Protein AF-A0AAU9DXP9-F1 (afdb_monomer)

Radius of gyration: 33.06 Å; Cα contacts (8 Å, |Δi|>4): 695; chains: 1; bounding box: 80×64×100 Å

Sequence (606 aa):
MIKIETYIDAKNSYSKFLKESKGFLWFGKKDENLKSFIEVQKENSAYTSVNLGIKDVLIKDIKGSVQKYMDFNKNFVPKNSVIEERWCSIYLAFVNEKPLPPLELYKIKDEYFVYDGNHRVSVAKFLNFVRIEAEVKEFIPSPTTKENAIYNEKFNFEKKTGLNNINFTEMGQYSRLLKEINDYKEYVENFEKKSLDLEKVSKLWYEKIYEPSIKILEENNILSNFKDRTYDDLFIYLLNHKYFTSEKKGRDIGFSYAVINFINMLKLEDSEDSIIKVNEKVEENLEILKETDARKKLDEVIVRKDDILKKETGLNFKHNFLIIFEIDEFMYKNEIEDFQNGVKLWYKDEFMEFFKCFKKKIAFLSNMYLEKFKIITKNRERAYYSLKNYAIKQSNFESELLIANYILERYIPIIDQLKEVELGEDEFIESYFGIESEYNYISKYEDISFKDAKERYFNSINKSYLQSHGWLLLRFKDEERKKDILDYIINKFKEKLLNKNLFDEIVKKYGPIKRYGTVFKLETAMKVYGDSNWLSEKVLKDLEKLSNNNEILTEFKTRITLYKLKEKREMSLIDFYARVLNYGTYLGKDMKYVDIIDLAIEYLNN

Foldseek 3Di:
DVVVVLLVVLLVLVVVLVDVVVDDPDPDDPQAFFDEPVVVCVVLVQPDKDWPFKDWAFLVQAREAHPCRVQATRLLHGDDPDDSVVLSVLLSCVVVVNDDDFFEWEAEPSHIYGHDDSSNSNSCSSVVPRTGMYGYMYGQGDPPDQVSQQVVLLVVLCVQAVDNPAHWPGHPLSVVVLVVLVVQQVLVCVVVVDHDRSNVSSVVCCVQQVVLLLQQCVVLVVCVLPPPGDSNNVVVVLVVQQQVVCLLLLHRPFSLLSSQLVSLLSLLDPDPSNGRDDDPSNLVSSVSRVVVVVSPRDDPPQVVLQVLLCVQQVAHDRPCPVVLVVLVVQCVVVVNDDSSVSSNCCCPVPLVVLLVLLLVLCVVDDVLLNVLSVLLCVNSNLVSVLLVLQVVVVPDDDSSVSSNCCCVPQSVQQSVLCVVPDDDSVRSNQLSSQLSVQCSVCVVPDPDGSNRSSVVSVVADDDDDDDDDDDDPPDDPDPVVVVVVQVVLVVVLLVQAPDNPLVVVCCVVFHHAQDSVLSVLVVLLCVLADHDCCCPPPVVVLLVVQSPDSSSSSLVSSVQVVCCSPPVGGGTSSNLLSQLSSQCCVVRNCSVVDRSNHSSNHVSSD

Organism: NCBI:txid2996794

pLDDT: mean 79.15, std 15.33, range [23.06, 98.38]

Secondary structure (DSSP, 8-state):
-HHHHHHHHHHHHHHHHHHHTT-SS-SS---PBPEEHHHHHHHTT--EEEEEEEEEEEGGGEEEESS-TTTBBTTS-B-SS--HHHHHHHHHHHHTT---PPEEEEEETTEEEEEE-HHHHHHHHHTT-SEEEEEEEEEEPPTTSHHHHHHHHHHHHHHHH---S---SSTTHHHHHHHHHHHHHHHHHHHHTS---HHHHHHHHIIIIIHHHHHHHHHTTGGGGSTT--HHHHHHHHHHHHHHHHHHHTS---HHHHHHHHHHHH--SSSTTSS----HHHHHHHHHHHHHHHHHS--HHHHHHHHHHHHHH----SSTHHHHHHHHHHHHHTT---HHHHHHHHIIIIIIHHHHHHHHHHTTS-HHHHHHHHHHTTSHHHHHHHHHHHHTT-TT--HHHHHHHHIIIIIHHHHHHHTTS---HHHHHHHHHHHHHHHHHHTTTS---HHHHHHHHTT-----------------S-HHHHHHHHHHHHHHHHTT-S-HHHHHHHHHHH-----HHHHHHHHHHHHHH-SSSHIIIIIHHHHHHHHT-HHHHHHHHHHHHHHHHHHS----HHHHHHHHHHHGGGGGGGGGGS-HHHHHHHHHH-

Mean predicted aligned error: 16.22 Å

Nearest PDB structures (foldseek):
  6ky4-assembly1_A  TM=8.377E-01  e=1.245E-02  Arabidopsis thaliana
  7bnk-assembly1_B  TM=3.585E-01  e=2.661E-02  Myxococcus xanthus DK 1622
  4b2f-assembly1_A  TM=1.724E-01  e=1.770E+00  Borreliella burgdorferi B31
  7ot9-assembly1_A  TM=2.036E-01  e=3.163E+00  Escherichia coli K-12
  6poo-assembly1_A  TM=1.870E-01  e=7.388E+00  Streptococcus agalactiae

InterPro domains:
  IPR025111 Domain of unknown function DUF4032 [PF13224] (161-264)
  IPR036086 ParB/Sulfiredoxin superfamily [SSF110849] (97-138)

Structure (mmCIF, N/CA/C/O backbone):
data_AF-A0AAU9DXP9-F1
#
_entry.id   AF-A0AAU9DXP9-F1
#
loop_
_atom_site.group_PDB
_atom_site.id
_atom_site.type_symbol
_atom_site.label_atom_id
_atom_site.label_alt_id
_atom_site.label_comp_id
_atom_site.label_asym_id
_atom_site.label_entity_id
_atom_site.label_seq_id
_atom_site.pdbx_PDB_ins_code
_atom_site.Cartn_x
_atom_site.Cartn_y
_atom_site.Cartn_z
_atom_site.occupancy
_atom_site.B_iso_or_equiv
_atom_site.auth_seq_id
_atom_site.auth_comp_id
_atom_site.auth_asym_id
_atom_site.auth_atom_id
_atom_site.pdbx_PDB_model_num
ATOM 1 N N . MET A 1 1 ? 29.613 7.124 -62.336 1.00 47.94 1 MET A N 1
ATOM 2 C CA . MET A 1 1 ? 29.682 8.370 -61.543 1.00 47.94 1 MET A CA 1
ATOM 3 C C . MET A 1 1 ? 28.948 8.237 -60.213 1.00 47.94 1 MET A C 1
ATOM 5 O O . MET A 1 1 ? 29.637 8.281 -59.209 1.00 47.94 1 MET A O 1
ATOM 9 N N . ILE A 1 2 ? 27.646 7.909 -60.181 1.00 51.44 2 ILE A N 1
ATOM 10 C CA . ILE A 1 2 ? 26.830 7.827 -58.941 1.00 51.44 2 ILE A CA 1
ATOM 11 C C . ILE A 1 2 ? 27.453 6.961 -57.818 1.00 51.44 2 ILE A C 1
ATOM 13 O O . ILE A 1 2 ? 27.512 7.394 -56.677 1.00 51.44 2 ILE A O 1
ATOM 17 N N . LYS A 1 3 ? 28.002 5.770 -58.123 1.00 55.41 3 LYS A N 1
ATOM 18 C CA . LYS A 1 3 ? 28.660 4.908 -57.110 1.00 55.41 3 LYS A CA 1
ATOM 19 C C . LYS A 1 3 ? 29.952 5.497 -56.511 1.00 55.41 3 LYS A C 1
ATOM 21 O O . LYS A 1 3 ? 30.328 5.114 -55.406 1.00 55.41 3 LYS A O 1
ATOM 26 N N . ILE A 1 4 ? 30.646 6.375 -57.242 1.00 59.47 4 ILE A N 1
ATOM 27 C CA . ILE A 1 4 ? 31.925 6.966 -56.815 1.00 59.47 4 ILE A CA 1
ATOM 28 C C . ILE A 1 4 ? 31.661 8.149 -55.878 1.00 59.47 4 ILE A C 1
ATOM 30 O O . ILE A 1 4 ? 32.278 8.215 -54.819 1.00 59.47 4 ILE A O 1
ATOM 34 N N . GLU A 1 5 ? 30.694 9.012 -56.208 1.00 61.31 5 GLU A N 1
ATOM 35 C CA . GLU A 1 5 ? 30.267 10.130 -55.347 1.00 61.31 5 GLU A CA 1
ATOM 36 C C . GLU A 1 5 ? 29.761 9.632 -53.988 1.00 61.31 5 GLU A C 1
ATOM 38 O O . GLU A 1 5 ? 30.260 10.069 -52.954 1.00 61.31 5 GLU A O 1
ATOM 43 N N . THR A 1 6 ? 28.908 8.600 -53.970 1.00 71.75 6 THR A N 1
ATOM 44 C CA . THR A 1 6 ? 28.408 8.022 -52.710 1.00 71.75 6 THR A CA 1
ATOM 45 C C . THR A 1 6 ? 29.520 7.487 -51.804 1.00 71.75 6 THR A C 1
ATOM 47 O O . THR A 1 6 ? 29.447 7.594 -50.584 1.00 71.75 6 THR A O 1
ATOM 50 N N . TYR A 1 7 ? 30.581 6.908 -52.371 1.00 76.69 7 TYR A N 1
ATOM 51 C CA . TYR A 1 7 ? 31.683 6.381 -51.565 1.00 76.69 7 TYR A CA 1
ATOM 52 C C . TYR A 1 7 ? 32.581 7.498 -51.009 1.00 76.69 7 TYR A C 1
ATOM 54 O O . TYR A 1 7 ? 33.066 7.395 -49.882 1.00 76.69 7 TYR A O 1
ATOM 62 N N . ILE A 1 8 ? 32.759 8.586 -51.765 1.00 81.19 8 ILE A N 1
ATOM 63 C CA . ILE A 1 8 ? 33.469 9.788 -51.307 1.00 81.19 8 ILE A CA 1
ATOM 64 C C . ILE A 1 8 ? 32.723 10.429 -50.126 1.00 81.19 8 ILE A C 1
ATOM 66 O O . ILE A 1 8 ? 33.347 10.747 -49.113 1.00 81.19 8 ILE A O 1
ATOM 70 N N . ASP A 1 9 ? 31.394 10.525 -50.194 1.00 84.06 9 ASP A N 1
ATOM 71 C CA . ASP A 1 9 ? 30.566 11.056 -49.102 1.00 84.06 9 ASP A CA 1
ATOM 72 C C . ASP A 1 9 ? 30.665 10.219 -47.820 1.00 84.06 9 ASP A C 1
ATOM 74 O O . ASP A 1 9 ? 30.757 10.759 -46.710 1.00 84.06 9 ASP A O 1
ATOM 78 N N . ALA A 1 10 ? 30.720 8.892 -47.956 1.00 85.50 10 ALA A N 1
ATOM 79 C CA . ALA A 1 10 ? 30.908 7.989 -46.825 1.00 85.50 10 ALA A CA 1
ATOM 80 C C . ALA A 1 10 ? 32.278 8.186 -46.150 1.00 85.50 10 ALA A C 1
ATOM 82 O O . ALA A 1 10 ? 32.355 8.254 -44.921 1.00 85.50 10 ALA A O 1
ATOM 83 N N . LYS A 1 11 ? 33.351 8.364 -46.937 1.00 85.88 11 LYS A N 1
ATOM 84 C CA . LYS A 1 11 ? 34.698 8.663 -46.418 1.00 85.88 11 LYS A CA 1
ATOM 85 C C . LYS A 1 11 ? 34.793 10.029 -45.746 1.00 85.88 11 LYS A C 1
ATOM 87 O O . LYS A 1 11 ? 35.433 10.162 -44.699 1.00 85.88 11 LYS A O 1
ATOM 92 N N . ASN A 1 12 ? 34.134 11.040 -46.310 1.00 87.69 12 ASN A N 1
ATOM 93 C CA . ASN A 1 12 ? 34.046 12.368 -45.703 1.00 87.69 12 ASN A CA 1
ATOM 94 C C . ASN A 1 12 ? 33.317 12.301 -44.354 1.00 87.69 12 ASN A C 1
ATOM 96 O O . ASN A 1 12 ? 33.776 12.881 -43.367 1.00 87.69 12 ASN A O 1
ATOM 100 N N . SER A 1 13 ? 32.234 11.526 -44.283 1.00 87.88 13 SER A N 1
ATOM 101 C CA . SER A 1 13 ? 31.482 11.287 -43.047 1.00 87.88 13 SER A CA 1
ATOM 102 C C . SER A 1 13 ? 32.304 10.529 -42.006 1.00 87.88 13 SER A C 1
ATOM 104 O O . SER A 1 13 ? 32.329 10.930 -40.846 1.00 87.88 13 SER A O 1
ATOM 106 N N . TYR A 1 14 ? 33.053 9.501 -42.413 1.00 86.12 14 TYR A N 1
ATOM 107 C CA . TYR A 1 14 ? 33.986 8.796 -41.531 1.00 86.12 14 TYR A CA 1
ATOM 108 C C . TYR A 1 14 ? 35.083 9.724 -40.982 1.00 86.12 14 TYR A C 1
ATOM 110 O O . TYR A 1 14 ? 35.382 9.720 -39.787 1.00 86.12 14 TYR A O 1
ATOM 118 N N . SER A 1 15 ? 35.640 10.587 -41.834 1.00 84.25 15 SER A N 1
ATOM 119 C CA . SER A 1 15 ? 36.633 11.589 -41.429 1.00 84.25 15 SER A CA 1
ATOM 120 C C . SER A 1 15 ? 36.050 12.596 -40.430 1.00 84.25 15 SER A C 1
ATOM 122 O O . SER A 1 15 ? 36.692 12.925 -39.429 1.00 84.25 15 SER A O 1
ATOM 124 N N . LYS A 1 16 ? 34.810 13.053 -40.663 1.00 85.94 16 LYS A N 1
ATOM 125 C CA . LYS A 1 16 ? 34.065 13.926 -39.745 1.00 85.94 16 LYS A CA 1
ATOM 126 C C . LYS A 1 16 ? 33.822 13.240 -38.401 1.00 85.94 16 LYS A C 1
ATOM 128 O O . LYS A 1 16 ? 34.151 13.823 -37.374 1.00 85.94 16 LYS A O 1
ATOM 133 N N . PHE A 1 17 ? 33.353 11.996 -38.414 1.00 84.94 17 PHE A N 1
ATOM 134 C CA . PHE A 1 17 ? 33.168 11.159 -37.229 1.00 84.94 17 PHE A CA 1
ATOM 135 C C . PHE A 1 17 ? 34.452 11.054 -36.390 1.00 84.94 17 PHE A C 1
ATOM 137 O O . PHE A 1 17 ? 34.430 11.311 -35.186 1.00 84.94 17 PHE A O 1
ATOM 144 N N . LEU A 1 18 ? 35.597 10.760 -37.019 1.00 79.88 18 LEU A N 1
ATOM 145 C CA . LEU A 1 18 ? 36.883 10.706 -36.320 1.00 79.88 18 LEU A CA 1
ATOM 146 C C . LEU A 1 18 ? 37.293 12.068 -35.746 1.00 79.88 18 LEU A C 1
ATOM 148 O O . LEU A 1 18 ? 37.821 12.126 -34.637 1.00 79.88 18 LEU A O 1
ATOM 152 N N . LYS A 1 19 ? 37.042 13.168 -36.461 1.00 78.50 19 LYS A N 1
ATOM 153 C CA . LYS A 1 19 ? 37.338 14.523 -35.978 1.00 78.50 19 LYS A CA 1
ATOM 154 C C . LYS A 1 19 ? 36.451 14.919 -34.793 1.00 78.50 19 LYS A C 1
ATOM 156 O O . LYS A 1 19 ? 36.972 15.422 -33.801 1.00 78.50 19 LYS A O 1
ATOM 161 N N . GLU A 1 20 ? 35.149 14.657 -34.863 1.00 73.69 20 GLU A N 1
ATOM 162 C CA . GLU A 1 20 ? 34.185 14.910 -33.780 1.00 73.69 20 GLU A CA 1
ATOM 163 C C . GLU A 1 20 ? 34.492 14.058 -32.549 1.00 73.69 20 GLU A C 1
ATOM 165 O O . GLU A 1 20 ? 34.450 14.553 -31.426 1.00 73.69 20 GLU A O 1
ATOM 170 N N . SER A 1 21 ? 34.931 12.813 -32.754 1.00 68.31 21 SER A N 1
ATOM 171 C CA . SER A 1 21 ? 35.385 11.945 -31.665 1.00 68.31 21 SER A CA 1
ATOM 172 C C . SER A 1 21 ? 36.670 12.421 -30.967 1.00 68.31 21 SER A C 1
ATOM 174 O O . SER A 1 21 ? 36.962 11.959 -29.865 1.00 68.31 21 SER A O 1
ATOM 176 N N . LYS A 1 22 ? 37.430 13.343 -31.586 1.00 64.94 22 LYS A N 1
ATOM 177 C CA . LYS A 1 22 ? 38.731 13.864 -31.120 1.00 64.94 22 LYS A CA 1
ATOM 178 C C . LYS A 1 22 ? 38.708 15.363 -30.726 1.00 64.94 22 LYS A C 1
ATOM 180 O O . LYS A 1 22 ? 39.742 15.890 -30.326 1.00 64.94 22 LYS A O 1
ATOM 185 N N . GLY A 1 23 ? 37.582 16.080 -30.858 1.00 53.03 23 GLY A N 1
ATOM 186 C CA . GLY A 1 23 ? 37.529 17.556 -30.896 1.00 53.03 23 GLY A CA 1
ATOM 187 C C . GLY A 1 23 ? 37.251 18.327 -29.583 1.00 53.03 23 GLY A C 1
ATOM 188 O O . GLY A 1 23 ? 36.146 18.308 -29.054 1.00 53.03 23 GLY A O 1
ATOM 189 N N . PHE A 1 24 ? 38.264 19.090 -29.147 1.00 42.91 24 PHE A N 1
ATOM 190 C CA . PHE A 1 24 ? 38.333 20.404 -28.451 1.00 42.91 24 PHE A CA 1
ATOM 191 C C . PHE A 1 24 ? 37.570 20.746 -27.144 1.00 42.91 24 PHE A C 1
ATOM 193 O O . PHE A 1 24 ? 37.972 21.699 -26.483 1.00 42.91 24 PHE A O 1
ATOM 200 N N . LEU A 1 25 ? 36.563 19.994 -26.687 1.00 41.78 25 LEU A N 1
ATOM 201 C CA . LEU A 1 25 ? 35.909 20.224 -25.371 1.00 41.78 25 LEU A CA 1
ATOM 202 C C . LEU A 1 25 ? 36.276 19.174 -24.305 1.00 41.78 25 LEU A C 1
ATOM 204 O O . LEU A 1 25 ? 35.664 19.107 -23.241 1.00 41.78 25 LEU A O 1
ATOM 208 N N . TRP A 1 26 ? 37.280 18.341 -24.581 1.00 46.75 26 TRP A N 1
ATOM 209 C CA . TRP A 1 26 ? 37.529 17.102 -23.842 1.00 46.75 26 TRP A CA 1
ATOM 210 C C . TRP A 1 26 ? 38.893 17.068 -23.135 1.00 46.75 26 TRP A C 1
ATOM 212 O O . TRP A 1 26 ? 39.577 16.050 -23.118 1.00 46.75 26 TRP A O 1
ATOM 222 N N . PHE A 1 27 ? 39.309 18.179 -22.523 1.00 36.00 27 PHE A N 1
ATOM 223 C CA . PHE A 1 27 ? 40.419 18.150 -21.567 1.00 36.00 27 PHE A CA 1
ATOM 224 C C . PHE A 1 27 ? 39.926 17.537 -20.244 1.00 36.00 27 PHE A C 1
ATOM 226 O O . PHE A 1 27 ? 39.197 18.178 -19.493 1.00 36.00 27 PHE A O 1
ATOM 233 N N . GLY A 1 28 ? 40.308 16.283 -19.968 1.00 42.12 28 GLY A N 1
ATOM 234 C CA . GLY A 1 28 ? 40.330 15.741 -18.599 1.00 42.12 28 GLY A CA 1
ATOM 235 C C . GLY A 1 28 ? 39.571 14.441 -18.299 1.00 42.12 28 GLY A C 1
ATOM 236 O O . GLY A 1 28 ? 39.666 13.965 -17.171 1.00 42.12 28 GLY A O 1
ATOM 237 N N . LYS A 1 29 ? 38.851 13.811 -19.239 1.00 46.84 29 LYS A N 1
ATOM 238 C CA . LYS A 1 29 ? 38.239 12.486 -18.988 1.00 46.84 29 LYS A CA 1
ATOM 239 C C . LYS A 1 29 ? 39.058 11.384 -19.657 1.00 46.84 29 LYS A C 1
ATOM 241 O O . LYS A 1 29 ? 39.257 11.424 -20.866 1.00 46.84 29 LYS A O 1
ATOM 246 N N . LYS A 1 30 ? 39.520 10.413 -18.858 1.00 48.19 30 LYS A N 1
ATOM 247 C CA . LYS A 1 30 ? 40.176 9.178 -19.321 1.00 48.19 30 LYS A CA 1
ATOM 248 C C . LYS A 1 30 ? 39.380 8.554 -20.474 1.00 48.19 30 LYS A C 1
ATOM 250 O O . LYS A 1 30 ? 38.148 8.556 -20.454 1.00 48.19 30 LYS A O 1
ATOM 255 N N . ASP A 1 31 ? 40.103 8.011 -21.449 1.00 59.53 31 ASP A N 1
ATOM 256 C CA . ASP A 1 31 ? 39.570 7.280 -22.600 1.00 59.53 31 ASP A CA 1
ATOM 257 C C . ASP A 1 31 ? 38.977 5.932 -22.147 1.00 59.53 31 ASP A C 1
ATOM 259 O O . ASP A 1 31 ? 39.577 4.867 -22.286 1.00 59.53 31 ASP A O 1
ATOM 263 N N . GLU A 1 32 ? 37.820 6.000 -21.490 1.00 76.00 32 GLU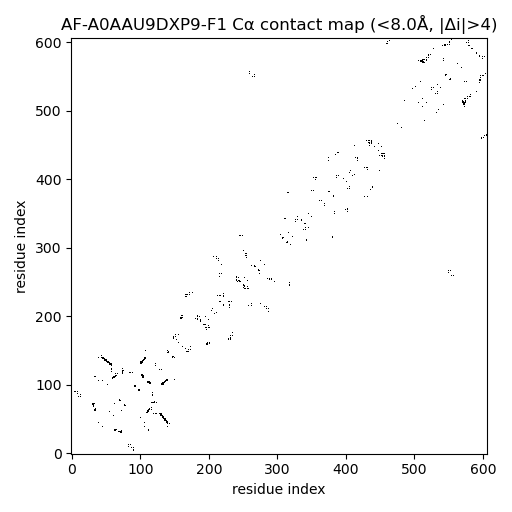 A N 1
ATOM 264 C CA . GLU A 1 32 ? 37.101 4.850 -20.947 1.00 76.00 32 GLU A CA 1
ATOM 265 C C . GLU A 1 32 ? 36.631 3.926 -22.078 1.00 76.00 32 GLU A C 1
ATOM 267 O O . GLU A 1 32 ? 36.029 4.361 -23.068 1.00 76.00 32 GLU A O 1
ATOM 272 N N . ASN A 1 33 ? 36.915 2.636 -21.911 1.00 83.81 33 ASN A N 1
ATOM 273 C CA . ASN A 1 33 ? 36.429 1.565 -22.774 1.00 83.81 33 ASN A CA 1
ATOM 274 C C . ASN A 1 33 ? 34.908 1.390 -22.633 1.00 83.81 33 ASN A C 1
ATOM 276 O O . ASN A 1 33 ? 34.278 1.932 -21.721 1.00 83.81 33 ASN A O 1
ATOM 280 N N . LEU A 1 34 ? 34.316 0.613 -23.539 1.00 90.38 34 LEU A N 1
ATOM 281 C CA . LEU A 1 34 ? 32.959 0.107 -23.336 1.00 90.38 34 LEU A CA 1
ATOM 282 C C . LEU A 1 34 ? 32.893 -0.761 -22.072 1.00 90.38 34 LEU A C 1
ATOM 284 O O . LEU A 1 34 ? 33.878 -1.400 -21.697 1.00 90.38 34 LEU A O 1
ATOM 288 N N . LYS A 1 35 ? 31.711 -0.841 -21.450 1.00 93.25 35 LYS A N 1
ATOM 289 C CA . LYS A 1 35 ? 31.487 -1.805 -20.367 1.00 93.25 35 LYS A CA 1
ATOM 290 C C . LYS A 1 35 ? 31.625 -3.240 -20.888 1.00 93.25 35 LYS A C 1
ATOM 292 O O . LYS A 1 35 ? 31.104 -3.565 -21.961 1.00 93.25 35 LYS A O 1
ATOM 297 N N . SER A 1 36 ? 32.290 -4.092 -20.111 1.00 95.12 36 SER A N 1
ATOM 298 C CA . SER A 1 36 ? 32.389 -5.528 -20.373 1.00 95.12 36 SER A CA 1
ATOM 299 C C . SER A 1 36 ? 31.133 -6.238 -19.875 1.00 95.12 36 SER A C 1
ATOM 301 O O . SER A 1 36 ? 30.817 -6.194 -18.687 1.00 95.12 36 SER A O 1
ATOM 303 N N . PHE A 1 37 ? 30.427 -6.933 -20.771 1.00 96.12 37 PHE A N 1
ATOM 304 C CA . PHE A 1 37 ? 29.301 -7.787 -20.373 1.00 96.12 37 PHE A CA 1
ATOM 305 C C . PHE A 1 37 ? 29.730 -8.864 -19.371 1.00 96.12 37 PHE A C 1
ATOM 307 O O . PHE A 1 37 ? 29.003 -9.143 -18.429 1.00 96.12 37 PHE A O 1
ATOM 314 N N . ILE A 1 38 ? 30.909 -9.468 -19.565 1.00 94.44 38 ILE A N 1
ATOM 315 C CA . ILE A 1 38 ? 31.381 -10.600 -18.752 1.00 94.44 38 ILE A CA 1
ATOM 316 C C . ILE A 1 38 ? 31.609 -10.170 -17.298 1.00 94.44 38 ILE A C 1
ATOM 318 O O . ILE A 1 38 ? 31.331 -10.936 -16.378 1.00 94.44 38 ILE A O 1
ATOM 322 N N . GLU A 1 39 ? 32.108 -8.952 -17.085 1.00 94.19 39 GLU A N 1
ATOM 323 C CA . GLU A 1 39 ? 32.300 -8.388 -15.745 1.00 94.19 39 GLU A CA 1
ATOM 324 C C . GLU A 1 39 ? 30.945 -8.164 -15.064 1.00 94.19 39 GLU A C 1
ATOM 326 O O . GLU A 1 39 ? 30.693 -8.737 -14.005 1.00 94.19 39 GLU A O 1
ATOM 331 N N . VAL A 1 40 ? 30.021 -7.470 -15.739 1.00 93.88 40 VAL A N 1
ATOM 332 C CA . VAL A 1 40 ? 28.665 -7.195 -15.226 1.00 93.88 40 VAL A CA 1
ATOM 333 C C . VAL A 1 40 ? 27.885 -8.493 -14.971 1.00 93.88 40 VAL A C 1
ATOM 335 O O . VAL A 1 40 ? 27.167 -8.613 -13.976 1.00 93.88 40 VAL A O 1
ATOM 338 N N . GLN A 1 41 ? 28.041 -9.493 -15.842 1.00 94.75 41 GLN A N 1
ATOM 339 C CA . GLN A 1 41 ? 27.426 -10.809 -15.696 1.00 94.75 41 GLN A CA 1
ATOM 340 C C . GLN A 1 41 ? 27.890 -11.508 -14.418 1.00 94.75 41 GLN A C 1
ATOM 342 O O . GLN A 1 41 ? 27.058 -12.043 -13.683 1.00 94.75 41 GLN A O 1
ATOM 347 N N . LYS A 1 42 ? 29.201 -11.498 -14.143 1.00 92.94 42 LYS A N 1
ATOM 348 C CA . LYS A 1 42 ? 29.776 -12.096 -12.932 1.00 92.94 42 LYS A CA 1
ATOM 349 C C . LYS A 1 42 ? 29.323 -11.358 -11.678 1.00 92.94 42 LYS A C 1
ATOM 351 O O . LYS A 1 42 ? 28.872 -12.007 -10.739 1.00 92.94 42 LYS A O 1
ATOM 356 N N . GLU A 1 43 ? 29.376 -10.027 -11.690 1.00 91.75 43 GLU A N 1
ATOM 357 C CA . GLU A 1 43 ? 28.927 -9.174 -10.579 1.00 91.75 43 GLU A CA 1
ATOM 358 C C . GLU A 1 43 ? 27.469 -9.453 -10.188 1.00 91.75 43 GLU A C 1
ATOM 360 O O . GLU A 1 43 ? 27.139 -9.533 -9.008 1.00 91.75 43 GLU A O 1
ATOM 365 N N . ASN A 1 44 ? 26.596 -9.666 -11.176 1.00 89.56 44 ASN A N 1
ATOM 366 C CA . ASN A 1 44 ? 25.174 -9.932 -10.952 1.00 89.56 44 ASN A CA 1
ATOM 367 C C . ASN A 1 44 ? 24.835 -11.431 -10.857 1.00 89.56 44 ASN A C 1
ATOM 369 O O . ASN A 1 44 ? 23.671 -11.782 -10.659 1.00 89.56 44 ASN A O 1
ATOM 373 N N . SER A 1 45 ? 25.820 -12.323 -11.021 1.00 91.56 45 SER A N 1
ATOM 374 C CA . SER A 1 45 ? 25.610 -13.773 -11.143 1.00 91.56 45 SER A CA 1
ATOM 375 C C . SER A 1 45 ? 24.496 -14.127 -12.147 1.00 91.56 45 SER A C 1
ATOM 377 O O . SER A 1 45 ? 23.635 -14.965 -11.882 1.00 91.56 45 SER A O 1
ATOM 379 N N . ALA A 1 46 ? 24.472 -13.436 -13.291 1.00 92.75 46 ALA A N 1
ATOM 380 C CA . ALA A 1 46 ? 23.385 -13.483 -14.269 1.00 92.75 46 ALA A CA 1
ATOM 381 C C . ALA A 1 46 ? 23.627 -14.557 -15.348 1.00 92.75 46 ALA A C 1
ATOM 383 O O . ALA A 1 46 ? 24.020 -14.257 -16.477 1.00 92.75 46 ALA A O 1
ATOM 384 N N . TYR A 1 47 ? 23.448 -15.832 -14.998 1.00 91.00 47 TYR A N 1
ATOM 385 C CA . TYR A 1 47 ? 23.756 -16.959 -15.895 1.00 91.00 47 TYR A CA 1
ATOM 386 C C . TYR A 1 47 ? 22.529 -17.545 -16.604 1.00 91.00 47 TYR A C 1
ATOM 388 O O . TYR A 1 47 ? 22.659 -18.147 -17.670 1.00 91.00 47 TYR A O 1
ATOM 396 N N . THR A 1 48 ? 21.335 -17.328 -16.052 1.00 91.44 48 THR A N 1
ATOM 397 C CA . THR A 1 48 ? 20.066 -17.708 -16.682 1.00 91.44 48 THR A CA 1
ATOM 398 C C . THR A 1 48 ? 19.658 -16.638 -17.683 1.00 91.44 48 THR A C 1
ATOM 400 O O . THR A 1 48 ? 19.801 -15.450 -17.407 1.00 91.44 48 THR A O 1
ATOM 403 N N . SER A 1 49 ? 19.138 -17.039 -18.844 1.00 92.25 49 SER A N 1
ATOM 404 C CA . SER A 1 49 ? 18.724 -16.090 -19.879 1.00 92.25 49 SER A CA 1
ATOM 405 C C . SER A 1 49 ? 17.384 -16.440 -20.509 1.00 92.25 49 SER A C 1
ATOM 407 O O . SER A 1 49 ? 16.997 -17.606 -20.567 1.00 92.25 49 SER A O 1
ATOM 409 N N . VAL A 1 50 ? 16.703 -15.414 -21.006 1.00 93.25 50 VAL A N 1
ATOM 410 C CA . VAL A 1 50 ? 15.420 -15.479 -21.710 1.00 93.25 50 VAL A CA 1
ATOM 411 C C . VAL A 1 50 ? 15.517 -14.680 -23.009 1.00 93.25 50 VAL A C 1
ATOM 413 O O . VAL A 1 50 ? 16.139 -13.619 -23.052 1.00 93.25 50 VAL A O 1
ATOM 416 N N . ASN A 1 51 ? 14.930 -15.192 -24.092 1.00 94.62 51 ASN A N 1
ATOM 417 C CA . ASN A 1 51 ? 14.847 -14.450 -25.350 1.00 94.62 51 ASN A CA 1
ATOM 418 C C . ASN A 1 51 ? 13.619 -13.526 -25.300 1.00 94.62 51 ASN A C 1
ATOM 420 O O . ASN A 1 51 ? 12.506 -13.999 -25.071 1.00 94.62 51 ASN A O 1
ATOM 424 N N . LEU A 1 52 ? 13.827 -12.223 -25.487 1.00 91.62 52 LEU A N 1
ATOM 425 C CA . LEU A 1 52 ? 12.760 -11.220 -25.545 1.00 91.62 52 LEU A CA 1
ATOM 426 C C . LEU A 1 52 ? 12.262 -10.967 -26.978 1.00 91.62 52 LEU A C 1
ATOM 428 O O . LEU A 1 52 ? 11.292 -10.226 -27.156 1.00 91.62 52 LEU A O 1
ATOM 432 N N . GLY A 1 53 ? 12.913 -11.554 -27.984 1.00 94.12 53 GLY A N 1
ATOM 433 C CA . GLY A 1 53 ? 12.647 -11.341 -29.402 1.00 94.12 53 GLY A CA 1
ATOM 434 C C . GLY A 1 53 ? 13.157 -9.992 -29.908 1.00 94.12 53 GLY A C 1
ATOM 435 O O . GLY A 1 53 ? 14.045 -9.374 -29.314 1.00 94.12 53 GLY A O 1
ATOM 436 N N . ILE A 1 54 ? 12.581 -9.535 -31.021 1.00 96.00 54 ILE A N 1
ATOM 437 C CA . ILE A 1 54 ? 12.920 -8.254 -31.649 1.00 96.00 54 ILE A CA 1
ATOM 438 C C . ILE A 1 54 ? 12.329 -7.097 -30.829 1.00 96.00 54 ILE A C 1
ATOM 440 O O . ILE A 1 54 ? 11.142 -7.095 -30.492 1.00 96.00 54 ILE A O 1
ATOM 444 N N . LYS A 1 55 ? 13.163 -6.107 -30.499 1.00 96.06 55 LYS A N 1
ATOM 445 C CA . LYS A 1 55 ? 12.815 -4.900 -29.742 1.00 96.06 55 LYS A CA 1
ATOM 446 C C . LYS A 1 55 ? 13.446 -3.662 -30.376 1.00 96.06 55 LYS A C 1
ATOM 448 O O . LYS A 1 55 ? 14.598 -3.692 -30.800 1.00 96.06 55 LYS A O 1
ATOM 453 N N . ASP A 1 56 ? 12.731 -2.542 -30.315 1.00 96.06 56 ASP A N 1
ATOM 454 C CA . ASP A 1 56 ? 13.304 -1.220 -30.571 1.00 96.06 56 ASP A CA 1
ATOM 455 C C . ASP A 1 56 ? 14.034 -0.712 -29.326 1.00 96.06 56 ASP A C 1
ATOM 457 O O . ASP A 1 56 ? 13.405 -0.272 -28.357 1.00 96.06 56 ASP A O 1
ATOM 461 N N . VAL A 1 57 ? 15.364 -0.732 -29.348 1.00 97.06 57 VAL A N 1
ATOM 462 C CA . VAL A 1 57 ? 16.207 -0.384 -28.197 1.00 97.06 57 VAL A CA 1
ATOM 463 C C . VAL A 1 57 ? 16.707 1.050 -28.310 1.00 97.06 57 VAL A C 1
ATOM 465 O O . VAL A 1 57 ? 17.167 1.484 -29.364 1.00 97.06 57 VAL A O 1
ATOM 468 N N . LEU A 1 58 ? 16.636 1.803 -27.211 1.00 96.75 58 LEU A N 1
ATOM 469 C CA . LEU A 1 58 ? 17.203 3.148 -27.137 1.00 96.75 58 LEU A CA 1
ATOM 470 C C . LEU A 1 58 ? 18.732 3.070 -27.209 1.00 96.75 58 LEU A C 1
ATOM 472 O O . LEU A 1 58 ? 19.374 2.410 -26.393 1.00 96.75 58 LEU A O 1
ATOM 476 N N . ILE A 1 59 ? 19.340 3.809 -28.139 1.00 95.31 59 ILE A N 1
ATOM 477 C CA . ILE A 1 59 ? 20.798 3.764 -28.349 1.00 95.31 59 ILE A CA 1
ATOM 478 C C . ILE A 1 59 ? 21.573 4.193 -27.096 1.00 95.31 59 ILE A C 1
ATOM 480 O O . ILE A 1 59 ? 22.674 3.701 -26.838 1.00 95.31 59 ILE A O 1
ATOM 484 N N . LYS A 1 60 ? 20.994 5.087 -26.286 1.00 94.12 60 LYS A N 1
ATOM 485 C CA . LYS A 1 60 ? 21.588 5.531 -25.018 1.00 94.12 60 LYS A CA 1
ATOM 486 C C . LYS A 1 60 ? 21.717 4.406 -23.982 1.00 94.12 60 LYS A C 1
ATOM 488 O O . LYS A 1 60 ? 22.579 4.524 -23.112 1.00 94.12 60 LYS A O 1
ATOM 493 N N . ASP A 1 61 ? 20.913 3.346 -24.076 1.00 95.94 61 ASP A N 1
ATOM 494 C CA . ASP A 1 61 ? 20.893 2.228 -23.122 1.00 95.94 61 ASP A CA 1
ATOM 495 C C . ASP A 1 61 ? 21.864 1.106 -23.536 1.00 95.94 61 ASP A C 1
ATOM 497 O O . ASP A 1 61 ? 22.171 0.215 -22.748 1.00 95.94 61 ASP A O 1
ATOM 501 N N . ILE A 1 62 ? 22.447 1.200 -24.738 1.00 96.94 62 ILE A N 1
ATOM 502 C CA . ILE A 1 62 ? 23.555 0.352 -25.186 1.00 96.94 62 ILE A CA 1
ATOM 503 C C . ILE A 1 62 ? 24.859 0.875 -24.567 1.00 96.94 62 ILE A C 1
ATOM 505 O O . ILE A 1 62 ? 25.448 1.859 -25.031 1.00 96.94 62 ILE A O 1
ATOM 509 N N . LYS A 1 63 ? 25.294 0.228 -23.480 1.00 95.19 63 LYS A N 1
ATOM 510 C CA . LYS A 1 63 ? 26.422 0.661 -22.634 1.00 95.19 63 LYS A CA 1
ATOM 511 C C . LYS A 1 63 ? 27.729 -0.069 -22.919 1.00 95.19 63 LYS A C 1
ATOM 513 O O . LYS A 1 63 ? 28.796 0.438 -22.569 1.00 95.19 63 LYS A O 1
ATOM 518 N N . GLY A 1 64 ? 27.658 -1.257 -23.512 1.00 95.19 64 GLY A N 1
ATOM 519 C CA . GLY A 1 64 ? 28.807 -2.150 -23.561 1.00 95.19 64 GLY A CA 1
ATOM 520 C C . GLY A 1 64 ? 28.835 -3.110 -24.738 1.00 95.19 64 GLY A C 1
ATOM 521 O O . GLY A 1 64 ? 28.018 -3.040 -25.657 1.00 95.19 64 GLY A O 1
ATOM 522 N N . SER A 1 65 ? 29.797 -4.025 -24.694 1.00 95.56 65 SER A N 1
ATOM 523 C CA . SER A 1 65 ? 29.979 -5.082 -25.689 1.00 95.56 65 SER A CA 1
ATOM 524 C C . SER A 1 65 ? 30.292 -6.401 -24.996 1.00 95.56 65 SER A C 1
ATOM 526 O O . SER A 1 65 ? 30.899 -6.419 -23.923 1.00 95.56 65 SER A O 1
ATOM 528 N N . VAL A 1 66 ? 29.894 -7.511 -25.616 1.00 94.56 66 VAL A N 1
ATOM 529 C CA . VAL A 1 66 ? 30.192 -8.852 -25.100 1.00 94.56 66 VAL A CA 1
ATOM 530 C C . VAL A 1 66 ? 31.638 -9.247 -25.381 1.00 94.56 66 VAL A C 1
ATOM 532 O O . VAL A 1 66 ? 32.293 -9.838 -24.530 1.00 94.56 66 VAL A O 1
ATOM 535 N N . GLN A 1 67 ? 32.148 -8.892 -26.562 1.00 88.00 67 GLN A N 1
ATOM 536 C CA . GLN A 1 67 ? 33.485 -9.294 -27.015 1.00 88.00 67 GLN A CA 1
ATOM 537 C C . GLN A 1 67 ? 34.392 -8.095 -27.305 1.00 88.00 67 GLN A C 1
ATOM 539 O O . GLN A 1 67 ? 35.561 -8.099 -26.939 1.00 88.00 67 GLN A O 1
ATOM 544 N N . LYS A 1 68 ? 33.861 -7.042 -27.936 1.00 85.25 68 LYS A N 1
ATOM 545 C CA . LYS A 1 68 ? 34.658 -5.944 -28.510 1.00 85.25 68 LYS A CA 1
ATOM 546 C C . LYS A 1 68 ? 34.781 -4.739 -27.583 1.00 85.25 68 LYS A C 1
ATOM 548 O O . LYS A 1 68 ? 34.910 -3.608 -28.042 1.00 85.25 68 LYS A O 1
ATOM 553 N N . TYR A 1 69 ? 34.704 -4.947 -26.272 1.00 83.62 69 TYR A N 1
ATOM 554 C CA . TYR A 1 69 ? 34.646 -3.838 -25.317 1.00 83.62 69 TYR A CA 1
ATOM 555 C C . TYR A 1 69 ? 35.966 -3.045 -25.234 1.00 83.62 69 TYR A C 1
ATOM 557 O O . TYR A 1 69 ? 35.944 -1.861 -24.906 1.00 83.62 69 TYR A O 1
ATOM 565 N N . MET A 1 70 ? 37.093 -3.666 -25.603 1.00 85.25 70 MET A N 1
ATOM 566 C CA . MET A 1 70 ? 38.414 -3.026 -25.713 1.00 85.25 70 MET A CA 1
ATOM 567 C C . MET A 1 70 ? 38.664 -2.356 -27.075 1.00 85.25 70 MET A C 1
ATOM 569 O O . MET A 1 70 ? 39.500 -1.460 -27.168 1.00 85.25 70 MET A O 1
ATOM 573 N N . ASP A 1 71 ? 37.943 -2.761 -28.127 1.00 84.81 71 ASP A N 1
ATOM 574 C CA . ASP A 1 71 ? 38.166 -2.278 -29.500 1.00 84.81 71 ASP A CA 1
ATOM 575 C C . ASP A 1 71 ? 37.547 -0.897 -29.748 1.00 84.81 71 ASP A C 1
ATOM 577 O O . ASP A 1 71 ? 37.848 -0.245 -30.751 1.00 84.81 71 ASP A O 1
ATOM 581 N N . PHE A 1 72 ? 36.664 -0.454 -28.852 1.00 85.69 72 PHE A N 1
ATOM 582 C CA . PHE A 1 72 ? 35.926 0.795 -28.952 1.00 85.69 72 PHE A CA 1
ATOM 583 C C . PHE A 1 72 ? 36.033 1.595 -27.650 1.00 85.69 72 PHE A C 1
ATOM 585 O O . PHE A 1 72 ? 36.116 1.034 -26.557 1.00 85.69 72 PHE A O 1
ATOM 592 N N . ASN A 1 73 ? 35.981 2.923 -27.743 1.00 85.00 73 ASN A N 1
ATOM 593 C CA . ASN A 1 73 ? 35.733 3.755 -26.564 1.00 85.00 73 ASN A CA 1
ATOM 594 C C . ASN A 1 73 ? 34.245 3.721 -26.160 1.00 85.00 73 ASN A C 1
ATOM 596 O O . ASN A 1 73 ? 33.397 3.206 -26.894 1.00 85.00 73 ASN A O 1
ATOM 600 N N . LYS A 1 74 ? 33.898 4.331 -25.020 1.00 84.19 74 LYS A N 1
ATOM 601 C CA . LYS A 1 74 ? 32.519 4.381 -24.494 1.00 84.19 74 LYS A CA 1
ATOM 602 C C . LYS A 1 74 ? 31.447 4.925 -25.454 1.00 84.19 74 LYS A C 1
ATOM 604 O O . LYS A 1 74 ? 30.257 4.668 -25.276 1.00 84.19 74 LYS A O 1
ATOM 609 N N . ASN A 1 75 ? 31.852 5.665 -26.485 1.00 83.75 75 ASN A N 1
ATOM 610 C CA . ASN A 1 75 ? 30.962 6.212 -27.508 1.00 83.75 75 ASN A CA 1
ATOM 611 C C . ASN A 1 75 ? 30.858 5.315 -28.752 1.00 83.75 75 ASN A C 1
ATOM 613 O O . ASN A 1 75 ? 30.301 5.745 -29.756 1.00 83.75 75 ASN A O 1
ATOM 617 N N . PHE A 1 76 ? 31.341 4.069 -28.687 1.00 87.94 76 PHE A N 1
ATOM 618 C CA . PHE A 1 76 ? 31.439 3.157 -29.829 1.00 87.94 76 PHE A CA 1
ATOM 619 C C . PHE A 1 76 ? 32.313 3.727 -30.959 1.00 87.94 76 PHE A C 1
ATOM 621 O O . PHE A 1 76 ? 32.040 3.502 -32.139 1.00 87.94 76 PHE A O 1
ATOM 628 N N . VAL A 1 77 ? 33.397 4.436 -30.620 1.00 85.06 77 VAL A N 1
ATOM 629 C CA . VAL A 1 77 ? 34.420 4.854 -31.595 1.00 85.06 77 VAL A CA 1
ATOM 630 C C . VAL A 1 77 ? 35.547 3.819 -31.641 1.00 85.06 77 VAL A C 1
ATOM 632 O O . VAL A 1 77 ? 36.142 3.570 -30.592 1.00 85.06 77 VAL A O 1
ATOM 635 N N . PRO A 1 78 ? 35.843 3.204 -32.806 1.00 80.62 78 PRO A N 1
ATOM 636 C CA . PRO A 1 78 ? 36.919 2.218 -32.938 1.00 80.62 78 PRO A CA 1
ATOM 637 C C . PRO A 1 78 ? 38.298 2.789 -32.574 1.00 80.62 78 PRO A C 1
ATOM 639 O O . PRO A 1 78 ? 38.624 3.905 -32.978 1.00 80.62 78 PRO A O 1
ATOM 642 N N . LYS A 1 79 ? 39.122 2.009 -31.863 1.00 75.75 79 LYS A N 1
ATOM 643 C CA . LYS A 1 79 ? 40.472 2.403 -31.415 1.00 75.75 79 LYS A CA 1
ATOM 644 C C . LYS A 1 79 ? 41.598 2.034 -32.392 1.00 75.75 79 LYS A C 1
ATOM 646 O O . LYS A 1 79 ? 42.593 2.749 -32.457 1.00 75.75 79 LYS A O 1
ATOM 651 N N . ASN A 1 80 ? 41.440 0.962 -33.170 1.00 68.06 80 ASN A N 1
ATOM 652 C CA . ASN A 1 80 ? 42.467 0.462 -34.095 1.00 68.06 80 ASN A CA 1
ATOM 653 C C . ASN A 1 80 ? 42.223 0.904 -35.549 1.00 68.06 80 ASN A C 1
ATOM 655 O O . ASN A 1 80 ? 41.084 1.118 -35.974 1.00 68.06 80 ASN A O 1
ATOM 659 N N . SER A 1 81 ? 43.303 1.010 -36.334 1.00 56.44 81 SER A N 1
ATOM 660 C CA . SER A 1 81 ? 43.262 1.387 -37.750 1.00 56.44 81 SER A CA 1
ATOM 661 C C . SER A 1 81 ? 42.804 0.214 -38.622 1.00 56.44 81 SER A C 1
ATOM 663 O O . SER A 1 81 ? 43.624 -0.541 -39.138 1.00 56.44 81 SER A O 1
ATOM 665 N N . VAL A 1 82 ? 41.479 0.067 -38.716 1.00 53.53 82 VAL A N 1
ATOM 666 C CA . VAL A 1 82 ? 40.637 -0.246 -39.895 1.00 53.53 82 VAL A CA 1
ATOM 667 C C . VAL A 1 82 ? 39.372 -0.954 -39.395 1.00 53.53 82 VAL A C 1
ATOM 669 O O . VAL A 1 82 ? 39.456 -2.045 -38.848 1.00 53.53 82 VAL A O 1
ATOM 672 N N . ILE A 1 83 ? 38.200 -0.334 -39.611 1.00 64.75 83 ILE A N 1
ATOM 673 C CA . ILE A 1 83 ? 37.259 -0.788 -40.653 1.00 64.75 83 ILE A CA 1
ATOM 674 C C . ILE A 1 83 ? 36.545 0.426 -41.284 1.00 64.75 83 ILE A C 1
ATOM 676 O O . ILE A 1 83 ? 35.320 0.504 -41.273 1.00 64.75 83 ILE A O 1
ATOM 680 N N . GLU A 1 84 ? 37.307 1.397 -41.811 1.00 73.06 84 GLU A N 1
ATOM 681 C CA . GLU A 1 84 ? 36.757 2.530 -42.589 1.00 73.06 84 GLU A CA 1
ATOM 682 C C . GLU A 1 84 ? 35.802 2.019 -43.672 1.00 73.06 84 GLU A C 1
ATOM 684 O O . GLU A 1 84 ? 34.678 2.495 -43.775 1.00 73.06 84 GLU A O 1
ATOM 689 N N . GLU A 1 85 ? 36.192 0.973 -44.404 1.00 78.44 85 GLU A N 1
ATOM 690 C CA . GLU A 1 85 ? 35.374 0.383 -45.467 1.00 78.44 85 GLU A CA 1
ATOM 691 C C . GLU A 1 85 ? 34.040 -0.189 -44.963 1.00 78.44 85 GLU A C 1
ATOM 693 O O . GLU A 1 85 ? 32.996 0.074 -45.556 1.00 78.44 85 GLU A O 1
ATOM 698 N N . ARG A 1 86 ? 34.029 -0.924 -43.843 1.00 83.06 86 ARG A N 1
ATOM 699 C CA . ARG A 1 86 ? 32.790 -1.484 -43.264 1.00 83.06 86 ARG A CA 1
ATOM 700 C C . ARG A 1 86 ? 31.948 -0.409 -42.599 1.00 83.06 86 ARG A C 1
ATOM 702 O O . ARG A 1 86 ? 30.729 -0.474 -42.703 1.00 83.06 86 ARG A O 1
ATOM 709 N N . TRP A 1 87 ? 32.567 0.568 -41.938 1.00 87.69 87 TRP A N 1
ATOM 710 C CA . TRP A 1 87 ? 31.853 1.715 -41.379 1.00 87.69 87 TRP A CA 1
ATOM 711 C C . TRP A 1 87 ? 31.175 2.502 -42.504 1.00 87.69 87 TRP A C 1
ATOM 713 O O . TRP A 1 87 ? 29.971 2.723 -42.439 1.00 87.69 87 TRP A O 1
ATOM 723 N N . CYS A 1 88 ? 31.902 2.806 -43.585 1.00 87.50 88 CYS A N 1
ATOM 724 C CA . CYS A 1 88 ? 31.366 3.451 -44.785 1.00 87.50 88 CYS A CA 1
ATOM 725 C C . CYS A 1 88 ? 30.263 2.611 -45.438 1.00 87.50 88 CYS A C 1
ATOM 727 O O . CYS A 1 88 ? 29.231 3.151 -45.821 1.00 87.50 88 CYS A O 1
ATOM 729 N N . SER A 1 89 ? 30.434 1.289 -45.530 1.00 88.81 89 SER A N 1
ATOM 730 C CA . SER A 1 89 ? 29.410 0.391 -46.075 1.00 88.81 89 SER A CA 1
ATOM 731 C C . SER A 1 89 ? 28.129 0.387 -45.236 1.00 88.81 89 SER A C 1
ATOM 733 O O . SER A 1 89 ? 27.040 0.352 -45.803 1.00 88.81 89 SER A O 1
ATOM 735 N N . ILE A 1 90 ? 28.239 0.410 -43.905 1.00 91.81 90 ILE A N 1
ATOM 736 C CA . ILE A 1 90 ? 27.087 0.463 -42.994 1.00 91.81 90 ILE A CA 1
ATOM 737 C C . ILE A 1 90 ? 26.428 1.845 -43.043 1.00 91.81 90 ILE A C 1
ATOM 739 O O . ILE A 1 90 ? 25.207 1.931 -43.113 1.00 91.81 90 ILE A O 1
ATOM 743 N N . TYR A 1 91 ? 27.223 2.917 -43.063 1.00 92.56 91 TYR A N 1
ATOM 744 C CA . TYR A 1 91 ? 26.744 4.286 -43.254 1.00 92.56 91 TYR A CA 1
ATOM 745 C C . TYR A 1 91 ? 25.938 4.417 -44.543 1.00 92.56 91 TYR A C 1
ATOM 747 O O . TYR A 1 91 ? 24.802 4.879 -44.515 1.00 92.56 91 TYR A O 1
ATOM 755 N N . LEU A 1 92 ? 26.474 3.917 -45.658 1.00 92.25 92 LEU A N 1
ATOM 756 C CA . LEU A 1 92 ? 25.761 3.899 -46.929 1.00 92.25 92 LEU A CA 1
ATOM 757 C C . LEU A 1 92 ? 24.503 3.040 -46.888 1.00 92.25 92 LEU A C 1
ATOM 759 O O . LEU A 1 92 ? 23.532 3.386 -47.552 1.00 92.25 92 LEU A O 1
ATOM 763 N N . ALA A 1 93 ? 24.498 1.933 -46.149 1.00 92.62 93 ALA A N 1
ATOM 764 C CA . ALA A 1 93 ? 23.288 1.141 -45.987 1.00 92.62 93 ALA A CA 1
ATOM 765 C C . ALA A 1 93 ? 22.199 1.930 -45.243 1.00 92.62 93 ALA A C 1
ATOM 767 O O . ALA A 1 93 ? 21.083 1.988 -45.743 1.00 92.62 93 ALA A O 1
ATOM 768 N N . PHE A 1 94 ? 22.528 2.610 -44.138 1.00 92.56 94 PHE A N 1
ATOM 769 C CA . PHE A 1 94 ? 21.567 3.450 -43.412 1.00 92.56 94 PHE A CA 1
ATOM 770 C C . PHE A 1 94 ? 21.067 4.642 -44.237 1.00 92.56 94 PHE A C 1
ATOM 772 O O . PHE A 1 94 ? 19.864 4.857 -44.310 1.00 92.56 94 PHE A O 1
ATOM 779 N N . VAL A 1 95 ? 21.965 5.396 -44.883 1.00 91.75 95 VAL A N 1
ATOM 780 C CA . VAL A 1 95 ? 21.598 6.592 -45.670 1.00 91.75 95 VAL A CA 1
ATOM 781 C C . VAL A 1 95 ? 20.755 6.243 -46.898 1.00 91.75 95 VAL A C 1
ATOM 783 O O . VAL A 1 95 ? 19.908 7.031 -47.297 1.00 91.75 95 VAL A O 1
ATOM 786 N N . ASN A 1 96 ? 20.967 5.065 -47.490 1.00 91.12 96 ASN A N 1
ATOM 787 C CA . ASN A 1 96 ? 20.187 4.594 -48.638 1.00 91.12 96 ASN A CA 1
ATOM 788 C C . ASN A 1 96 ? 19.025 3.667 -48.241 1.00 91.12 96 ASN A C 1
ATOM 790 O O . ASN A 1 96 ? 18.538 2.936 -49.102 1.00 91.12 96 ASN A O 1
ATOM 794 N N . GLU A 1 97 ? 18.647 3.627 -46.957 1.00 89.19 97 GLU A N 1
ATOM 795 C CA . GLU A 1 97 ? 17.537 2.812 -46.431 1.00 89.19 97 GLU A CA 1
ATOM 796 C C . GLU A 1 97 ? 17.608 1.327 -46.835 1.00 89.19 97 GLU A C 1
ATOM 798 O O . GLU A 1 97 ? 16.602 0.640 -47.015 1.00 89.19 97 GLU A O 1
ATOM 803 N N . LYS A 1 98 ? 18.825 0.796 -46.994 1.00 91.69 98 LYS A N 1
ATOM 804 C CA . LYS A 1 98 ? 19.018 -0.624 -47.283 1.00 91.69 98 LYS A CA 1
ATOM 805 C C . LYS A 1 98 ? 18.805 -1.430 -46.005 1.00 91.69 98 LYS A C 1
ATOM 807 O O . LYS A 1 98 ? 19.386 -1.077 -44.976 1.00 91.69 98 LYS A O 1
ATOM 812 N N . PRO A 1 99 ? 18.061 -2.547 -46.070 1.00 87.75 99 PRO A N 1
ATOM 813 C CA . PRO A 1 99 ? 17.836 -3.379 -44.902 1.00 87.75 99 PRO A CA 1
ATOM 814 C C . PRO A 1 99 ? 19.170 -3.927 -44.391 1.00 87.75 99 PRO A C 1
ATOM 816 O O . PRO A 1 99 ? 19.967 -4.497 -45.141 1.00 87.75 99 PRO A O 1
ATOM 819 N N . LEU A 1 100 ? 19.404 -3.740 -43.098 1.00 91.19 100 LEU A N 1
ATOM 820 C CA . LEU A 1 100 ? 20.477 -4.379 -42.352 1.00 91.19 100 LEU A CA 1
ATOM 821 C C . LEU A 1 100 ? 19.841 -5.383 -41.388 1.00 91.19 100 LEU A C 1
ATOM 823 O O . LEU A 1 100 ? 18.753 -5.110 -40.886 1.00 91.19 100 LEU A O 1
ATOM 827 N N . PRO A 1 101 ? 20.505 -6.510 -41.083 1.00 93.00 101 PRO A N 1
ATOM 828 C CA . PRO A 1 101 ? 20.035 -7.385 -40.017 1.00 93.00 101 PRO A CA 1
ATOM 829 C C . PRO A 1 101 ? 19.934 -6.610 -38.690 1.00 93.00 101 PRO A C 1
ATOM 831 O O . PRO A 1 101 ? 20.762 -5.702 -38.484 1.00 93.00 101 PRO A O 1
ATOM 834 N N . PRO A 1 102 ? 18.997 -6.975 -37.796 1.00 94.88 102 PRO A N 1
ATOM 835 C CA . PRO A 1 102 ? 18.908 -6.383 -36.466 1.00 94.88 102 PRO A CA 1
ATOM 836 C C . PRO A 1 102 ? 20.220 -6.571 -35.693 1.00 94.88 102 PRO A C 1
ATOM 838 O O . PRO A 1 102 ? 21.066 -7.404 -36.037 1.00 94.88 102 PRO A O 1
ATOM 841 N N . LEU A 1 103 ? 20.430 -5.756 -34.659 1.00 97.31 103 LEU A N 1
ATOM 842 C CA . LEU A 1 103 ? 21.516 -6.018 -33.712 1.00 97.31 103 LEU A CA 1
ATOM 843 C C . LEU A 1 103 ? 21.220 -7.288 -32.913 1.00 97.31 103 LEU A C 1
ATOM 845 O O . LEU A 1 103 ? 20.062 -7.595 -32.663 1.00 97.31 103 LEU A O 1
ATOM 849 N N . GLU A 1 104 ? 22.259 -7.953 -32.418 1.00 98.00 104 GLU A N 1
ATOM 850 C CA . GLU A 1 104 ? 22.099 -8.953 -31.360 1.00 98.00 104 GLU A CA 1
ATOM 851 C C . GLU A 1 104 ? 22.592 -8.333 -30.055 1.00 98.00 104 GLU A C 1
ATOM 853 O O . GLU A 1 104 ? 23.771 -7.971 -29.931 1.00 98.00 104 GLU A O 1
ATOM 858 N N . LEU A 1 105 ? 21.687 -8.160 -29.091 1.00 98.38 105 LEU A N 1
ATOM 859 C CA . LEU A 1 105 ? 21.981 -7.513 -27.816 1.00 98.38 105 LEU A CA 1
ATOM 860 C C . LEU A 1 105 ? 21.749 -8.465 -26.649 1.00 98.38 105 LEU A C 1
ATOM 862 O O . LEU A 1 105 ? 20.720 -9.130 -26.548 1.00 98.38 105 LEU A O 1
ATOM 866 N N . TYR A 1 106 ? 22.694 -8.467 -25.717 1.00 98.19 106 TYR A N 1
ATOM 867 C CA . TYR A 1 106 ? 22.504 -9.043 -24.395 1.00 98.19 106 TYR A CA 1
ATOM 868 C C . TYR A 1 106 ? 22.060 -7.947 -23.433 1.00 98.19 106 TYR A C 1
ATOM 870 O O . TYR A 1 106 ? 22.583 -6.837 -23.483 1.00 98.19 106 TYR A O 1
ATOM 878 N N . LYS A 1 107 ? 21.103 -8.245 -22.559 1.00 97.19 107 LYS A N 1
ATOM 879 C CA . LYS A 1 107 ? 20.566 -7.298 -21.573 1.00 97.19 107 LYS A CA 1
ATOM 880 C C . LYS A 1 107 ? 20.792 -7.832 -20.162 1.00 97.19 107 LYS A C 1
ATOM 882 O O . LYS A 1 107 ? 20.552 -9.010 -19.929 1.00 97.19 107 LYS A O 1
ATOM 887 N N . ILE A 1 108 ? 21.243 -6.992 -19.235 1.00 95.44 108 ILE A N 1
ATOM 888 C CA . ILE A 1 108 ? 21.215 -7.267 -17.789 1.00 95.44 108 ILE A CA 1
ATOM 889 C C . ILE A 1 108 ? 20.631 -6.025 -17.127 1.00 95.44 108 ILE A C 1
ATOM 891 O O . ILE A 1 108 ? 21.204 -4.942 -17.262 1.00 95.44 108 ILE A O 1
ATOM 895 N N . LYS A 1 109 ? 19.512 -6.174 -16.407 1.00 91.19 109 LYS A N 1
ATOM 896 C CA . LYS A 1 109 ? 18.763 -5.035 -15.852 1.00 91.19 109 LYS A CA 1
ATOM 897 C C . LYS A 1 109 ? 18.481 -4.003 -16.953 1.00 91.19 109 LYS A C 1
ATOM 899 O O . LYS A 1 109 ? 17.988 -4.376 -18.008 1.00 91.19 109 LYS A O 1
ATOM 904 N N . ASP A 1 110 ? 18.827 -2.737 -16.760 1.00 91.12 110 ASP A N 1
ATOM 905 C CA . ASP A 1 110 ? 18.552 -1.668 -17.728 1.00 91.12 110 ASP A CA 1
ATOM 906 C C . ASP A 1 110 ? 19.680 -1.449 -18.754 1.00 91.12 110 ASP A C 1
ATOM 908 O O . ASP A 1 110 ? 19.625 -0.513 -19.554 1.00 91.12 110 ASP A O 1
ATOM 912 N N . GLU A 1 111 ? 20.722 -2.288 -18.750 1.00 95.44 111 GLU A N 1
ATOM 913 C CA . GLU A 1 111 ? 21.895 -2.119 -19.611 1.00 95.44 111 GLU A CA 1
ATOM 914 C C . GLU A 1 111 ? 21.933 -3.135 -20.754 1.00 95.44 111 GLU A C 1
ATOM 916 O O . GLU A 1 111 ? 21.774 -4.341 -20.550 1.00 95.44 111 GLU A O 1
ATOM 921 N N . TYR A 1 112 ? 22.214 -2.638 -21.963 1.00 97.88 112 TYR A N 1
ATOM 922 C CA . TYR A 1 112 ? 22.378 -3.452 -23.164 1.00 97.88 112 TYR A CA 1
ATOM 923 C C . TYR A 1 112 ? 23.846 -3.532 -23.591 1.00 97.88 112 TYR A C 1
ATOM 925 O O . TYR A 1 112 ? 24.599 -2.550 -23.564 1.00 97.88 112 TYR A O 1
ATOM 933 N N . PHE A 1 113 ? 24.230 -4.715 -24.054 1.00 98.00 113 PHE A N 1
ATOM 934 C CA . PHE A 1 113 ? 25.577 -5.077 -24.455 1.00 98.00 113 PHE A CA 1
ATOM 935 C C . PHE A 1 113 ? 25.539 -5.684 -25.847 1.00 98.00 113 PHE A C 1
ATOM 937 O O . PHE A 1 113 ? 24.799 -6.628 -26.111 1.00 98.00 113 PHE A O 1
ATOM 944 N N . VAL A 1 114 ? 26.351 -5.148 -26.748 1.00 97.62 114 VAL A N 1
ATOM 945 C CA . VAL A 1 114 ? 26.371 -5.610 -28.133 1.00 97.62 114 VAL A CA 1
ATOM 946 C C . VAL A 1 114 ? 27.066 -6.964 -28.228 1.00 97.62 114 VAL A C 1
ATOM 948 O O . VAL A 1 114 ? 28.274 -7.054 -27.992 1.00 97.62 114 VAL A O 1
ATOM 951 N N . TYR A 1 115 ? 26.315 -7.998 -28.601 1.00 97.06 115 TYR A N 1
ATOM 952 C CA . TYR A 1 115 ? 26.872 -9.283 -29.011 1.00 97.06 115 TYR A CA 1
ATOM 953 C C . TYR A 1 115 ? 27.312 -9.206 -30.480 1.00 97.06 115 TYR A C 1
ATOM 955 O O . TYR A 1 115 ? 28.498 -9.378 -30.766 1.00 97.06 115 TYR A O 1
ATOM 963 N N . ASP A 1 116 ? 26.412 -8.775 -31.376 1.00 94.69 116 ASP A N 1
ATOM 964 C CA . ASP A 1 116 ? 26.722 -8.464 -32.777 1.00 94.69 116 ASP A CA 1
ATOM 965 C C . ASP A 1 116 ? 26.218 -7.075 -33.214 1.00 94.69 116 ASP A C 1
ATOM 967 O O . ASP A 1 116 ? 25.155 -6.598 -32.821 1.00 94.69 116 ASP A O 1
ATOM 971 N N . GLY A 1 117 ? 26.993 -6.411 -34.082 1.00 93.62 117 GLY A N 1
ATOM 972 C CA . GLY A 1 117 ? 26.625 -5.115 -34.663 1.00 93.62 117 GLY A CA 1
ATOM 973 C C . GLY A 1 117 ? 27.278 -3.873 -34.047 1.00 93.62 117 GLY A C 1
ATOM 974 O O . GLY A 1 117 ? 26.761 -2.774 -34.223 1.00 93.62 117 GLY A O 1
ATOM 975 N N . ASN A 1 118 ? 28.444 -3.990 -33.400 1.00 92.44 118 ASN A N 1
ATOM 976 C CA . ASN A 1 118 ? 29.151 -2.848 -32.781 1.00 92.44 118 ASN A CA 1
ATOM 977 C C . ASN A 1 118 ? 29.371 -1.663 -33.754 1.00 92.44 118 ASN A C 1
ATOM 979 O O . ASN A 1 118 ? 29.199 -0.503 -33.385 1.00 92.44 118 ASN A O 1
ATOM 983 N N . HIS A 1 119 ? 29.677 -1.937 -35.029 1.00 90.00 119 HIS A N 1
ATOM 984 C CA . HIS A 1 119 ? 29.813 -0.889 -36.052 1.00 90.00 119 HIS A CA 1
ATOM 985 C C . HIS A 1 119 ? 28.475 -0.259 -36.460 1.00 90.00 119 HIS A C 1
ATOM 987 O O . HIS A 1 119 ? 28.447 0.927 -36.770 1.00 90.00 119 HIS A O 1
ATOM 993 N N . ARG A 1 120 ? 27.366 -1.012 -36.428 1.00 93.81 120 ARG A N 1
ATOM 994 C CA . ARG A 1 120 ? 26.023 -0.454 -36.657 1.00 93.81 120 ARG A CA 1
ATOM 995 C C . ARG A 1 120 ? 25.656 0.520 -35.541 1.00 93.81 120 ARG A C 1
ATOM 997 O O . ARG A 1 120 ? 25.210 1.615 -35.848 1.00 93.81 120 ARG A O 1
ATOM 1004 N N . VAL A 1 121 ? 25.952 0.186 -34.282 1.00 94.50 121 VAL A N 1
ATOM 1005 C CA . VAL A 1 121 ? 25.780 1.112 -33.145 1.00 94.50 121 VAL A CA 1
ATOM 1006 C C . VAL A 1 121 ? 26.645 2.364 -33.306 1.00 94.50 121 VAL A C 1
ATOM 1008 O O . VAL A 1 121 ? 26.159 3.470 -33.093 1.00 94.50 121 VAL A O 1
ATOM 1011 N N . SER A 1 122 ? 27.904 2.207 -33.727 1.00 91.75 122 SER A N 1
ATOM 1012 C CA . SER A 1 122 ? 28.818 3.327 -34.001 1.00 91.75 122 SER A CA 1
ATOM 1013 C C . SER A 1 122 ? 28.249 4.309 -35.034 1.00 91.75 122 SER A C 1
ATOM 1015 O O . SER A 1 122 ? 28.157 5.509 -34.776 1.00 91.75 122 SER A O 1
ATOM 1017 N N . VAL A 1 123 ? 27.810 3.795 -36.188 1.00 92.69 123 VAL A N 1
ATOM 1018 C CA . VAL A 1 123 ? 27.220 4.606 -37.261 1.00 92.69 123 VAL A CA 1
ATOM 1019 C C . VAL A 1 123 ? 25.886 5.218 -36.827 1.00 92.69 123 VAL A C 1
ATOM 1021 O O . VAL A 1 123 ? 25.656 6.398 -37.065 1.00 92.69 123 VAL A O 1
ATOM 1024 N N . ALA A 1 124 ? 25.028 4.455 -36.148 1.00 94.00 124 ALA A N 1
ATOM 1025 C CA . ALA A 1 124 ? 23.737 4.942 -35.669 1.00 94.00 124 ALA A CA 1
ATOM 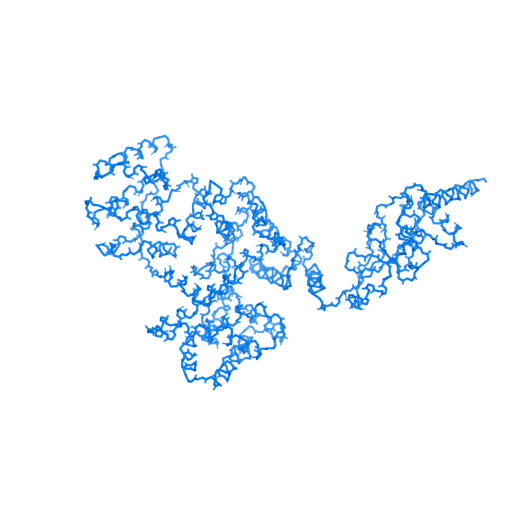1026 C C . ALA A 1 124 ? 23.891 6.071 -34.632 1.00 94.00 124 ALA A C 1
ATOM 1028 O O . ALA A 1 124 ? 23.145 7.047 -34.679 1.00 94.00 124 ALA A O 1
ATOM 1029 N N . LYS A 1 125 ? 24.905 6.001 -33.751 1.00 91.31 125 LYS A N 1
ATOM 1030 C CA . LYS A 1 125 ? 25.273 7.108 -32.850 1.00 91.31 125 LYS A CA 1
ATOM 1031 C C . LYS A 1 125 ? 25.720 8.347 -33.623 1.00 91.31 125 LYS A C 1
ATOM 1033 O O . LYS A 1 125 ? 25.262 9.438 -33.309 1.00 91.31 125 LYS A O 1
ATOM 1038 N N . PHE A 1 126 ? 26.570 8.189 -34.640 1.00 90.38 126 PHE A N 1
ATOM 1039 C CA . PHE A 1 126 ? 26.997 9.303 -35.496 1.00 90.38 126 PHE A CA 1
ATOM 1040 C C . PHE A 1 126 ? 25.822 9.954 -36.246 1.00 90.38 126 PHE A C 1
ATOM 1042 O O . PHE A 1 126 ? 25.757 11.174 -36.364 1.00 90.38 126 PHE A O 1
ATOM 1049 N N . LEU A 1 127 ? 24.863 9.145 -36.703 1.00 92.31 127 LEU A N 1
ATOM 1050 C CA . LEU A 1 127 ? 23.626 9.602 -37.343 1.00 92.31 127 LEU A CA 1
ATOM 1051 C C . LEU A 1 127 ? 22.562 10.106 -36.348 1.00 92.31 127 LEU A C 1
ATOM 1053 O O . LEU A 1 127 ? 21.472 10.476 -36.774 1.00 92.31 127 LEU A O 1
ATOM 1057 N N . ASN A 1 128 ? 22.856 10.142 -35.043 1.00 92.06 128 ASN A N 1
ATOM 1058 C CA . ASN A 1 128 ? 21.941 10.567 -33.978 1.00 92.06 128 ASN A CA 1
ATOM 1059 C C . ASN A 1 128 ? 20.607 9.802 -33.940 1.00 92.06 128 ASN A C 1
ATOM 1061 O O . ASN A 1 128 ? 19.560 10.366 -33.621 1.00 92.06 128 ASN A O 1
ATOM 1065 N N . PHE A 1 129 ? 20.631 8.504 -34.243 1.00 94.06 129 PHE A N 1
ATOM 1066 C CA . PHE A 1 129 ? 19.450 7.660 -34.088 1.00 94.06 129 PHE A CA 1
ATOM 1067 C C . PHE A 1 129 ? 19.031 7.607 -32.612 1.00 94.06 129 PHE A C 1
ATOM 1069 O O . PHE A 1 129 ? 19.859 7.480 -31.707 1.00 94.06 129 PHE A O 1
ATOM 1076 N N . VAL A 1 130 ? 17.724 7.677 -32.359 1.00 96.06 130 VAL A N 1
ATOM 1077 C CA . VAL A 1 130 ? 17.173 7.552 -30.999 1.00 96.06 130 VAL A CA 1
ATOM 1078 C C . VAL A 1 130 ? 17.042 6.078 -30.611 1.00 96.06 130 VAL A C 1
ATOM 1080 O O . VAL A 1 130 ? 17.381 5.693 -29.488 1.00 96.06 130 VAL A O 1
ATOM 1083 N N . ARG A 1 131 ? 16.571 5.249 -31.550 1.00 96.75 131 ARG A N 1
ATOM 1084 C CA . ARG A 1 131 ? 16.316 3.816 -31.371 1.00 96.75 131 ARG A CA 1
ATOM 1085 C C . ARG A 1 131 ? 16.917 3.006 -32.513 1.00 96.75 131 ARG A C 1
ATOM 1087 O O . ARG A 1 131 ? 17.167 3.546 -33.589 1.00 96.75 131 ARG A O 1
ATOM 1094 N N . ILE A 1 132 ? 17.141 1.724 -32.264 1.00 95.69 132 ILE A N 1
ATOM 1095 C CA . ILE A 1 132 ? 17.591 0.757 -33.262 1.00 95.69 132 ILE A CA 1
ATOM 1096 C C . ILE A 1 132 ? 16.977 -0.613 -32.970 1.00 95.69 132 ILE A C 1
ATOM 1098 O O . ILE A 1 132 ? 16.845 -0.999 -31.807 1.00 95.69 132 ILE A O 1
ATOM 1102 N N . GLU A 1 133 ? 16.606 -1.332 -34.024 1.00 96.38 133 GLU A N 1
ATOM 1103 C CA . GLU A 1 133 ? 16.044 -2.676 -33.924 1.00 96.38 133 GLU A CA 1
ATOM 1104 C C . GLU A 1 133 ? 17.119 -3.691 -33.498 1.00 96.38 133 GLU A C 1
ATOM 1106 O O . GLU A 1 133 ? 18.246 -3.701 -34.015 1.00 96.38 133 GLU A O 1
ATOM 1111 N N . ALA A 1 134 ? 16.773 -4.550 -32.541 1.00 97.69 134 ALA A N 1
ATOM 1112 C CA . ALA A 1 134 ? 17.653 -5.583 -32.018 1.00 97.69 134 ALA A CA 1
ATOM 1113 C C . ALA A 1 134 ? 16.884 -6.841 -31.606 1.00 97.69 134 ALA A C 1
ATOM 1115 O O . ALA A 1 134 ? 15.832 -6.738 -30.981 1.00 97.69 134 ALA A O 1
ATOM 1116 N N . GLU A 1 135 ? 17.446 -8.021 -31.857 1.00 98.00 135 GLU A N 1
ATOM 1117 C CA . GLU A 1 135 ? 17.081 -9.238 -31.134 1.00 98.00 135 GLU A CA 1
ATOM 1118 C C . GLU A 1 135 ? 17.746 -9.212 -29.751 1.00 98.00 135 GLU A C 1
ATOM 1120 O O . GLU A 1 135 ? 18.966 -9.056 -29.631 1.00 98.00 135 GLU A O 1
ATOM 1125 N N . VAL A 1 136 ? 16.937 -9.316 -28.691 1.00 97.88 136 VAL A N 1
ATOM 1126 C CA . VAL A 1 136 ? 17.397 -9.125 -27.310 1.00 97.88 136 VAL A CA 1
ATOM 1127 C C . VAL A 1 136 ? 17.320 -10.420 -26.512 1.00 97.88 136 VAL A C 1
ATOM 1129 O O . VAL A 1 136 ? 16.251 -11.002 -26.333 1.00 97.88 136 VAL A O 1
ATOM 1132 N N . LYS A 1 137 ? 18.453 -10.809 -25.925 1.00 97.50 137 LYS A N 1
ATOM 1133 C CA . LYS A 1 137 ? 18.554 -11.889 -24.940 1.00 97.50 137 LYS A CA 1
ATOM 1134 C C . LYS A 1 137 ? 18.857 -11.313 -23.559 1.00 97.50 137 LYS A C 1
ATOM 1136 O O . LYS A 1 137 ? 19.941 -10.783 -23.324 1.00 97.50 137 LYS A O 1
ATOM 1141 N N . GLU A 1 138 ? 17.906 -11.402 -22.638 1.00 96.00 138 GLU A N 1
ATOM 1142 C CA . GLU A 1 138 ? 18.055 -10.869 -21.283 1.00 96.00 138 GLU A CA 1
ATOM 1143 C C . GLU A 1 138 ? 18.603 -11.937 -20.337 1.00 96.00 138 GLU A C 1
ATOM 1145 O O . GLU A 1 138 ? 18.082 -13.048 -20.268 1.00 96.00 138 GLU A O 1
ATOM 1150 N N . PHE A 1 139 ? 19.679 -11.603 -19.635 1.00 95.44 139 PHE A N 1
ATOM 1151 C CA . PHE A 1 139 ? 20.312 -12.411 -18.606 1.00 95.44 139 PHE A CA 1
ATOM 1152 C C . PHE A 1 139 ? 19.829 -11.925 -17.242 1.00 95.44 139 PHE A C 1
ATOM 1154 O O . PHE A 1 139 ? 20.028 -10.768 -16.867 1.00 95.44 139 PHE A O 1
ATOM 1161 N N . ILE A 1 140 ? 19.187 -12.824 -16.506 1.00 92.75 140 ILE A N 1
ATOM 1162 C CA . ILE A 1 140 ? 18.513 -12.517 -15.250 1.00 92.75 140 ILE A CA 1
ATOM 1163 C C . ILE A 1 140 ? 19.524 -12.645 -14.100 1.00 92.75 140 ILE A C 1
ATOM 1165 O O . ILE A 1 140 ? 20.103 -13.724 -13.938 1.00 92.75 140 ILE A O 1
ATOM 1169 N N . PRO A 1 141 ? 19.768 -11.577 -13.311 1.00 91.50 141 PRO A N 1
ATOM 1170 C CA . PRO A 1 141 ? 20.614 -11.625 -12.118 1.00 91.50 141 PRO A CA 1
ATOM 1171 C C . PRO A 1 141 ? 20.185 -12.726 -11.150 1.00 91.50 141 PRO A C 1
ATOM 1173 O O . PRO A 1 141 ? 18.994 -12.959 -10.990 1.00 91.50 141 PRO A O 1
ATOM 1176 N N . SER A 1 142 ? 21.114 -13.362 -10.440 1.00 87.75 142 SER A N 1
ATOM 1177 C CA . SER A 1 142 ? 20.721 -14.247 -9.331 1.00 87.75 142 SER A CA 1
ATOM 1178 C C . SER A 1 142 ? 20.304 -13.410 -8.112 1.00 87.75 142 SER A C 1
ATOM 1180 O O . SER A 1 142 ? 20.924 -12.368 -7.871 1.00 87.75 142 SER A O 1
ATOM 1182 N N . PRO A 1 143 ? 19.310 -13.838 -7.308 1.00 85.00 143 PRO A N 1
ATOM 1183 C CA . PRO A 1 143 ? 18.790 -13.087 -6.158 1.00 85.00 143 PRO A CA 1
ATOM 1184 C C . PRO A 1 143 ? 19.732 -13.141 -4.935 1.00 85.00 143 PRO A C 1
ATOM 1186 O O . PRO A 1 143 ? 19.327 -13.477 -3.829 1.00 85.00 143 PRO A O 1
ATOM 1189 N N . THR A 1 144 ? 21.017 -12.840 -5.132 1.00 84.38 144 THR A N 1
ATOM 1190 C CA . THR A 1 144 ? 22.060 -12.842 -4.090 1.00 84.38 144 THR A CA 1
ATOM 1191 C C . THR A 1 144 ? 22.169 -11.511 -3.346 1.00 84.38 144 THR A C 1
ATOM 1193 O O . THR A 1 144 ? 22.736 -11.453 -2.259 1.00 84.38 144 THR A O 1
ATOM 1196 N N . THR A 1 145 ? 21.624 -10.437 -3.919 1.00 83.31 145 THR A N 1
ATOM 1197 C CA . THR A 1 145 ? 21.524 -9.109 -3.304 1.00 83.31 145 THR A CA 1
ATOM 1198 C C . THR A 1 145 ? 20.065 -8.669 -3.263 1.00 83.31 145 THR A C 1
ATOM 1200 O O . THR A 1 145 ? 19.255 -9.124 -4.075 1.00 83.31 145 THR A O 1
ATOM 1203 N N . LYS A 1 146 ? 19.729 -7.740 -2.357 1.00 82.06 146 LYS A N 1
ATOM 1204 C CA . LYS A 1 146 ? 18.377 -7.165 -2.252 1.00 82.06 146 LYS A CA 1
ATOM 1205 C C . LYS A 1 146 ? 17.881 -6.624 -3.598 1.00 82.06 146 LYS A C 1
ATOM 1207 O O . LYS A 1 146 ? 16.769 -6.919 -4.017 1.00 82.06 146 LYS A O 1
ATOM 1212 N N . GLU A 1 147 ? 18.718 -5.859 -4.290 1.00 85.44 147 GLU A N 1
ATOM 1213 C CA . GLU A 1 147 ? 18.393 -5.256 -5.588 1.00 85.44 147 GLU A CA 1
ATOM 1214 C C . GLU A 1 147 ? 18.126 -6.314 -6.664 1.00 85.44 147 GLU A C 1
ATOM 1216 O O . GLU A 1 147 ? 17.174 -6.191 -7.434 1.00 85.44 147 GLU A O 1
ATOM 1221 N N . ASN A 1 148 ? 18.934 -7.379 -6.704 1.00 87.75 148 ASN A N 1
ATOM 1222 C CA . ASN A 1 148 ? 18.727 -8.467 -7.654 1.00 87.75 148 ASN A CA 1
ATOM 1223 C C . ASN A 1 148 ? 17.460 -9.260 -7.332 1.00 87.75 148 ASN A C 1
ATOM 1225 O O . ASN A 1 148 ? 16.747 -9.648 -8.255 1.00 87.75 148 ASN A O 1
ATOM 1229 N N . ALA A 1 149 ? 17.161 -9.490 -6.053 1.00 84.75 149 ALA A N 1
ATOM 1230 C CA . ALA A 1 149 ? 15.933 -10.157 -5.635 1.00 84.75 149 ALA A CA 1
ATOM 1231 C C . ALA A 1 149 ? 14.689 -9.354 -6.051 1.00 84.75 149 ALA A C 1
ATOM 1233 O O . ALA A 1 149 ? 13.818 -9.905 -6.720 1.00 84.75 149 ALA A O 1
ATOM 1234 N N . ILE A 1 150 ? 14.662 -8.042 -5.784 1.00 85.56 150 ILE A N 1
ATOM 1235 C CA . ILE A 1 150 ? 13.573 -7.145 -6.217 1.00 85.56 150 ILE A CA 1
ATOM 1236 C C . ILE A 1 150 ? 13.416 -7.171 -7.740 1.00 85.56 150 ILE A C 1
ATOM 1238 O O . ILE A 1 150 ? 12.301 -7.263 -8.247 1.00 85.56 150 ILE A O 1
ATOM 1242 N N . TYR A 1 151 ? 14.523 -7.126 -8.485 1.00 90.38 151 TYR A N 1
ATOM 1243 C CA . TYR A 1 151 ? 14.479 -7.194 -9.944 1.00 90.38 151 TYR A CA 1
ATOM 1244 C C . TYR A 1 151 ? 13.895 -8.524 -10.452 1.00 90.38 151 TYR A C 1
ATOM 1246 O O . TYR A 1 151 ? 13.082 -8.522 -11.373 1.00 90.38 151 TYR A O 1
ATOM 1254 N N . ASN A 1 152 ? 14.264 -9.658 -9.845 1.00 89.38 152 ASN A N 1
ATOM 1255 C CA . ASN A 1 152 ? 13.707 -10.969 -10.202 1.00 89.38 152 ASN A CA 1
ATOM 1256 C C . ASN A 1 152 ? 12.207 -11.048 -9.925 1.00 89.38 152 ASN A C 1
ATOM 1258 O O . ASN A 1 152 ? 11.445 -11.557 -10.748 1.00 89.38 152 ASN A O 1
ATOM 1262 N N . GLU A 1 153 ? 11.786 -10.560 -8.761 1.00 89.19 153 GLU A N 1
ATOM 1263 C CA . GLU A 1 153 ? 10.377 -10.485 -8.397 1.00 89.19 153 GLU A CA 1
ATOM 1264 C C . GLU A 1 153 ? 9.592 -9.632 -9.396 1.00 89.19 153 GLU A C 1
ATOM 1266 O O . GLU A 1 153 ? 8.579 -10.095 -9.922 1.00 89.19 153 GLU A O 1
ATOM 1271 N N . LYS A 1 154 ? 10.107 -8.438 -9.723 1.00 93.00 154 LYS A N 1
ATOM 1272 C CA . LYS A 1 154 ? 9.531 -7.541 -10.728 1.00 93.00 154 LYS A CA 1
ATOM 1273 C C . LYS A 1 154 ? 9.401 -8.232 -12.081 1.00 93.00 154 LYS A C 1
ATOM 1275 O O . LYS A 1 154 ? 8.310 -8.278 -12.634 1.00 93.00 154 LYS A O 1
ATOM 1280 N N . PHE A 1 155 ? 10.487 -8.818 -12.585 1.00 90.31 155 PHE A N 1
ATOM 1281 C CA . PHE A 1 155 ? 10.507 -9.501 -13.878 1.00 90.31 155 PHE A CA 1
ATOM 1282 C C . PHE A 1 155 ? 9.439 -10.604 -13.959 1.00 90.31 155 PHE A C 1
ATOM 1284 O O . PHE A 1 155 ? 8.692 -10.704 -14.935 1.00 90.31 155 PHE A O 1
ATOM 1291 N N . ASN A 1 156 ? 9.330 -11.428 -12.914 1.00 90.38 156 ASN A N 1
ATOM 1292 C CA . ASN A 1 156 ? 8.332 -12.494 -12.859 1.00 90.38 156 ASN A CA 1
ATOM 1293 C C . ASN A 1 156 ? 6.903 -11.955 -12.751 1.00 90.38 156 ASN A C 1
ATOM 1295 O O . ASN A 1 156 ? 5.988 -12.538 -13.334 1.00 90.38 156 ASN A O 1
ATOM 1299 N N . PHE A 1 157 ? 6.707 -10.867 -12.010 1.00 94.50 157 PHE A N 1
ATOM 1300 C CA . PHE A 1 157 ? 5.423 -10.192 -11.896 1.00 94.50 157 PHE A CA 1
ATOM 1301 C C . PHE A 1 157 ? 4.976 -9.616 -13.240 1.00 94.50 157 PHE A C 1
ATOM 1303 O O . PHE A 1 157 ? 3.905 -9.983 -13.712 1.00 94.50 157 PHE A O 1
ATOM 1310 N N . GLU A 1 158 ? 5.817 -8.814 -13.895 1.00 94.19 158 GLU A N 1
ATOM 1311 C CA . GLU A 1 158 ? 5.548 -8.212 -15.208 1.00 94.19 158 GLU A CA 1
ATOM 1312 C C . GLU A 1 158 ? 5.207 -9.277 -16.251 1.00 94.19 158 GLU A C 1
ATOM 1314 O O . GLU A 1 158 ? 4.230 -9.150 -16.986 1.00 94.19 158 GLU A O 1
ATOM 1319 N N . LYS A 1 159 ? 5.954 -10.386 -16.264 1.00 89.88 159 LYS A N 1
ATOM 1320 C CA . LYS A 1 159 ? 5.691 -11.509 -17.170 1.00 89.88 159 LYS A CA 1
ATOM 1321 C C . LYS A 1 159 ? 4.319 -12.159 -16.943 1.00 89.88 159 LYS A C 1
ATOM 1323 O O . LYS A 1 159 ? 3.733 -12.660 -17.898 1.00 89.88 159 LYS A O 1
ATOM 1328 N N . LYS A 1 160 ? 3.834 -12.215 -15.699 1.00 91.88 160 LYS A N 1
ATOM 1329 C CA . LYS A 1 160 ? 2.547 -12.841 -15.346 1.00 91.88 160 LYS A CA 1
ATOM 1330 C C . LYS A 1 160 ? 1.357 -11.899 -15.525 1.00 91.88 160 LYS A C 1
ATOM 1332 O O . LYS A 1 160 ? 0.270 -12.365 -15.849 1.00 91.88 160 LYS A O 1
ATOM 1337 N N . THR A 1 161 ? 1.543 -10.610 -15.252 1.00 94.81 161 THR A N 1
ATOM 1338 C CA . THR A 1 161 ? 0.447 -9.636 -15.130 1.00 94.81 161 THR A CA 1
ATOM 1339 C C . THR A 1 161 ? 0.390 -8.632 -16.276 1.00 94.81 161 THR A C 1
ATOM 1341 O O . THR A 1 161 ? -0.641 -7.992 -16.460 1.00 94.81 161 THR A O 1
ATOM 1344 N N . GLY A 1 162 ? 1.486 -8.450 -17.018 1.00 94.19 162 GLY A N 1
ATOM 1345 C CA . GLY A 1 162 ? 1.639 -7.392 -18.021 1.00 94.19 162 GLY A CA 1
ATOM 1346 C C . GLY A 1 162 ? 1.773 -5.976 -17.438 1.00 94.19 162 GLY A C 1
ATOM 1347 O O . GLY A 1 162 ? 1.816 -5.004 -18.194 1.00 94.19 162 GLY A O 1
ATOM 1348 N N . LEU A 1 163 ? 1.821 -5.823 -16.107 1.00 95.38 163 LEU A N 1
ATOM 1349 C CA . LEU A 1 163 ? 1.879 -4.524 -15.431 1.00 95.38 163 LEU A CA 1
ATOM 1350 C C . LEU A 1 163 ? 3.330 -4.070 -15.214 1.00 95.38 163 LEU A C 1
ATOM 1352 O O . LEU A 1 163 ? 3.983 -4.525 -14.281 1.00 95.38 163 LEU A O 1
ATOM 1356 N N . ASN A 1 164 ? 3.800 -3.112 -16.022 1.00 91.69 164 ASN A N 1
ATOM 1357 C CA . ASN A 1 164 ? 5.220 -2.709 -16.061 1.00 91.69 164 ASN A CA 1
ATOM 1358 C C . ASN A 1 164 ? 5.551 -1.391 -15.322 1.00 91.69 164 ASN A C 1
ATOM 1360 O O . ASN A 1 164 ? 6.704 -0.967 -15.264 1.00 91.69 164 ASN A O 1
ATOM 1364 N N . ASN A 1 165 ? 4.540 -0.707 -14.777 1.00 90.19 165 ASN A N 1
ATOM 1365 C CA . ASN A 1 165 ? 4.671 0.644 -14.207 1.00 90.19 165 ASN A CA 1
ATOM 1366 C C . ASN A 1 165 ? 4.602 0.655 -12.671 1.00 90.19 165 ASN A C 1
ATOM 1368 O O . ASN A 1 165 ? 4.131 1.627 -12.090 1.00 90.19 165 ASN A O 1
ATOM 1372 N N . ILE A 1 166 ? 5.028 -0.433 -12.028 1.00 95.00 166 ILE A N 1
ATOM 1373 C CA . ILE A 1 166 ? 5.027 -0.592 -10.568 1.00 95.00 166 ILE A CA 1
ATOM 1374 C C . ILE A 1 166 ? 6.455 -0.903 -10.123 1.00 95.00 166 ILE A C 1
ATOM 1376 O O . ILE A 1 166 ? 7.107 -1.773 -10.702 1.00 95.00 166 ILE A O 1
ATOM 1380 N N . ASN A 1 167 ? 6.953 -0.166 -9.131 1.00 93.38 167 ASN A N 1
ATOM 1381 C CA . ASN A 1 167 ? 8.333 -0.189 -8.666 1.00 93.38 167 ASN A CA 1
ATOM 1382 C C . ASN A 1 167 ? 8.411 -0.175 -7.135 1.00 93.38 167 ASN A C 1
ATOM 1384 O O . ASN A 1 167 ? 8.353 0.875 -6.505 1.00 93.38 167 ASN A O 1
ATOM 1388 N N . PHE A 1 168 ? 8.640 -1.342 -6.536 1.00 87.31 168 PHE A N 1
ATOM 1389 C CA . PHE A 1 168 ? 8.879 -1.451 -5.095 1.00 87.31 168 PHE A CA 1
ATOM 1390 C C . PHE A 1 168 ? 10.350 -1.270 -4.711 1.00 87.31 168 PHE A C 1
ATOM 1392 O O . PHE A 1 168 ? 11.259 -1.646 -5.455 1.00 87.31 168 PHE A O 1
ATOM 1399 N N . THR A 1 169 ? 10.579 -0.750 -3.503 1.00 81.62 169 THR A N 1
ATOM 1400 C CA . THR A 1 169 ? 11.920 -0.578 -2.905 1.00 81.62 169 THR A CA 1
ATOM 1401 C C . THR A 1 169 ? 12.292 -1.699 -1.922 1.00 81.62 169 THR A C 1
ATOM 1403 O O . THR A 1 169 ? 13.419 -1.764 -1.405 1.00 81.62 169 THR A O 1
ATOM 1406 N N . GLU A 1 170 ? 11.358 -2.615 -1.667 1.00 79.31 170 GLU A N 1
ATOM 1407 C CA . GLU A 1 170 ? 11.481 -3.739 -0.740 1.00 79.31 170 GLU A CA 1
ATOM 1408 C C . GLU A 1 170 ? 11.196 -5.078 -1.433 1.00 79.31 170 GLU A C 1
ATOM 1410 O O . GLU A 1 170 ? 10.429 -5.155 -2.391 1.00 79.31 170 GLU A O 1
ATOM 1415 N N . MET A 1 171 ? 11.832 -6.141 -0.934 1.00 77.06 171 MET A N 1
ATOM 1416 C CA . MET A 1 171 ? 11.596 -7.515 -1.396 1.00 77.06 171 MET A CA 1
ATOM 1417 C C . MET A 1 171 ? 10.234 -8.024 -0.908 1.00 77.06 171 MET A C 1
ATOM 1419 O O . MET A 1 171 ? 9.719 -7.564 0.111 1.00 77.06 171 MET A O 1
ATOM 1423 N N . GLY A 1 172 ? 9.668 -8.997 -1.612 1.00 75.56 172 GLY A N 1
ATOM 1424 C CA . GLY A 1 172 ? 8.400 -9.658 -1.308 1.00 75.56 172 GLY A CA 1
ATOM 1425 C C . GLY A 1 172 ? 7.151 -8.900 -1.766 1.00 75.56 172 GLY A C 1
ATOM 1426 O O . GLY A 1 172 ? 6.060 -9.476 -1.782 1.00 75.56 172 GLY A O 1
ATOM 1427 N N . GLN A 1 173 ? 7.276 -7.631 -2.166 1.00 81.44 173 GLN A N 1
ATOM 1428 C CA . GLN A 1 173 ? 6.115 -6.778 -2.435 1.00 81.44 173 GLN A CA 1
ATOM 1429 C C . GLN A 1 173 ? 5.402 -7.124 -3.746 1.00 81.44 173 GLN A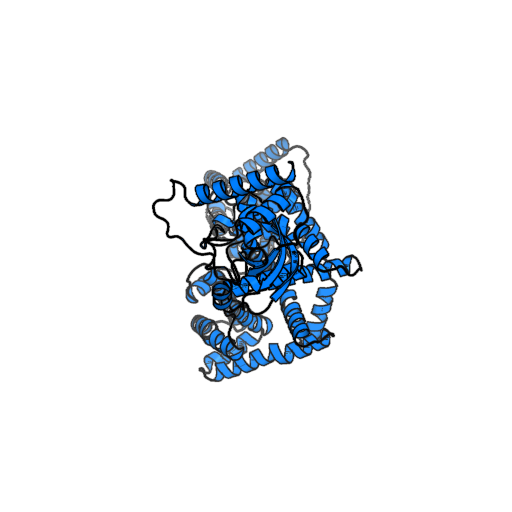 C 1
ATOM 1431 O O . GLN A 1 173 ? 4.174 -7.070 -3.802 1.00 81.44 173 GLN A O 1
ATOM 1436 N N . TYR A 1 174 ? 6.122 -7.575 -4.778 1.00 86.81 174 TYR A N 1
ATOM 1437 C CA . TYR A 1 174 ? 5.477 -8.030 -6.016 1.00 86.81 174 TYR A CA 1
ATOM 1438 C C . TYR A 1 174 ? 4.695 -9.327 -5.820 1.00 86.81 174 TYR A C 1
ATOM 1440 O O . TYR A 1 174 ? 3.610 -9.475 -6.378 1.00 86.81 174 TYR A O 1
ATOM 1448 N N . SER A 1 175 ? 5.208 -10.254 -5.007 1.00 78.50 175 SER A N 1
ATOM 1449 C CA . SER A 1 175 ? 4.491 -11.486 -4.653 1.00 78.50 175 SER A CA 1
ATOM 1450 C C . SER A 1 175 ? 3.192 -11.165 -3.919 1.00 78.50 175 SER A C 1
ATOM 1452 O O . SER A 1 175 ? 2.138 -11.714 -4.235 1.00 78.50 175 SER A O 1
ATOM 1454 N N . ARG A 1 176 ? 3.248 -10.203 -2.993 1.00 77.31 176 ARG A N 1
ATOM 1455 C CA . ARG A 1 176 ? 2.067 -9.688 -2.304 1.00 77.31 176 ARG A CA 1
ATOM 1456 C C . ARG A 1 176 ? 1.072 -9.029 -3.262 1.00 77.31 176 ARG A C 1
ATOM 1458 O O . ARG A 1 176 ? -0.127 -9.244 -3.130 1.00 77.31 176 ARG A O 1
ATOM 1465 N N . LEU A 1 177 ? 1.547 -8.245 -4.225 1.00 86.75 177 LEU A N 1
ATOM 1466 C CA . LEU A 1 177 ? 0.673 -7.609 -5.207 1.00 86.75 177 LEU A CA 1
ATOM 1467 C C . LEU A 1 177 ? 0.001 -8.631 -6.132 1.00 86.75 177 LEU A C 1
ATOM 1469 O O . LEU A 1 177 ? -1.184 -8.517 -6.433 1.00 86.75 177 LEU A O 1
ATOM 1473 N N . LEU A 1 178 ? 0.755 -9.651 -6.552 1.00 85.56 178 LEU A N 1
ATOM 1474 C CA . LEU A 1 178 ? 0.250 -10.746 -7.372 1.00 85.56 178 LEU A CA 1
ATOM 1475 C C . LEU A 1 178 ? -0.871 -11.508 -6.662 1.00 85.56 178 LEU A C 1
ATOM 1477 O O . LEU A 1 178 ? -1.870 -11.843 -7.293 1.00 85.56 178 LEU A O 1
ATOM 1481 N N . LYS A 1 179 ? -0.728 -11.741 -5.354 1.00 74.31 179 LYS A N 1
ATOM 1482 C CA . LYS A 1 179 ? -1.804 -12.290 -4.526 1.00 74.31 179 LYS A CA 1
ATOM 1483 C C . LYS A 1 179 ? -3.051 -11.413 -4.605 1.00 74.31 179 LYS A C 1
ATOM 1485 O O . LYS A 1 179 ? -4.120 -11.923 -4.907 1.00 74.31 179 LYS A O 1
ATOM 1490 N N . GLU A 1 180 ? -2.915 -10.110 -4.388 1.00 81.62 180 GLU A N 1
ATOM 1491 C CA . GLU A 1 180 ? -4.069 -9.205 -4.369 1.00 81.62 180 GLU A CA 1
ATOM 1492 C C . GLU A 1 180 ? -4.820 -9.169 -5.710 1.00 81.62 180 GLU A C 1
ATOM 1494 O O . GLU A 1 180 ? -6.047 -9.043 -5.749 1.00 81.62 180 GLU A O 1
ATOM 1499 N N . ILE A 1 181 ? -4.086 -9.331 -6.814 1.00 88.06 181 ILE A N 1
ATOM 1500 C CA . ILE A 1 181 ? -4.643 -9.492 -8.160 1.00 88.06 181 ILE A CA 1
ATOM 1501 C C . ILE A 1 181 ? -5.346 -10.847 -8.318 1.00 88.06 181 ILE A C 1
ATOM 1503 O O . ILE A 1 181 ? -6.418 -10.898 -8.916 1.00 88.06 181 ILE A O 1
ATOM 1507 N N . ASN A 1 182 ? -4.782 -11.936 -7.791 1.00 83.19 182 ASN A N 1
ATOM 1508 C CA . ASN A 1 182 ? -5.412 -13.259 -7.834 1.00 83.19 182 ASN A CA 1
ATOM 1509 C C . ASN A 1 182 ? -6.698 -13.312 -6.997 1.00 83.19 182 ASN A C 1
ATOM 1511 O O . ASN A 1 182 ? -7.708 -13.815 -7.482 1.00 83.19 182 ASN A O 1
ATOM 1515 N N . ASP A 1 183 ? -6.707 -12.716 -5.804 1.00 77.81 183 ASP A N 1
ATOM 1516 C CA . ASP A 1 183 ? -7.914 -12.593 -4.978 1.00 77.81 183 ASP A CA 1
ATOM 1517 C C . ASP A 1 183 ? -8.994 -11.785 -5.729 1.00 77.81 183 ASP A C 1
ATOM 1519 O O . ASP A 1 183 ? -10.185 -12.099 -5.700 1.00 77.81 183 ASP A O 1
ATOM 1523 N N . TYR A 1 184 ? -8.587 -10.740 -6.461 1.00 82.94 184 TYR A N 1
ATOM 1524 C CA . TYR A 1 184 ? -9.494 -9.989 -7.329 1.00 82.94 184 TYR A CA 1
ATOM 1525 C C . TYR A 1 184 ? -9.966 -10.798 -8.546 1.00 82.94 184 TYR A C 1
ATOM 1527 O O . TYR A 1 184 ? -11.120 -10.666 -8.949 1.00 82.94 184 TYR A O 1
ATOM 1535 N N . LYS A 1 185 ? -9.115 -11.657 -9.114 1.00 84.06 185 LYS A N 1
ATOM 1536 C CA . LYS A 1 185 ? -9.484 -12.581 -10.189 1.00 84.06 185 LYS A CA 1
ATOM 1537 C C . LYS A 1 185 ? -10.557 -13.558 -9.749 1.00 84.06 185 LYS A C 1
ATOM 1539 O O . LYS A 1 185 ? -11.576 -13.638 -10.426 1.00 84.06 185 LYS A O 1
ATOM 1544 N N . GLU A 1 186 ? -10.357 -14.240 -8.625 1.00 79.25 186 GLU A N 1
ATOM 1545 C CA . GLU A 1 186 ? -11.340 -15.183 -8.083 1.00 79.25 186 GLU A CA 1
ATOM 1546 C C . GLU A 1 186 ? -12.694 -14.486 -7.894 1.00 79.25 186 GLU A C 1
ATOM 1548 O O . GLU A 1 186 ? -13.731 -14.979 -8.339 1.00 79.25 186 GLU A O 1
ATOM 1553 N N . TYR A 1 187 ? -12.678 -13.272 -7.340 1.00 75.00 187 TYR A N 1
ATOM 1554 C CA . TYR A 1 187 ? -13.864 -12.433 -7.214 1.00 75.00 187 TYR A CA 1
ATOM 1555 C C . TYR A 1 187 ? -14.558 -12.146 -8.566 1.00 75.00 187 TYR A C 1
ATOM 1557 O O . TYR A 1 187 ? -15.766 -12.363 -8.703 1.00 75.00 187 TYR A O 1
ATOM 1565 N N . VAL A 1 188 ? -13.817 -11.677 -9.579 1.00 77.62 188 VAL A N 1
ATOM 1566 C CA . VAL A 1 188 ? -14.388 -11.342 -10.897 1.00 77.62 188 VAL A CA 1
ATOM 1567 C C . VAL A 1 188 ? -14.926 -12.587 -11.602 1.00 77.62 188 VAL A C 1
ATOM 1569 O O . VAL A 1 188 ? -16.030 -12.546 -12.140 1.00 77.62 188 VAL A O 1
ATOM 1572 N N . GLU A 1 189 ? -14.195 -13.701 -11.583 1.00 80.69 189 GLU A N 1
ATOM 1573 C CA . GLU A 1 189 ? -14.615 -14.946 -12.238 1.00 80.69 189 GLU A CA 1
ATOM 1574 C C . GLU A 1 189 ? -15.893 -15.519 -11.606 1.00 80.69 189 GLU A C 1
ATOM 1576 O O . GLU A 1 189 ? -16.782 -15.982 -12.329 1.00 80.69 189 GLU A O 1
ATOM 1581 N N . ASN A 1 190 ? -16.035 -15.420 -10.279 1.00 73.56 190 ASN A N 1
ATOM 1582 C CA . ASN A 1 190 ? -17.253 -15.812 -9.565 1.00 73.56 190 ASN A CA 1
ATOM 1583 C C . ASN A 1 190 ? -18.459 -14.948 -9.958 1.00 73.56 190 ASN A C 1
ATOM 1585 O O . ASN A 1 190 ? -19.567 -15.464 -10.129 1.00 73.56 190 ASN A O 1
ATOM 1589 N N . PHE A 1 191 ? -18.251 -13.642 -10.137 1.00 68.19 191 PHE A N 1
ATOM 1590 C CA . PHE A 1 191 ? -19.313 -12.718 -10.528 1.00 68.19 191 PHE A CA 1
ATOM 1591 C C . PHE A 1 191 ? -19.703 -12.859 -12.010 1.00 68.19 191 PHE A C 1
ATOM 1593 O O . PHE A 1 191 ? -20.888 -12.896 -12.344 1.00 68.19 191 PHE A O 1
ATOM 1600 N N . GLU A 1 192 ? -18.722 -12.968 -12.909 1.00 69.50 192 GLU A N 1
ATOM 1601 C CA . GLU A 1 192 ? -18.941 -13.038 -14.360 1.00 69.50 192 GLU A CA 1
ATOM 1602 C C . GLU A 1 192 ? -19.248 -14.456 -14.873 1.00 69.50 192 GLU A C 1
ATOM 1604 O O . GLU A 1 192 ? -19.637 -14.619 -16.032 1.00 69.50 192 GLU A O 1
ATOM 1609 N N . LYS A 1 193 ? -19.100 -15.490 -14.028 1.00 69.75 193 LYS A N 1
ATOM 1610 C CA . LYS A 1 193 ? -19.241 -16.919 -14.379 1.00 69.75 193 LYS A CA 1
ATOM 1611 C C . LYS A 1 193 ? -18.404 -17.323 -15.595 1.00 69.75 193 LYS A C 1
ATOM 1613 O O . LYS A 1 193 ? -18.804 -18.173 -16.396 1.00 69.75 193 LYS A O 1
ATOM 1618 N N . LYS A 1 194 ? -17.241 -16.696 -15.755 1.00 73.31 194 LYS A N 1
ATOM 1619 C CA . LYS A 1 194 ? -16.335 -16.918 -16.877 1.00 73.31 194 LYS A CA 1
ATOM 1620 C C . LYS A 1 194 ? -14.904 -16.803 -16.392 1.00 73.31 194 LYS A C 1
ATOM 1622 O O . LYS A 1 194 ? -14.581 -15.865 -15.675 1.00 73.31 194 LYS A O 1
ATOM 1627 N N . SER A 1 195 ? -14.053 -17.729 -16.831 1.00 77.44 195 SER A N 1
ATOM 1628 C CA . SER A 1 195 ? -12.628 -17.614 -16.549 1.00 77.44 195 SER A CA 1
ATOM 1629 C C . SER A 1 195 ? -11.999 -16.505 -17.390 1.00 77.44 195 SER A C 1
ATOM 1631 O O . SER A 1 195 ? -12.223 -16.418 -18.606 1.00 77.44 195 SER A O 1
ATOM 1633 N N . LEU A 1 196 ? -11.225 -15.652 -16.730 1.00 79.00 196 LEU A N 1
ATOM 1634 C CA . LEU A 1 196 ? -10.478 -14.564 -17.337 1.00 79.00 196 LEU A CA 1
ATOM 1635 C C . LEU A 1 196 ? -8.979 -14.828 -17.211 1.00 79.00 196 LEU A C 1
ATOM 1637 O O . LEU A 1 196 ? -8.473 -15.345 -16.216 1.00 79.00 196 LEU A O 1
ATOM 1641 N N . ASP A 1 197 ? -8.248 -14.438 -18.247 1.00 88.94 197 ASP A N 1
ATOM 1642 C CA . ASP A 1 197 ? -6.792 -14.486 -18.227 1.00 88.94 197 ASP A CA 1
ATOM 1643 C C . ASP A 1 197 ? -6.219 -13.500 -17.188 1.00 88.94 197 ASP A C 1
ATOM 1645 O O . ASP A 1 197 ? -6.774 -12.416 -16.977 1.00 88.94 197 ASP A O 1
ATOM 1649 N N . LEU A 1 198 ? -5.113 -13.881 -16.540 1.00 90.44 198 LEU A N 1
ATOM 1650 C CA . LEU A 1 198 ? -4.509 -13.115 -15.447 1.00 90.44 198 LEU A CA 1
ATOM 1651 C C . LEU A 1 198 ? -4.074 -11.721 -15.903 1.00 90.44 198 LEU A C 1
ATOM 1653 O O . LEU A 1 198 ? -4.287 -10.763 -15.166 1.00 90.44 198 LEU A O 1
ATOM 1657 N N . GLU A 1 199 ? -3.535 -11.577 -17.115 1.00 93.06 199 GLU A N 1
ATOM 1658 C CA . GLU A 1 199 ? -3.126 -10.278 -17.668 1.00 93.06 199 GLU A CA 1
ATOM 1659 C C . GLU A 1 199 ? -4.320 -9.309 -17.772 1.00 93.06 199 GLU A C 1
ATOM 1661 O O . GLU A 1 199 ? -4.253 -8.154 -17.344 1.00 93.06 199 GLU A O 1
ATOM 1666 N N . LYS A 1 200 ? -5.474 -9.796 -18.250 1.00 91.25 200 LYS A N 1
ATOM 1667 C CA . LYS A 1 200 ? -6.701 -8.986 -18.365 1.00 91.25 200 LYS A CA 1
ATOM 1668 C C . LYS A 1 200 ? -7.226 -8.549 -17.005 1.00 91.25 200 LYS A C 1
ATOM 1670 O O . LYS A 1 200 ? -7.599 -7.389 -16.835 1.00 91.25 200 LYS A O 1
ATOM 1675 N N . VAL A 1 201 ? -7.254 -9.469 -16.042 1.00 90.50 201 VAL A N 1
ATOM 1676 C CA . VAL A 1 201 ? -7.694 -9.146 -14.682 1.00 90.50 201 VAL A CA 1
ATOM 1677 C C . VAL A 1 201 ? -6.719 -8.200 -13.991 1.00 90.50 201 VAL A C 1
ATOM 1679 O O . VAL A 1 201 ? -7.163 -7.266 -13.332 1.00 90.50 201 VAL A O 1
ATOM 1682 N N . SER A 1 202 ? -5.412 -8.385 -14.180 1.00 94.75 202 SER A N 1
ATOM 1683 C CA . SER A 1 202 ? -4.382 -7.487 -13.650 1.00 94.75 202 SER A CA 1
ATOM 1684 C C . SER A 1 202 ? -4.610 -6.055 -14.120 1.00 94.75 202 SER A C 1
ATOM 1686 O O . SER A 1 202 ? -4.579 -5.130 -13.312 1.00 94.75 202 SER A O 1
ATOM 1688 N N . LYS A 1 203 ? -4.920 -5.866 -15.409 1.00 94.44 203 LYS A N 1
ATOM 1689 C CA . LYS A 1 203 ? -5.260 -4.551 -15.960 1.00 94.44 203 LYS A CA 1
ATOM 1690 C C . LYS A 1 203 ? -6.529 -3.966 -15.333 1.00 94.44 203 LYS A C 1
ATOM 1692 O O . LYS A 1 203 ? -6.529 -2.804 -14.940 1.00 94.44 203 LYS A O 1
ATOM 1697 N N . LEU A 1 204 ? -7.587 -4.765 -15.190 1.00 91.75 204 LEU A N 1
ATOM 1698 C CA . LEU A 1 204 ? -8.826 -4.304 -14.558 1.00 91.75 204 LEU A CA 1
ATOM 1699 C C . LEU A 1 204 ? -8.602 -3.916 -13.088 1.00 91.75 204 LEU A C 1
ATOM 1701 O O . LEU A 1 204 ? -9.052 -2.861 -12.651 1.00 91.75 204 LEU A O 1
ATOM 1705 N N . TRP A 1 205 ? -7.877 -4.744 -12.336 1.00 93.62 205 TRP A N 1
ATOM 1706 C CA . TRP A 1 205 ? -7.484 -4.463 -10.957 1.00 93.62 205 TRP A CA 1
ATOM 1707 C C . TRP A 1 205 ? -6.678 -3.165 -10.863 1.00 93.62 205 TRP A C 1
ATOM 1709 O O . TRP A 1 205 ? -6.942 -2.330 -9.995 1.00 93.62 205 TRP A O 1
ATOM 1719 N N . TYR A 1 206 ? -5.740 -2.966 -11.793 1.00 96.25 206 TYR A N 1
ATOM 1720 C CA . TYR A 1 206 ? -4.928 -1.759 -11.860 1.00 96.25 206 TYR A CA 1
ATOM 1721 C C . TYR A 1 206 ? -5.807 -0.511 -12.027 1.00 96.25 206 TYR A C 1
ATOM 1723 O O . TYR A 1 206 ? -5.721 0.413 -11.225 1.00 96.25 206 TYR A O 1
ATOM 1731 N N . GLU A 1 207 ? -6.714 -0.521 -13.006 1.00 95.06 207 GLU A N 1
ATOM 1732 C CA . GLU A 1 207 ? -7.613 0.601 -13.317 1.00 95.06 207 GLU A CA 1
ATOM 1733 C C . GLU A 1 207 ? -8.660 0.867 -12.219 1.00 95.06 207 GLU A C 1
ATOM 1735 O O . GLU A 1 207 ? -9.099 2.002 -12.030 1.00 95.06 207 GLU A O 1
ATOM 1740 N N . LYS A 1 208 ? -9.109 -0.174 -11.505 1.00 92.31 208 LYS A N 1
ATOM 1741 C CA . LYS A 1 208 ? -10.224 -0.075 -10.543 1.00 92.31 208 LYS A CA 1
ATOM 1742 C C . LYS A 1 208 ? -9.801 0.099 -9.095 1.00 92.31 208 LYS A C 1
ATOM 1744 O O . LYS A 1 208 ? -10.593 0.609 -8.308 1.00 92.31 208 LYS A O 1
ATOM 1749 N N . ILE A 1 209 ? -8.598 -0.335 -8.732 1.00 94.19 209 ILE A N 1
ATOM 1750 C CA . ILE A 1 209 ? -8.132 -0.352 -7.342 1.00 94.19 209 ILE A CA 1
ATOM 1751 C C . ILE A 1 209 ? -6.809 0.392 -7.210 1.00 94.19 209 ILE A C 1
ATOM 1753 O O . ILE A 1 209 ? -6.719 1.327 -6.412 1.00 94.19 209 ILE A O 1
ATOM 1757 N N . TYR A 1 210 ? -5.792 -0.009 -7.973 1.00 96.75 210 TYR A N 1
ATOM 1758 C CA . TYR A 1 210 ? -4.439 0.518 -7.812 1.00 96.75 210 TYR A CA 1
ATOM 1759 C C . TYR A 1 210 ? -4.343 1.996 -8.181 1.00 96.75 210 TYR A C 1
ATOM 1761 O O . TYR A 1 210 ? -4.065 2.835 -7.328 1.00 96.75 210 TYR A O 1
ATOM 1769 N N . GLU A 1 211 ? -4.619 2.323 -9.442 1.00 97.38 211 GLU A N 1
ATOM 1770 C CA . GLU A 1 211 ? -4.453 3.664 -9.991 1.00 97.38 211 GLU A CA 1
ATOM 1771 C C . GLU A 1 211 ? -5.308 4.707 -9.252 1.00 97.38 211 GLU A C 1
ATOM 1773 O O . GLU A 1 211 ? -4.752 5.743 -8.874 1.00 97.38 211 GLU A O 1
ATOM 1778 N N . PRO A 1 212 ? -6.600 4.459 -8.940 1.00 98.19 212 PRO A N 1
ATOM 1779 C CA . PRO A 1 212 ? -7.380 5.405 -8.149 1.00 98.19 212 PRO A CA 1
ATOM 1780 C C . PRO A 1 212 ? -6.796 5.637 -6.755 1.00 98.19 212 PRO A C 1
ATOM 1782 O O . PRO A 1 212 ? -6.767 6.771 -6.279 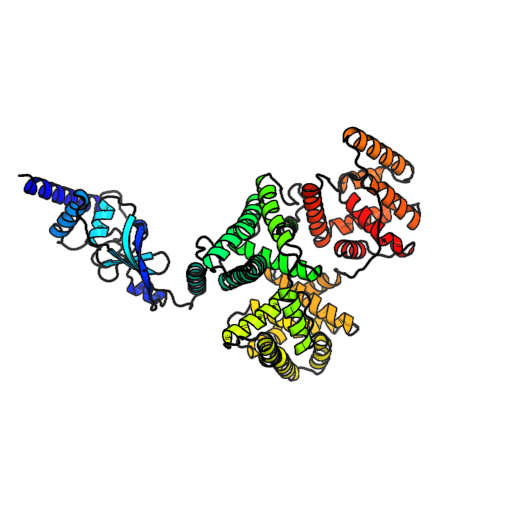1.00 98.19 212 PRO A O 1
ATOM 1785 N N . SER A 1 213 ? -6.287 4.584 -6.107 1.00 97.62 213 SER A N 1
ATOM 1786 C CA . SER A 1 213 ? -5.663 4.703 -4.787 1.00 97.62 213 SER A CA 1
ATOM 1787 C C . SER A 1 213 ? -4.381 5.537 -4.846 1.00 97.62 213 SER A C 1
ATOM 1789 O O . SER A 1 213 ? -4.221 6.449 -4.037 1.00 97.62 213 SER A O 1
ATOM 1791 N N . ILE A 1 214 ? -3.502 5.275 -5.822 1.00 97.75 214 ILE A N 1
ATOM 1792 C CA . ILE A 1 214 ? -2.263 6.041 -6.031 1.00 97.75 214 ILE A CA 1
ATOM 1793 C C . ILE A 1 214 ? -2.580 7.517 -6.282 1.00 97.75 214 ILE A C 1
ATOM 1795 O O . ILE A 1 214 ? -2.048 8.373 -5.580 1.00 97.75 214 ILE A O 1
ATOM 1799 N N . LYS A 1 215 ? -3.519 7.824 -7.185 1.00 97.50 215 LYS A N 1
ATOM 1800 C CA . LYS A 1 215 ? -3.921 9.207 -7.495 1.00 97.50 215 LYS A CA 1
ATOM 1801 C C . LYS A 1 215 ? -4.427 9.963 -6.265 1.00 97.50 215 LYS A C 1
ATOM 1803 O O . LYS A 1 215 ? -4.103 11.134 -6.083 1.00 97.50 215 LYS A O 1
ATOM 1808 N N . ILE A 1 216 ? -5.199 9.309 -5.392 1.00 97.19 216 ILE A N 1
ATOM 1809 C CA . ILE A 1 216 ? -5.689 9.933 -4.152 1.00 97.19 216 ILE A CA 1
ATOM 1810 C C . ILE A 1 216 ? -4.532 10.234 -3.186 1.00 97.19 216 ILE A C 1
ATOM 1812 O O . ILE A 1 216 ? -4.528 11.296 -2.553 1.00 97.19 216 ILE A O 1
ATOM 1816 N N . LEU A 1 217 ? -3.559 9.322 -3.071 1.00 93.25 217 LEU A N 1
ATOM 1817 C CA . LEU A 1 217 ? -2.358 9.511 -2.249 1.00 93.25 217 LEU A CA 1
ATOM 1818 C C . LEU A 1 217 ? -1.472 10.643 -2.797 1.00 93.25 217 LEU A C 1
ATOM 1820 O O . LEU A 1 217 ? -0.988 11.463 -2.013 1.00 93.25 217 LEU A O 1
ATOM 1824 N N . GLU A 1 218 ? -1.305 10.712 -4.120 1.00 94.94 218 GLU A N 1
ATOM 1825 C CA . GLU A 1 218 ? -0.546 11.748 -4.830 1.00 94.94 218 GLU A CA 1
ATOM 1826 C C . GLU A 1 218 ? -1.144 13.140 -4.636 1.00 94.94 218 GLU A C 1
ATOM 1828 O O . GLU A 1 218 ? -0.460 14.047 -4.170 1.00 94.94 218 GLU A O 1
ATOM 1833 N N . GLU A 1 219 ? -2.443 13.303 -4.899 1.00 94.25 219 GLU A N 1
ATOM 1834 C CA . GLU A 1 219 ? -3.156 14.580 -4.733 1.00 94.25 219 GLU A CA 1
ATOM 1835 C C . GLU A 1 219 ? -3.157 15.066 -3.270 1.00 94.25 219 GLU A C 1
ATOM 1837 O O . GLU A 1 219 ? -3.349 16.250 -2.985 1.00 94.25 219 GLU A O 1
ATOM 1842 N N . ASN A 1 220 ? -2.908 14.159 -2.319 1.00 90.81 220 ASN A N 1
ATOM 1843 C CA . ASN A 1 220 ? -2.768 14.478 -0.903 1.00 90.81 220 ASN A CA 1
ATOM 1844 C C . ASN A 1 220 ? -1.323 14.653 -0.423 1.00 90.81 220 ASN A C 1
ATOM 1846 O O . ASN A 1 220 ? -1.149 14.952 0.763 1.00 90.81 220 ASN A O 1
ATOM 1850 N N . ASN A 1 221 ? -0.337 14.526 -1.319 1.00 89.75 221 ASN A N 1
ATOM 1851 C CA . ASN A 1 221 ? 1.102 14.651 -1.074 1.00 89.75 221 ASN A CA 1
ATOM 1852 C C . ASN A 1 221 ? 1.618 13.755 0.061 1.00 89.75 221 ASN A C 1
ATOM 1854 O O . ASN A 1 221 ? 2.477 14.159 0.835 1.00 89.75 221 ASN A O 1
ATOM 1858 N N . ILE A 1 222 ? 1.100 12.532 0.183 1.00 84.62 222 ILE A N 1
ATOM 1859 C CA . ILE A 1 222 ? 1.418 11.663 1.329 1.00 84.62 222 ILE A CA 1
ATOM 1860 C C . ILE A 1 222 ? 2.868 11.171 1.321 1.00 84.62 222 ILE A C 1
ATOM 1862 O O . ILE A 1 222 ? 3.428 10.883 2.379 1.00 84.62 222 ILE A O 1
ATOM 1866 N N . LEU A 1 223 ? 3.506 11.115 0.150 1.00 82.25 223 LEU A N 1
ATOM 1867 C CA . LEU A 1 223 ? 4.881 10.636 0.026 1.00 82.25 223 LEU A CA 1
ATOM 1868 C C . LEU A 1 223 ? 5.900 11.502 0.781 1.00 82.25 223 LEU A C 1
ATOM 1870 O O . LEU A 1 223 ? 6.936 10.980 1.180 1.00 82.25 223 LEU A O 1
ATOM 1874 N N . SER A 1 224 ? 5.605 12.781 1.056 1.00 77.44 224 SER A N 1
ATOM 1875 C CA . SER A 1 224 ? 6.506 13.651 1.832 1.00 77.44 224 SER A CA 1
ATOM 1876 C C . SER A 1 224 ? 6.814 13.111 3.229 1.00 77.44 224 SER A C 1
ATOM 1878 O O . SER A 1 224 ? 7.844 13.456 3.802 1.00 77.44 224 SER A O 1
ATOM 1880 N N . ASN A 1 225 ? 5.944 12.251 3.762 1.00 72.62 225 ASN A N 1
ATOM 1881 C CA . ASN A 1 225 ? 6.083 11.677 5.096 1.00 72.62 225 ASN A CA 1
ATOM 1882 C C . ASN A 1 225 ? 6.970 10.417 5.106 1.00 72.62 225 ASN A C 1
ATOM 1884 O O . ASN A 1 225 ? 7.230 9.866 6.172 1.00 72.62 225 ASN A O 1
ATOM 1888 N N . PHE A 1 226 ? 7.438 9.947 3.940 1.00 74.19 226 PHE A N 1
ATOM 1889 C CA . PHE A 1 226 ? 8.183 8.695 3.797 1.00 74.19 226 PHE A CA 1
ATOM 1890 C C . PHE A 1 226 ? 9.475 8.898 3.005 1.00 74.19 226 PHE A C 1
ATOM 1892 O O . PHE A 1 226 ? 9.474 9.071 1.787 1.00 74.19 226 PHE A O 1
ATOM 1899 N N . LYS A 1 227 ? 10.610 8.831 3.703 1.00 77.81 227 LYS A N 1
ATOM 1900 C CA . LYS A 1 227 ? 11.934 8.936 3.085 1.00 77.81 227 LYS A CA 1
ATOM 1901 C C . LYS A 1 227 ? 12.282 7.654 2.318 1.00 77.81 227 LYS A C 1
ATOM 1903 O O . LYS A 1 227 ? 12.064 6.557 2.825 1.00 77.81 227 LYS A O 1
ATOM 1908 N N . ASP A 1 228 ? 12.869 7.798 1.128 1.00 78.88 228 ASP A N 1
ATOM 1909 C CA . ASP A 1 228 ? 13.376 6.688 0.303 1.00 78.88 228 ASP A CA 1
ATOM 1910 C C . ASP A 1 228 ? 12.305 5.622 -0.018 1.00 78.88 228 ASP A C 1
ATOM 1912 O O . ASP A 1 228 ? 12.581 4.420 -0.051 1.00 78.88 228 ASP A O 1
ATOM 1916 N N . ARG A 1 229 ? 11.056 6.061 -0.208 1.00 83.94 229 ARG A N 1
ATOM 1917 C CA . ARG A 1 229 ? 9.910 5.227 -0.595 1.00 83.94 229 ARG A CA 1
ATOM 1918 C C . ARG A 1 229 ? 9.226 5.787 -1.834 1.00 83.94 229 ARG A C 1
ATOM 1920 O O . ARG A 1 229 ? 9.469 6.923 -2.237 1.00 83.94 229 ARG A O 1
ATOM 1927 N N . THR A 1 230 ? 8.374 4.967 -2.433 1.00 88.38 230 THR A N 1
ATOM 1928 C CA . THR A 1 230 ? 7.557 5.298 -3.606 1.00 88.38 230 THR A CA 1
ATOM 1929 C C . THR A 1 230 ? 6.068 5.256 -3.263 1.00 88.38 230 THR A C 1
ATOM 1931 O O . THR A 1 230 ? 5.672 4.679 -2.250 1.00 88.38 230 THR A O 1
ATOM 1934 N N . TYR A 1 231 ? 5.218 5.830 -4.120 1.00 92.50 231 TYR A N 1
ATOM 1935 C CA . TYR A 1 231 ? 3.766 5.654 -3.993 1.00 92.50 231 TYR A CA 1
ATOM 1936 C C . TYR A 1 231 ? 3.342 4.187 -4.130 1.00 92.50 231 TYR A C 1
ATOM 1938 O O . TYR A 1 231 ? 2.383 3.771 -3.480 1.00 92.50 231 TYR A O 1
ATOM 1946 N N . ASP A 1 232 ? 4.097 3.394 -4.889 1.00 93.88 232 ASP A N 1
ATOM 1947 C CA . ASP A 1 232 ? 3.877 1.958 -5.025 1.00 93.88 232 ASP A CA 1
ATOM 1948 C C . ASP A 1 232 ? 4.065 1.273 -3.657 1.00 93.88 232 ASP A C 1
ATOM 1950 O O . ASP A 1 232 ? 3.175 0.564 -3.186 1.00 93.88 232 ASP A O 1
ATOM 1954 N N . ASP A 1 233 ? 5.147 1.587 -2.931 1.00 83.44 233 ASP A N 1
ATOM 1955 C CA . ASP A 1 233 ? 5.353 1.106 -1.554 1.00 83.44 233 ASP A CA 1
ATOM 1956 C C . ASP A 1 233 ? 4.213 1.550 -0.612 1.00 83.44 2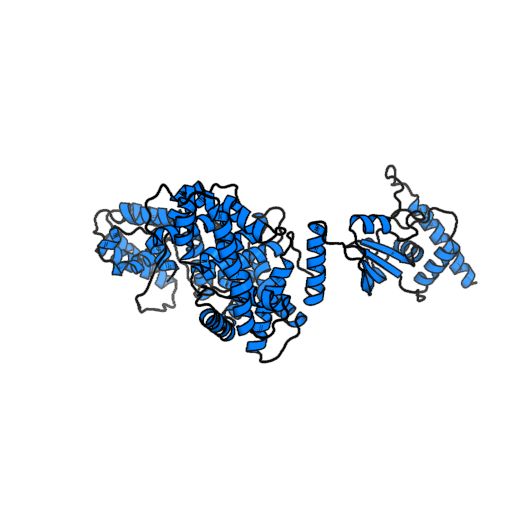33 ASP A C 1
ATOM 1958 O O . ASP A 1 233 ? 3.729 0.762 0.208 1.00 83.44 233 ASP A O 1
ATOM 1962 N N . LEU A 1 234 ? 3.726 2.792 -0.746 1.00 86.88 234 LEU A N 1
ATOM 1963 C CA . LEU A 1 234 ? 2.607 3.288 0.065 1.00 86.88 234 LEU A CA 1
ATOM 1964 C C . LEU A 1 234 ? 1.300 2.551 -0.213 1.00 86.88 234 LEU A C 1
ATOM 1966 O O . LEU A 1 234 ? 0.489 2.393 0.701 1.00 86.88 234 LEU A O 1
ATOM 1970 N N . PHE A 1 235 ? 1.089 2.060 -1.432 1.00 91.25 235 PHE A N 1
ATOM 1971 C CA . PHE A 1 235 ? -0.076 1.242 -1.739 1.00 91.25 235 PHE A CA 1
ATOM 1972 C C . PHE A 1 235 ? -0.075 -0.065 -0.934 1.00 91.25 235 PHE A C 1
ATOM 1974 O O . PHE A 1 235 ? -1.115 -0.470 -0.417 1.00 91.25 235 PHE A O 1
ATOM 1981 N N . ILE A 1 236 ? 1.088 -0.683 -0.706 1.00 83.75 236 ILE A N 1
ATOM 1982 C CA . ILE A 1 236 ? 1.193 -1.837 0.203 1.00 83.75 236 ILE A CA 1
ATOM 1983 C C . ILE A 1 236 ? 0.830 -1.448 1.640 1.00 83.75 236 ILE A C 1
ATOM 1985 O O . ILE A 1 236 ? 0.163 -2.210 2.349 1.00 83.75 236 ILE A O 1
ATOM 1989 N N . TYR A 1 237 ? 1.249 -0.267 2.096 1.00 83.19 237 TYR A N 1
ATOM 1990 C CA . TYR A 1 237 ? 0.907 0.218 3.436 1.00 83.19 237 TYR A CA 1
ATOM 1991 C C . TYR A 1 237 ? -0.593 0.491 3.564 1.00 83.19 237 TYR A C 1
ATOM 1993 O O . TYR A 1 237 ? -1.190 0.132 4.579 1.00 83.19 237 TYR A O 1
ATOM 2001 N N . LEU A 1 238 ? -1.221 1.007 2.509 1.00 84.12 238 LEU A N 1
ATOM 2002 C CA . LEU A 1 238 ? -2.669 1.136 2.408 1.00 84.12 238 LEU A CA 1
ATOM 2003 C C . LEU A 1 238 ? -3.370 -0.230 2.472 1.00 84.12 238 LEU A C 1
ATOM 2005 O O . LEU A 1 238 ? -4.355 -0.359 3.196 1.00 84.12 238 LEU A O 1
ATOM 2009 N N . LEU A 1 239 ? -2.867 -1.261 1.783 1.00 80.00 239 LEU A N 1
ATOM 2010 C CA . LEU A 1 239 ? -3.422 -2.619 1.875 1.00 80.00 239 LEU A CA 1
ATOM 2011 C C . LEU A 1 239 ? -3.329 -3.179 3.303 1.00 80.00 239 LEU A C 1
ATOM 2013 O O . LEU A 1 239 ? -4.304 -3.728 3.813 1.00 80.00 239 LEU A O 1
ATOM 2017 N N . ASN A 1 240 ? -2.186 -3.003 3.976 1.00 75.25 240 ASN A N 1
ATOM 2018 C CA . ASN A 1 240 ? -2.030 -3.364 5.392 1.00 75.25 240 ASN A CA 1
ATOM 2019 C C . ASN A 1 240 ? -3.035 -2.625 6.276 1.00 75.25 240 ASN A C 1
ATOM 2021 O O . ASN A 1 240 ? -3.684 -3.232 7.120 1.00 75.25 240 ASN A O 1
ATOM 2025 N N . HIS A 1 241 ? -3.166 -1.316 6.081 1.00 80.56 241 HIS A N 1
ATOM 2026 C CA . HIS A 1 241 ? -4.098 -0.501 6.842 1.00 80.56 241 HIS A CA 1
ATOM 2027 C C . HIS A 1 241 ? -5.542 -0.968 6.622 1.00 80.56 241 HIS A C 1
ATOM 2029 O O . HIS A 1 241 ? -6.246 -1.252 7.587 1.00 80.56 241 HIS A O 1
ATOM 2035 N N . LYS A 1 242 ? -5.957 -1.167 5.360 1.00 82.75 242 LYS A N 1
ATOM 2036 C CA . LYS A 1 242 ? -7.266 -1.742 5.022 1.00 82.75 242 LYS A CA 1
ATOM 2037 C C . LYS A 1 242 ? -7.494 -3.052 5.769 1.00 82.75 242 LYS A C 1
ATOM 2039 O O . LYS A 1 242 ? -8.581 -3.251 6.314 1.00 82.75 242 LYS A O 1
ATOM 2044 N N . TYR A 1 243 ? -6.488 -3.924 5.792 1.00 68.69 243 TYR A N 1
ATOM 2045 C CA . TYR A 1 243 ? -6.559 -5.198 6.489 1.00 68.69 243 TYR A CA 1
ATOM 2046 C C . TYR A 1 243 ? -6.801 -5.026 7.991 1.00 68.69 243 TYR A C 1
ATOM 2048 O O . TYR A 1 243 ? -7.858 -5.425 8.479 1.00 68.69 243 TYR A O 1
ATOM 2056 N N . PHE A 1 244 ? -5.868 -4.400 8.710 1.00 67.12 244 PHE A N 1
ATOM 2057 C CA . PHE A 1 244 ? -5.934 -4.295 10.170 1.00 67.12 244 PHE A CA 1
ATOM 2058 C C . PHE A 1 244 ? -7.163 -3.507 10.637 1.00 67.12 244 PHE A C 1
ATOM 2060 O O . PHE A 1 244 ? -7.786 -3.839 11.646 1.00 67.12 244 PHE A O 1
ATOM 2067 N N . THR A 1 245 ? -7.586 -2.492 9.877 1.00 69.56 245 THR A N 1
ATOM 2068 C CA . THR A 1 245 ? -8.818 -1.759 10.180 1.00 69.56 245 THR A CA 1
ATOM 2069 C C . THR A 1 245 ? -10.067 -2.607 9.928 1.00 69.56 245 THR A C 1
ATOM 2071 O O . THR A 1 245 ? -11.015 -2.524 10.711 1.00 69.56 245 THR A O 1
ATOM 2074 N N . SER A 1 246 ? -10.085 -3.449 8.886 1.00 70.50 246 SER A N 1
ATOM 2075 C CA . SER A 1 246 ? -11.171 -4.425 8.685 1.00 70.50 246 SER A CA 1
ATOM 2076 C C . SER A 1 246 ? -11.226 -5.427 9.837 1.00 70.50 246 SER A C 1
ATOM 2078 O O . SER A 1 246 ? -12.309 -5.725 10.350 1.00 70.50 246 SER A O 1
ATOM 2080 N N . GLU A 1 247 ? -10.051 -5.878 10.291 1.00 61.84 247 GLU A N 1
ATOM 2081 C CA . GLU A 1 247 ? -9.911 -6.815 11.399 1.00 61.84 247 GLU A CA 1
ATOM 2082 C C . GLU A 1 247 ? -10.535 -6.259 12.678 1.00 61.84 247 GLU A C 1
ATOM 2084 O O . GLU A 1 247 ? -11.483 -6.837 13.226 1.00 61.84 247 GLU A O 1
ATOM 2089 N N . LYS A 1 248 ? -10.076 -5.068 13.076 1.00 64.75 248 LYS A N 1
ATOM 2090 C CA . LYS A 1 248 ? -10.560 -4.340 14.251 1.00 64.75 248 LYS A CA 1
ATOM 2091 C C . LYS A 1 248 ? -12.072 -4.111 14.217 1.00 64.75 248 LYS A C 1
ATOM 2093 O O . LYS A 1 248 ? -12.731 -4.252 15.244 1.00 64.75 248 LYS A O 1
ATOM 2098 N N . LYS A 1 249 ? -12.632 -3.794 13.043 1.00 67.31 249 LYS A N 1
ATOM 2099 C CA . LYS A 1 249 ? -14.066 -3.495 12.875 1.00 67.31 249 LYS A CA 1
ATOM 2100 C C . LYS A 1 249 ? -14.953 -4.721 12.684 1.00 67.31 249 LYS A C 1
ATOM 2102 O O . LYS A 1 249 ? -16.170 -4.571 12.596 1.00 67.31 249 LYS A O 1
ATOM 2107 N N . GLY A 1 250 ? -14.391 -5.925 12.581 1.00 58.66 250 GLY A N 1
ATOM 2108 C CA . GLY A 1 250 ? -15.207 -7.123 12.380 1.00 58.66 250 GLY A CA 1
ATOM 2109 C C . GLY A 1 250 ? -15.882 -7.207 11.002 1.00 58.66 250 GLY A C 1
ATOM 2110 O O . GLY A 1 250 ? -16.739 -8.064 10.820 1.00 58.66 250 GLY A O 1
ATOM 2111 N N . ARG A 1 251 ? -15.512 -6.357 10.027 1.00 68.69 251 ARG A N 1
ATOM 2112 C CA . ARG A 1 251 ? -16.019 -6.403 8.639 1.00 68.69 251 ARG A CA 1
ATOM 2113 C C . ARG A 1 251 ? -15.050 -5.759 7.644 1.00 68.69 251 ARG A C 1
ATOM 2115 O O . ARG A 1 251 ? -14.321 -4.852 8.034 1.00 68.69 251 ARG A O 1
ATOM 2122 N N . ASP A 1 252 ? -15.126 -6.121 6.357 1.00 73.94 252 ASP A N 1
ATOM 2123 C CA . ASP A 1 252 ? -14.395 -5.386 5.312 1.00 73.94 252 ASP A CA 1
ATOM 2124 C C . ASP A 1 252 ? -14.889 -3.928 5.241 1.00 73.94 252 ASP A C 1
ATOM 2126 O O . ASP A 1 252 ? -16.089 -3.635 5.106 1.00 73.94 252 ASP A O 1
ATOM 2130 N N . ILE A 1 253 ? -13.947 -2.999 5.384 1.00 77.25 253 ILE A N 1
ATOM 2131 C CA . ILE A 1 253 ? -14.199 -1.560 5.319 1.00 77.25 253 ILE A CA 1
ATOM 2132 C C . ILE A 1 253 ? -14.236 -1.012 3.886 1.00 77.25 253 ILE A C 1
ATOM 2134 O O . ILE A 1 253 ? -14.859 0.029 3.677 1.00 77.25 253 ILE A O 1
ATOM 2138 N N . GLY A 1 254 ? -13.647 -1.715 2.915 1.00 87.19 254 GLY A N 1
ATOM 2139 C CA . GLY A 1 254 ? -13.492 -1.260 1.532 1.00 87.19 254 GLY A CA 1
ATOM 2140 C C . GLY A 1 254 ? -12.295 -0.323 1.317 1.00 87.19 254 GLY A C 1
ATOM 2141 O O . GLY A 1 254 ? -11.749 0.255 2.260 1.00 87.19 254 GLY A O 1
ATOM 2142 N N . PHE A 1 255 ? -11.869 -0.177 0.063 1.00 91.69 255 PHE A N 1
ATOM 2143 C CA . PHE A 1 255 ? -10.758 0.677 -0.363 1.00 91.69 255 PHE A CA 1
ATOM 2144 C C . PHE A 1 255 ? -11.065 2.164 -0.201 1.00 91.69 255 PHE A C 1
ATOM 2146 O O . PHE A 1 255 ? -10.203 2.919 0.245 1.00 91.69 255 PHE A O 1
ATOM 2153 N N . SER A 1 256 ? -12.297 2.587 -0.506 1.00 93.00 256 SER A N 1
ATOM 2154 C CA . SER A 1 256 ? -12.710 3.992 -0.398 1.00 93.00 256 SER A CA 1
ATOM 2155 C C . SER A 1 256 ? -12.611 4.501 1.041 1.00 93.00 256 SER A C 1
ATOM 2157 O O . SER A 1 256 ? -12.125 5.602 1.292 1.00 93.00 256 SER A O 1
ATOM 2159 N N . TYR A 1 257 ? -13.020 3.673 2.005 1.00 90.81 257 TYR A N 1
ATOM 2160 C CA . TYR A 1 257 ? -12.842 3.964 3.421 1.00 90.81 257 TYR A CA 1
ATOM 2161 C C . TYR A 1 257 ? -11.362 3.941 3.804 1.00 90.81 257 TYR A C 1
ATOM 2163 O O . TYR A 1 257 ? -10.883 4.873 4.449 1.00 90.81 257 TYR A O 1
ATOM 2171 N N . ALA A 1 258 ? -10.648 2.877 3.417 1.00 91.50 258 ALA A N 1
ATOM 2172 C CA . ALA A 1 258 ? -9.263 2.656 3.812 1.00 91.50 258 ALA A CA 1
ATOM 2173 C C . ALA A 1 258 ? -8.344 3.800 3.379 1.00 91.50 258 ALA A C 1
ATOM 2175 O O . ALA A 1 258 ? -7.542 4.256 4.184 1.00 91.50 258 ALA A O 1
ATOM 2176 N N . VAL A 1 259 ? -8.481 4.307 2.149 1.00 95.69 259 VAL A N 1
ATOM 2177 C CA . VAL A 1 259 ? -7.609 5.382 1.648 1.00 95.69 259 VAL A CA 1
ATOM 2178 C C . VAL A 1 259 ? -7.845 6.700 2.387 1.00 95.69 259 VAL A C 1
ATOM 2180 O O . VAL A 1 259 ? -6.892 7.378 2.764 1.00 95.69 259 VAL A O 1
ATOM 2183 N N . ILE A 1 260 ? -9.107 7.029 2.686 1.00 94.31 260 ILE A N 1
ATOM 2184 C CA . ILE A 1 260 ? -9.462 8.210 3.484 1.00 94.31 260 ILE A CA 1
ATOM 2185 C C . ILE A 1 260 ? -8.897 8.078 4.899 1.00 94.31 260 ILE A C 1
ATOM 2187 O O . ILE A 1 260 ? -8.299 9.022 5.418 1.00 94.31 260 ILE A O 1
ATOM 2191 N N . ASN A 1 261 ? -9.100 6.917 5.526 1.00 92.31 261 ASN A N 1
ATOM 2192 C CA . ASN A 1 261 ? -8.663 6.674 6.895 1.00 92.31 261 ASN A CA 1
ATOM 2193 C C . ASN A 1 261 ? -7.142 6.704 7.015 1.00 92.31 261 ASN A C 1
ATOM 2195 O O . ASN A 1 261 ? -6.623 7.411 7.874 1.00 92.31 261 ASN A O 1
ATOM 2199 N N . PHE A 1 262 ? -6.444 6.054 6.085 1.00 88.62 262 PHE A N 1
ATOM 2200 C CA . PHE A 1 262 ? -4.990 6.045 6.010 1.00 88.62 262 PHE A CA 1
ATOM 2201 C C . PHE A 1 262 ? -4.413 7.457 5.864 1.00 88.62 262 PHE A C 1
ATOM 2203 O O . PHE A 1 262 ? -3.506 7.832 6.599 1.00 88.62 262 PHE A O 1
ATOM 2210 N N . ILE A 1 263 ? -4.975 8.284 4.976 1.00 90.31 263 ILE A N 1
ATOM 2211 C CA . ILE A 1 263 ? -4.530 9.675 4.810 1.00 90.31 263 ILE A CA 1
ATOM 2212 C C . ILE A 1 263 ? -4.739 10.484 6.091 1.00 90.31 263 ILE A C 1
ATOM 2214 O O . ILE A 1 263 ? -3.837 11.197 6.526 1.00 90.31 263 ILE A O 1
ATOM 2218 N N . ASN A 1 264 ? -5.917 10.380 6.706 1.00 89.06 264 ASN A N 1
ATOM 2219 C CA . ASN A 1 264 ? -6.221 11.119 7.931 1.00 89.06 264 ASN A CA 1
ATOM 2220 C C . ASN A 1 264 ? -5.349 10.674 9.112 1.00 89.06 264 ASN A C 1
ATOM 2222 O O . ASN A 1 264 ? -4.982 11.512 9.932 1.00 89.06 264 ASN A O 1
ATOM 2226 N N . MET A 1 265 ? -4.995 9.387 9.168 1.00 84.81 265 MET A N 1
ATOM 2227 C CA . MET A 1 265 ? -4.073 8.827 10.157 1.00 84.81 265 MET A CA 1
ATOM 2228 C C . MET A 1 265 ? -2.678 9.448 10.040 1.00 84.81 265 MET A C 1
ATOM 2230 O O . MET A 1 265 ? -2.003 9.646 11.042 1.00 84.81 265 MET A O 1
ATOM 2234 N N . LEU A 1 266 ? -2.245 9.774 8.821 1.00 81.50 266 LEU A N 1
ATOM 2235 C CA . LEU A 1 266 ? -0.933 10.368 8.559 1.00 81.50 266 LEU A CA 1
ATOM 2236 C C . LEU A 1 266 ? -0.918 11.901 8.688 1.00 81.50 266 LEU A C 1
ATOM 2238 O O . LEU A 1 266 ? 0.155 12.484 8.808 1.00 81.50 266 LEU A O 1
ATOM 2242 N N . LYS A 1 267 ? -2.083 12.563 8.670 1.00 79.44 267 LYS A N 1
ATOM 2243 C CA . LYS A 1 267 ? -2.239 14.031 8.730 1.00 79.44 267 LYS A CA 1
ATOM 2244 C C . LYS A 1 267 ? -2.656 14.535 10.120 1.00 79.44 267 LYS A C 1
ATOM 2246 O O . LYS A 1 267 ? -3.569 15.348 10.258 1.00 79.44 267 LYS A O 1
ATOM 2251 N N . LEU A 1 268 ? -2.030 14.032 11.182 1.00 64.88 268 LEU A N 1
ATOM 2252 C CA . LEU A 1 268 ? -2.443 14.344 12.558 1.00 64.88 268 LEU A CA 1
ATOM 2253 C C . LEU A 1 268 ? -2.001 15.728 13.085 1.00 64.88 268 LEU A C 1
ATOM 2255 O O . LEU A 1 268 ? -2.503 16.124 14.129 1.00 64.88 268 LEU A O 1
ATOM 2259 N N . GLU A 1 269 ? -1.155 16.491 12.382 1.00 56.72 269 GLU A N 1
ATOM 2260 C CA . GLU A 1 269 ? -0.688 17.816 12.846 1.00 56.72 269 GLU A CA 1
ATOM 2261 C C . GLU A 1 269 ? -1.772 18.918 12.810 1.00 56.72 269 GLU A C 1
ATOM 2263 O O . GLU A 1 269 ? -2.578 18.980 11.880 1.00 56.72 269 GLU A O 1
ATOM 2268 N N . ASP A 1 270 ? -1.762 19.812 13.812 1.00 48.22 270 ASP A N 1
ATOM 2269 C CA . ASP A 1 270 ? -2.715 20.918 14.030 1.00 48.22 270 ASP A CA 1
ATOM 2270 C C . ASP A 1 270 ? -2.591 22.041 12.979 1.00 48.22 270 ASP A C 1
ATOM 2272 O O . ASP A 1 270 ? -2.035 23.116 13.206 1.00 48.22 270 ASP A O 1
ATOM 2276 N N . SER A 1 271 ? -3.158 21.806 11.799 1.00 49.94 271 SER A N 1
ATOM 2277 C CA . SER A 1 271 ? -3.426 22.846 10.803 1.00 49.94 271 SER A CA 1
ATOM 2278 C C . SER A 1 271 ? -4.733 22.570 10.050 1.00 49.94 271 SER A C 1
ATOM 2280 O O . SER A 1 271 ? -5.296 21.472 10.117 1.00 49.94 271 SER A O 1
ATOM 2282 N N . GLU A 1 272 ? -5.233 23.558 9.299 1.00 43.78 272 GLU A N 1
ATOM 2283 C CA . GLU A 1 272 ? -6.374 23.387 8.377 1.00 43.78 272 GLU A CA 1
ATOM 2284 C C . GLU A 1 272 ? -6.134 22.277 7.323 1.00 43.78 272 GLU A C 1
ATOM 2286 O O . GLU A 1 272 ? -7.083 21.796 6.704 1.00 43.78 272 GLU A O 1
ATOM 2291 N N . ASP A 1 273 ? -4.890 21.795 7.193 1.00 55.75 273 ASP A N 1
ATOM 2292 C CA . ASP A 1 273 ? -4.450 20.696 6.327 1.00 55.75 273 ASP A CA 1
ATOM 2293 C C . ASP A 1 273 ? -4.492 19.300 6.989 1.00 55.75 273 ASP A C 1
ATOM 2295 O O . ASP A 1 273 ? -4.039 18.316 6.403 1.00 55.75 273 ASP A O 1
ATOM 2299 N N . SER A 1 274 ? -5.073 19.181 8.186 1.00 67.50 274 SER A N 1
ATOM 2300 C CA . SER A 1 274 ? -5.077 17.953 8.999 1.00 67.50 274 SER A CA 1
ATOM 2301 C C . SER A 1 274 ? -6.086 16.871 8.570 1.00 67.50 274 SER A C 1
ATOM 2303 O O . SER A 1 274 ? -6.224 15.837 9.227 1.00 67.50 274 SER A O 1
ATOM 2305 N N . ILE A 1 275 ? -6.828 17.092 7.484 1.00 81.81 275 ILE A N 1
ATOM 2306 C CA . ILE A 1 275 ? -7.796 16.148 6.900 1.00 81.81 275 ILE A CA 1
ATOM 2307 C C . ILE A 1 275 ? -7.433 15.928 5.427 1.00 81.81 275 ILE A C 1
ATOM 2309 O O . ILE A 1 275 ? -6.834 16.790 4.780 1.00 81.81 275 ILE A O 1
ATOM 2313 N N . ILE A 1 276 ? -7.804 14.773 4.871 1.00 88.12 276 ILE A N 1
ATOM 2314 C CA . ILE A 1 276 ? -7.748 14.524 3.429 1.00 88.12 276 ILE A CA 1
ATOM 2315 C C . ILE A 1 276 ? -8.346 15.700 2.638 1.00 88.12 276 ILE A C 1
ATOM 2317 O O . ILE A 1 276 ? -9.484 16.128 2.852 1.00 88.12 276 ILE A O 1
ATOM 2321 N N . LYS A 1 277 ? -7.571 16.200 1.676 1.00 88.19 277 LYS A N 1
ATOM 2322 C CA . LYS A 1 277 ? -8.021 17.190 0.705 1.00 88.19 277 LYS A CA 1
ATOM 2323 C C . LYS A 1 277 ? -8.826 16.456 -0.359 1.00 88.19 277 LYS A C 1
ATOM 2325 O O . LYS A 1 277 ? -8.321 15.547 -1.014 1.00 88.19 277 LYS A O 1
ATOM 2330 N N . VAL A 1 278 ? -10.090 16.844 -0.495 1.00 87.94 278 VAL A N 1
ATOM 2331 C CA . VAL A 1 278 ? -11.013 16.295 -1.492 1.00 87.94 278 VAL A CA 1
ATOM 2332 C C . VAL A 1 278 ? -11.248 17.364 -2.551 1.00 87.94 278 VAL A C 1
ATOM 2334 O O . VAL A 1 278 ? -12.060 18.268 -2.353 1.00 87.94 278 VAL A O 1
ATOM 2337 N N . ASN A 1 279 ? -10.480 17.284 -3.634 1.00 90.25 279 ASN A N 1
ATOM 2338 C CA . ASN A 1 279 ? -10.728 18.014 -4.874 1.00 90.25 279 ASN A CA 1
ATOM 2339 C C . ASN A 1 279 ? -11.516 17.124 -5.856 1.00 90.25 279 ASN A C 1
ATOM 2341 O O . ASN A 1 279 ? -11.786 15.961 -5.555 1.00 90.25 279 ASN A O 1
ATOM 2345 N N . GLU A 1 280 ? -11.869 17.665 -7.022 1.00 91.25 280 GLU A N 1
ATOM 2346 C CA . GLU A 1 280 ? -12.644 16.959 -8.055 1.00 91.25 280 GLU A CA 1
ATOM 2347 C C . GLU A 1 280 ? -12.009 15.612 -8.442 1.00 91.25 280 GLU A C 1
ATOM 2349 O O . GLU A 1 280 ? -12.675 14.582 -8.410 1.00 91.25 280 GLU A O 1
ATOM 2354 N N . LYS A 1 281 ? -10.690 15.580 -8.663 1.00 93.12 281 LYS A N 1
ATOM 2355 C CA . LYS A 1 281 ? -9.966 14.342 -8.990 1.00 93.12 281 LYS A CA 1
ATOM 2356 C C . LYS A 1 281 ? -10.028 13.306 -7.868 1.00 93.12 281 LYS A C 1
ATOM 2358 O O . LYS A 1 281 ? -10.190 12.117 -8.131 1.00 93.12 281 LYS A O 1
ATOM 2363 N N . VAL A 1 282 ? -9.860 13.720 -6.611 1.00 94.19 282 VAL A N 1
ATOM 2364 C CA . VAL A 1 282 ? -9.961 12.811 -5.458 1.00 94.19 282 VAL A CA 1
ATOM 2365 C C . VAL A 1 282 ? -11.382 12.260 -5.347 1.00 94.19 282 VAL A C 1
ATOM 2367 O O . VAL A 1 282 ? -11.548 11.074 -5.078 1.00 94.19 282 VAL A O 1
ATOM 2370 N N . GLU A 1 283 ? -12.402 13.086 -5.583 1.00 92.94 283 GLU A N 1
ATOM 2371 C CA . GLU A 1 283 ? -13.804 12.659 -5.574 1.00 92.94 283 GLU A CA 1
ATOM 2372 C C . GLU A 1 283 ? -14.098 11.625 -6.673 1.00 92.94 283 GLU A C 1
ATOM 2374 O O . GLU A 1 283 ? -14.660 10.573 -6.367 1.00 92.94 283 GLU A O 1
ATOM 2379 N N . GLU A 1 284 ? -13.634 11.854 -7.906 1.00 94.31 284 GLU A N 1
ATOM 2380 C CA . GLU A 1 284 ? -13.754 10.904 -9.023 1.00 94.31 284 GLU A CA 1
ATOM 2381 C C . GLU A 1 284 ? -13.112 9.545 -8.704 1.00 94.31 284 GLU A C 1
ATOM 2383 O O . GLU A 1 284 ? -13.741 8.496 -8.853 1.00 94.31 284 GLU A O 1
ATOM 2388 N N . ASN A 1 285 ? -11.869 9.548 -8.211 1.00 96.56 285 ASN A N 1
ATOM 2389 C CA . ASN A 1 285 ? -11.158 8.312 -7.876 1.00 96.56 285 ASN A CA 1
ATOM 2390 C C . ASN A 1 285 ? -11.802 7.581 -6.686 1.00 96.56 285 ASN A C 1
ATOM 2392 O O . ASN A 1 285 ? -11.866 6.351 -6.674 1.00 96.56 285 ASN A O 1
ATOM 2396 N N . LEU A 1 286 ? -12.332 8.313 -5.700 1.00 94.69 286 LEU A N 1
ATOM 2397 C CA . LEU A 1 286 ? -13.083 7.713 -4.596 1.00 94.69 286 LEU A CA 1
ATOM 2398 C C . LEU A 1 286 ? -14.374 7.046 -5.077 1.00 94.69 286 LEU A C 1
ATOM 2400 O O . LEU A 1 286 ? -14.762 6.027 -4.506 1.00 94.69 286 LEU A O 1
ATOM 2404 N N . GLU A 1 287 ? -15.035 7.584 -6.100 1.00 92.12 287 GLU A N 1
ATOM 2405 C CA . GLU A 1 287 ? -16.247 6.983 -6.658 1.00 92.12 287 GLU A CA 1
ATOM 2406 C C . GLU A 1 287 ? -15.947 5.640 -7.344 1.00 92.12 287 GLU A C 1
ATOM 2408 O O . GLU A 1 287 ? -16.640 4.656 -7.082 1.00 92.12 287 GLU A O 1
ATOM 2413 N N . ILE A 1 288 ? -14.839 5.546 -8.092 1.00 93.12 288 ILE A N 1
ATOM 2414 C CA . ILE A 1 288 ? -14.356 4.279 -8.678 1.00 93.12 288 ILE A CA 1
ATOM 2415 C C . ILE A 1 288 ? -14.114 3.222 -7.585 1.00 93.12 288 ILE A C 1
ATOM 2417 O O . ILE A 1 288 ? -14.533 2.064 -7.716 1.00 93.12 288 ILE A O 1
ATOM 2421 N N . LEU A 1 289 ? -13.474 3.613 -6.477 1.00 92.94 289 LEU A N 1
ATOM 2422 C CA . LEU A 1 289 ? -13.240 2.707 -5.349 1.00 92.94 289 LEU A CA 1
ATOM 2423 C C . LEU A 1 289 ? -14.553 2.276 -4.678 1.00 92.94 289 LEU A C 1
ATOM 2425 O O . LEU A 1 289 ? -14.716 1.099 -4.364 1.00 92.94 289 LEU A O 1
ATOM 2429 N N . LYS A 1 290 ? -15.518 3.188 -4.495 1.00 88.25 290 LYS A N 1
ATOM 2430 C CA . LYS A 1 290 ? -16.833 2.859 -3.911 1.00 88.25 290 LYS A CA 1
ATOM 2431 C C . LYS A 1 290 ? -17.624 1.875 -4.767 1.00 88.25 290 LYS A C 1
ATOM 2433 O O . LYS A 1 290 ? -18.269 0.987 -4.209 1.00 88.25 290 LYS A O 1
ATOM 2438 N N . GLU A 1 291 ? -17.591 2.016 -6.092 1.00 84.94 291 GLU A N 1
ATOM 2439 C CA . GLU A 1 291 ? -18.223 1.051 -6.998 1.00 84.94 291 GLU A CA 1
ATOM 2440 C C . GLU A 1 291 ? -17.623 -0.345 -6.812 1.00 84.94 291 GLU A C 1
ATOM 2442 O O . GLU A 1 291 ? -18.356 -1.332 -6.734 1.00 84.94 291 GLU A O 1
ATOM 2447 N N . THR A 1 292 ? -16.298 -0.424 -6.679 1.00 82.00 292 THR A N 1
ATOM 2448 C CA . THR A 1 292 ? -15.588 -1.680 -6.408 1.00 82.00 292 THR A CA 1
ATOM 2449 C C . THR A 1 292 ? -15.961 -2.258 -5.037 1.00 82.00 292 THR A C 1
ATOM 2451 O O . THR A 1 292 ? -16.284 -3.441 -4.931 1.00 82.00 292 THR A O 1
ATOM 2454 N N . ASP A 1 293 ? -16.009 -1.426 -3.995 1.00 81.88 293 ASP A N 1
ATOM 2455 C CA . ASP A 1 293 ? -16.373 -1.833 -2.632 1.00 81.88 293 ASP A CA 1
ATOM 2456 C C . ASP A 1 293 ? -17.816 -2.349 -2.528 1.00 81.88 293 ASP A C 1
ATOM 2458 O O . ASP A 1 293 ? -18.093 -3.311 -1.810 1.00 81.88 293 ASP A O 1
ATOM 2462 N N . ALA A 1 294 ? -18.758 -1.717 -3.236 1.00 68.00 294 ALA A N 1
ATOM 2463 C CA . ALA A 1 294 ? -20.160 -2.132 -3.256 1.00 68.00 294 ALA A CA 1
ATOM 2464 C C . ALA A 1 294 ? -20.332 -3.522 -3.880 1.00 68.00 294 ALA A C 1
ATOM 2466 O O . ALA A 1 294 ? -21.161 -4.308 -3.423 1.00 68.00 294 ALA A O 1
ATOM 2467 N N . ARG A 1 295 ? -19.521 -3.826 -4.896 1.00 61.53 295 ARG A N 1
ATOM 2468 C CA . ARG A 1 295 ? -19.535 -5.103 -5.604 1.00 61.53 295 ARG A CA 1
ATOM 2469 C C . ARG A 1 295 ? -18.861 -6.232 -4.800 1.00 61.53 295 ARG A C 1
ATOM 2471 O O . ARG A 1 295 ? -19.315 -7.369 -4.896 1.00 61.53 295 ARG A O 1
ATOM 2478 N N . LYS A 1 296 ? -17.853 -5.930 -3.964 1.00 56.03 296 LYS A N 1
ATOM 2479 C CA . LYS A 1 296 ? -17.148 -6.901 -3.092 1.00 56.03 296 LYS A CA 1
ATOM 2480 C C . LYS A 1 296 ? -17.888 -7.312 -1.809 1.00 56.03 296 LYS A C 1
ATOM 2482 O O . LYS A 1 296 ? -17.513 -8.290 -1.181 1.00 56.03 296 LYS A O 1
ATOM 2487 N N . LYS A 1 297 ? -18.943 -6.610 -1.382 1.00 51.66 297 LYS A N 1
ATOM 2488 C CA . LYS A 1 297 ? -19.617 -6.863 -0.083 1.00 51.66 297 LYS A CA 1
ATOM 2489 C C . LYS A 1 297 ? -20.414 -8.179 0.037 1.00 51.66 297 LYS A C 1
ATOM 2491 O O . LYS A 1 297 ? -21.109 -8.361 1.034 1.00 51.66 297 LYS A O 1
ATOM 2496 N N . LEU A 1 298 ? -20.315 -9.090 -0.929 1.00 43.22 298 LEU A N 1
ATOM 2497 C CA . LEU A 1 298 ? -20.982 -10.396 -0.943 1.00 43.22 298 LEU A CA 1
ATOM 2498 C C . LEU A 1 298 ? -19.999 -11.479 -1.431 1.00 43.22 298 LEU A C 1
ATOM 2500 O O . LEU A 1 298 ? -20.060 -11.880 -2.588 1.00 43.22 298 LEU A O 1
ATOM 2504 N N . ASP A 1 299 ? -19.101 -11.957 -0.563 1.00 49.53 299 ASP A N 1
ATOM 2505 C CA . ASP A 1 299 ? -18.219 -13.096 -0.874 1.00 49.53 299 ASP A CA 1
ATOM 2506 C C . ASP A 1 299 ? -18.811 -14.418 -0.361 1.00 49.53 299 ASP A C 1
ATOM 2508 O O . ASP A 1 299 ? -18.512 -14.887 0.735 1.00 49.53 299 ASP A O 1
ATOM 2512 N N . GLU A 1 300 ? -19.647 -15.057 -1.177 1.00 48.59 300 GLU A N 1
ATOM 2513 C CA . GLU A 1 300 ? -20.210 -16.389 -0.898 1.00 48.59 300 GLU A CA 1
ATOM 2514 C C . GLU A 1 300 ? -19.123 -17.493 -0.878 1.00 48.59 300 GLU A C 1
ATOM 2516 O O . GLU A 1 300 ? -19.243 -18.493 -0.168 1.00 48.59 300 GLU A O 1
ATOM 2521 N N . VAL A 1 301 ? -18.015 -17.294 -1.606 1.00 50.19 301 VAL A N 1
ATOM 2522 C CA . VAL A 1 301 ? -16.894 -18.252 -1.703 1.00 50.19 301 VAL A CA 1
ATOM 2523 C C . VAL A 1 301 ? -15.976 -18.213 -0.480 1.00 50.19 301 VAL A C 1
ATOM 2525 O O . VAL A 1 301 ? -15.596 -19.273 0.020 1.00 50.19 301 VAL A O 1
ATOM 2528 N N . ILE A 1 302 ? -15.674 -17.024 0.054 1.00 53.00 302 ILE A N 1
ATOM 2529 C CA . ILE A 1 302 ? -14.885 -16.888 1.289 1.00 53.00 302 ILE A CA 1
ATOM 2530 C C . ILE A 1 302 ? -15.655 -17.486 2.463 1.00 53.00 302 ILE A C 1
ATOM 2532 O O . ILE A 1 302 ? -15.089 -18.292 3.194 1.00 53.00 302 ILE A O 1
ATOM 2536 N N . VAL A 1 303 ? -16.960 -17.197 2.570 1.00 56.31 303 VAL A N 1
ATOM 2537 C CA . VAL A 1 303 ? -17.845 -17.801 3.584 1.00 56.31 303 VAL A CA 1
ATOM 2538 C C . VAL A 1 303 ? -17.783 -19.333 3.529 1.00 56.31 303 VAL A C 1
ATOM 2540 O O . VAL A 1 303 ? -17.664 -19.990 4.561 1.00 56.31 303 VAL A O 1
ATOM 2543 N N . ARG A 1 304 ? -17.768 -19.924 2.328 1.00 64.94 304 ARG A N 1
ATOM 2544 C CA . ARG A 1 304 ? -17.667 -21.381 2.164 1.00 64.94 304 ARG A CA 1
ATOM 2545 C C . ARG A 1 304 ? -16.306 -21.950 2.587 1.00 64.94 304 ARG A C 1
ATOM 2547 O O . ARG A 1 304 ? -16.273 -23.010 3.211 1.00 64.94 304 ARG A O 1
ATOM 2554 N N . LYS A 1 305 ? -15.188 -21.298 2.244 1.00 70.88 305 LYS A N 1
ATOM 2555 C CA . LYS A 1 305 ? -13.838 -21.726 2.670 1.00 70.88 305 LYS A CA 1
ATOM 2556 C C . LYS A 1 305 ? -13.666 -21.585 4.195 1.00 70.88 305 LYS A C 1
ATOM 2558 O O . LYS A 1 305 ? -13.090 -22.472 4.825 1.00 70.88 305 LYS A O 1
ATOM 2563 N N . ASP A 1 306 ? -14.243 -20.538 4.785 1.00 71.75 306 ASP A N 1
ATOM 2564 C CA . ASP A 1 306 ? -14.376 -20.322 6.234 1.00 71.75 306 ASP A CA 1
ATOM 2565 C C . ASP A 1 306 ? -15.049 -21.490 6.946 1.00 71.75 306 ASP A C 1
ATOM 2567 O O . ASP A 1 306 ? -14.505 -22.059 7.899 1.00 71.75 306 ASP A O 1
ATOM 2571 N N . ASP A 1 307 ? -16.212 -21.891 6.443 1.00 77.12 307 ASP A N 1
ATOM 2572 C CA . ASP A 1 307 ? -16.969 -22.996 7.012 1.00 77.12 307 ASP A CA 1
ATOM 2573 C C . ASP A 1 307 ? -16.180 -24.310 6.956 1.00 77.12 307 ASP A C 1
ATOM 2575 O O . ASP A 1 307 ? -16.214 -25.094 7.907 1.00 77.12 307 ASP A O 1
ATOM 2579 N N . ILE A 1 308 ? -15.426 -24.541 5.874 1.00 82.94 308 ILE A N 1
ATOM 2580 C CA . ILE A 1 308 ? -14.555 -25.715 5.736 1.00 82.94 308 ILE A CA 1
ATOM 2581 C C . ILE A 1 308 ? -13.414 -25.659 6.758 1.00 82.94 308 ILE A C 1
ATOM 2583 O O . ILE A 1 308 ? -13.216 -26.630 7.488 1.00 82.94 308 ILE A O 1
ATOM 2587 N N . LEU A 1 309 ? -12.701 -24.535 6.870 1.00 84.94 309 LEU A N 1
ATOM 2588 C CA . LEU A 1 309 ? -11.613 -24.376 7.840 1.00 84.94 309 LEU A CA 1
ATOM 2589 C C . LEU A 1 309 ? -12.090 -24.654 9.265 1.00 84.94 309 LEU A C 1
ATOM 2591 O O . LEU A 1 309 ? -11.502 -25.470 9.983 1.00 84.94 309 LEU A O 1
ATOM 2595 N N . LYS A 1 310 ? -13.197 -24.018 9.649 1.00 86.81 310 LYS A N 1
ATOM 2596 C CA . LYS A 1 310 ? -13.794 -24.173 10.971 1.00 86.81 310 LYS A CA 1
ATOM 2597 C C . LYS A 1 310 ? -14.250 -25.602 11.229 1.00 86.81 310 LYS A C 1
ATOM 2599 O O . LYS A 1 310 ? -14.028 -26.125 12.320 1.00 86.81 310 LYS A O 1
ATOM 2604 N N . LYS A 1 311 ? -14.858 -26.252 10.237 1.00 88.06 311 LYS A N 1
ATOM 2605 C CA . LYS A 1 311 ? -15.309 -27.642 10.339 1.00 88.06 311 LYS A CA 1
ATOM 2606 C C . LYS A 1 311 ? -14.146 -28.618 10.523 1.00 88.06 311 LYS A C 1
ATOM 2608 O O . LYS A 1 311 ? -14.258 -29.524 11.342 1.00 88.06 311 LYS A O 1
ATOM 2613 N N . GLU A 1 312 ? -13.059 -28.453 9.774 1.00 91.31 312 GLU A N 1
ATOM 2614 C CA . GLU A 1 312 ? -11.950 -29.416 9.781 1.00 91.31 312 GLU A CA 1
ATOM 2615 C C . GLU A 1 312 ? -10.964 -29.207 10.936 1.00 91.31 312 GLU A C 1
ATOM 2617 O O . GLU A 1 312 ? -10.337 -30.166 11.381 1.00 91.31 312 GLU A O 1
ATOM 2622 N N . THR A 1 313 ? -10.822 -27.977 11.437 1.00 89.56 313 THR A N 1
ATOM 2623 C CA . THR A 1 313 ? -9.785 -27.638 12.435 1.00 89.56 313 THR A CA 1
ATOM 2624 C C . THR A 1 313 ? -10.343 -27.199 13.787 1.00 89.56 313 THR A C 1
ATOM 2626 O O . THR A 1 313 ? -9.612 -27.179 14.779 1.00 89.56 313 THR A O 1
ATOM 2629 N N . GLY A 1 314 ? -11.626 -26.826 13.844 1.00 87.31 314 GLY A N 1
ATOM 2630 C CA . GLY A 1 314 ? -12.240 -26.182 15.006 1.00 87.31 314 GLY A CA 1
ATOM 2631 C C . GLY A 1 314 ? -11.781 -24.738 15.241 1.00 87.31 314 GLY A C 1
ATOM 2632 O O . GLY A 1 314 ? -12.239 -24.123 16.202 1.00 87.31 314 GLY A O 1
ATOM 2633 N N . LEU A 1 315 ? -10.897 -24.197 14.394 1.00 83.69 315 LEU A N 1
ATOM 2634 C CA . LEU A 1 315 ? -10.388 -22.832 14.499 1.00 83.69 315 LEU A CA 1
ATOM 2635 C C . LEU A 1 315 ? -11.374 -21.835 13.896 1.00 83.69 315 LEU A C 1
ATOM 2637 O O . LEU A 1 315 ? -12.039 -22.121 12.900 1.00 83.69 315 LEU A O 1
ATOM 2641 N N . ASN A 1 316 ? -11.446 -20.643 14.478 1.00 77.81 316 ASN A N 1
ATOM 2642 C CA . ASN A 1 316 ? -12.266 -19.562 13.945 1.00 77.81 316 ASN A CA 1
ATOM 2643 C C . ASN A 1 316 ? -11.460 -18.266 13.880 1.00 77.81 316 ASN A C 1
ATOM 2645 O O . ASN A 1 316 ? -11.489 -17.437 14.794 1.00 77.81 316 ASN A O 1
ATOM 2649 N N . PHE A 1 317 ? -10.741 -18.093 12.776 1.00 67.12 317 PHE A N 1
ATOM 2650 C CA . PHE A 1 317 ? -10.014 -16.866 12.503 1.00 67.12 317 PHE A CA 1
ATOM 2651 C C . PHE A 1 317 ? -11.002 -15.772 12.093 1.00 67.12 317 PHE A C 1
ATOM 2653 O O . PHE A 1 317 ? -11.627 -15.839 11.038 1.00 67.12 317 PHE A O 1
ATOM 2660 N N . LYS A 1 318 ? -11.148 -14.729 12.915 1.00 47.41 318 LYS A N 1
ATOM 2661 C CA . LYS A 1 318 ? -11.854 -13.520 12.473 1.00 47.41 318 LYS A CA 1
ATOM 2662 C C . LYS A 1 318 ? -11.061 -12.908 11.311 1.00 47.41 318 LYS A C 1
ATOM 2664 O O . LYS A 1 318 ? -9.921 -12.521 11.526 1.00 47.41 318 LYS A O 1
ATOM 2669 N N . HIS A 1 319 ? -11.689 -12.793 10.135 1.00 49.12 319 HIS A N 1
ATOM 2670 C CA . HIS A 1 319 ? -11.121 -12.277 8.868 1.00 49.12 319 HIS A CA 1
ATOM 2671 C C . HIS A 1 319 ? -10.168 -13.235 8.166 1.00 49.12 319 HIS A C 1
ATOM 2673 O O . HIS A 1 319 ? -8.948 -13.126 8.230 1.00 49.12 319 HIS A O 1
ATOM 2679 N N . ASN A 1 320 ? -10.774 -14.177 7.453 1.00 56.38 320 ASN A N 1
ATOM 2680 C CA . ASN A 1 320 ? -10.147 -15.418 7.033 1.00 56.38 320 ASN A CA 1
ATOM 2681 C C . ASN A 1 320 ? -9.269 -15.356 5.770 1.00 56.38 320 ASN A C 1
ATOM 2683 O O . ASN A 1 320 ? -8.760 -16.379 5.328 1.00 56.38 320 ASN A O 1
ATOM 2687 N N . PHE A 1 321 ? -9.034 -14.196 5.152 1.00 52.69 321 PHE A N 1
ATOM 2688 C CA . PHE A 1 321 ? -8.304 -14.208 3.874 1.00 52.69 321 PHE A CA 1
ATOM 2689 C C . PHE A 1 321 ? -6.820 -14.566 4.021 1.00 52.69 321 PHE A C 1
ATOM 2691 O O . PHE A 1 321 ? -6.272 -15.158 3.101 1.00 52.69 321 PHE A O 1
ATOM 2698 N N . LEU A 1 322 ? -6.151 -14.232 5.136 1.00 54.69 322 LEU A N 1
ATOM 2699 C CA . LEU A 1 322 ? -4.725 -14.553 5.303 1.00 54.69 322 LEU A CA 1
ATOM 2700 C C . LEU A 1 322 ? -4.490 -16.034 5.580 1.00 54.69 322 LEU A C 1
ATOM 2702 O O . LEU A 1 322 ? -3.533 -16.590 5.055 1.00 54.69 322 LEU A O 1
ATOM 2706 N N . ILE A 1 323 ? -5.349 -16.669 6.377 1.00 69.44 323 ILE A N 1
ATOM 2707 C CA . ILE A 1 323 ? -5.219 -18.097 6.681 1.00 69.44 323 ILE A CA 1
ATOM 2708 C C . ILE A 1 323 ? -5.724 -18.938 5.518 1.00 69.44 323 ILE A C 1
ATOM 2710 O O . ILE A 1 323 ? -5.032 -19.876 5.142 1.00 69.44 323 ILE A O 1
ATOM 2714 N N . ILE A 1 324 ? -6.844 -18.569 4.879 1.00 66.06 324 ILE A N 1
ATOM 2715 C CA . ILE A 1 324 ? -7.228 -19.177 3.594 1.00 66.06 324 ILE A CA 1
ATOM 2716 C C . ILE A 1 324 ? -6.078 -19.055 2.600 1.00 66.06 324 ILE A C 1
ATOM 2718 O O . ILE A 1 324 ? -5.733 -20.038 1.960 1.00 66.06 324 ILE A O 1
ATOM 2722 N N . PHE A 1 325 ? -5.443 -17.887 2.509 1.00 59.72 325 PHE A N 1
ATOM 2723 C CA . PHE A 1 325 ? -4.306 -17.699 1.620 1.00 59.72 325 PHE A CA 1
ATOM 2724 C C . PHE A 1 325 ? -3.091 -18.542 2.003 1.00 59.72 325 PHE A C 1
ATOM 2726 O O . PHE A 1 325 ? -2.434 -19.084 1.126 1.00 59.72 325 PHE A O 1
ATOM 2733 N N . GLU A 1 326 ? -2.770 -18.660 3.290 1.00 70.38 326 GLU A N 1
ATOM 2734 C CA . GLU A 1 326 ? -1.677 -19.518 3.744 1.00 70.38 326 GLU A CA 1
ATOM 2735 C C . GLU A 1 326 ? -1.947 -20.984 3.387 1.00 70.38 326 GLU A C 1
ATOM 2737 O O . GLU A 1 326 ? -1.041 -21.691 2.951 1.00 70.38 326 GLU A O 1
ATOM 2742 N N . ILE A 1 327 ? -3.202 -21.414 3.516 1.00 76.88 327 ILE A N 1
ATOM 2743 C CA . ILE A 1 327 ? -3.656 -22.741 3.109 1.00 76.88 327 ILE A CA 1
ATOM 2744 C C . ILE A 1 327 ? -3.560 -22.891 1.588 1.00 76.88 327 ILE A C 1
ATOM 2746 O O . ILE A 1 327 ? -3.024 -23.894 1.133 1.00 76.88 327 ILE A O 1
ATOM 2750 N N . ASP A 1 328 ? -3.992 -21.901 0.806 1.00 74.44 328 ASP A N 1
ATOM 2751 C CA . ASP A 1 328 ? -3.908 -21.915 -0.660 1.00 74.44 328 ASP A CA 1
ATOM 2752 C C . ASP A 1 328 ? -2.434 -21.932 -1.140 1.00 74.44 328 ASP A C 1
ATOM 2754 O O . ASP A 1 328 ? -2.083 -22.681 -2.051 1.00 74.44 328 ASP A O 1
ATOM 2758 N N . GLU A 1 329 ? -1.528 -21.193 -0.490 1.00 66.69 329 GLU A N 1
ATOM 2759 C CA . GLU A 1 329 ? -0.076 -21.230 -0.742 1.00 66.69 329 GLU A CA 1
ATOM 2760 C C . GLU A 1 329 ? 0.542 -22.578 -0.368 1.00 66.69 329 GLU A C 1
ATOM 2762 O O . GLU A 1 329 ? 1.362 -23.127 -1.109 1.00 66.69 329 GLU A O 1
ATOM 2767 N N . PHE A 1 330 ? 0.166 -23.121 0.790 1.00 81.12 330 PHE A N 1
ATOM 2768 C CA . PHE A 1 330 ? 0.578 -24.450 1.222 1.00 81.12 330 PHE A CA 1
ATOM 2769 C C . PHE A 1 330 ? 0.103 -25.505 0.218 1.00 81.12 330 PHE A C 1
ATOM 2771 O O . PHE A 1 330 ? 0.886 -26.362 -0.188 1.00 81.12 330 PHE A O 1
ATOM 2778 N N . MET A 1 331 ? -1.145 -25.411 -0.237 1.00 86.88 331 MET A N 1
ATOM 2779 C CA . MET A 1 331 ? -1.712 -26.286 -1.255 1.00 86.88 331 MET A CA 1
ATOM 2780 C C . MET A 1 331 ? -0.950 -26.184 -2.569 1.00 86.88 331 MET A C 1
ATOM 2782 O O . MET A 1 331 ? -0.549 -27.207 -3.112 1.00 86.88 331 MET A O 1
ATOM 2786 N N . TYR A 1 332 ? -0.680 -24.968 -3.040 1.00 68.88 332 TYR A N 1
ATOM 2787 C CA . TYR A 1 332 ? 0.079 -24.737 -4.264 1.00 68.88 332 TYR A CA 1
ATOM 2788 C C . TYR A 1 332 ? 1.489 -25.340 -4.189 1.00 68.88 332 TYR A C 1
ATOM 2790 O O . TYR A 1 332 ? 1.904 -26.057 -5.098 1.00 68.88 332 TYR A O 1
ATOM 2798 N N . LYS A 1 333 ? 2.218 -25.106 -3.089 1.00 72.81 333 LYS A N 1
ATOM 2799 C CA . LYS A 1 333 ? 3.577 -25.643 -2.885 1.00 72.81 333 LYS A CA 1
ATOM 2800 C C . LYS A 1 333 ? 3.624 -27.167 -2.817 1.00 72.81 333 LYS A C 1
ATOM 2802 O O . LYS A 1 333 ? 4.652 -27.746 -3.153 1.00 72.81 333 LYS A O 1
ATOM 2807 N N . ASN A 1 334 ? 2.544 -27.792 -2.359 1.00 83.44 334 ASN A N 1
ATOM 2808 C CA . ASN A 1 334 ? 2.446 -29.238 -2.174 1.00 83.44 334 ASN A CA 1
ATOM 2809 C C . ASN A 1 334 ? 1.590 -29.926 -3.253 1.00 83.44 334 ASN A C 1
ATOM 2811 O O . ASN A 1 334 ? 1.258 -31.097 -3.091 1.00 83.44 334 ASN A O 1
ATOM 2815 N N . GLU A 1 335 ? 1.227 -29.215 -4.328 1.00 87.62 335 GLU A N 1
ATOM 2816 C CA . GLU A 1 335 ? 0.418 -29.731 -5.444 1.00 87.62 335 GLU A CA 1
ATOM 2817 C C . GLU A 1 335 ? -0.927 -30.351 -4.994 1.00 87.62 335 GLU A C 1
ATOM 2819 O O . GLU A 1 335 ? -1.360 -31.395 -5.481 1.00 87.62 335 GLU A O 1
ATOM 2824 N N . ILE A 1 336 ? -1.605 -29.707 -4.036 1.00 85.75 336 ILE A N 1
ATOM 2825 C CA . ILE A 1 336 ? -2.894 -30.149 -3.485 1.00 85.75 336 ILE A CA 1
ATOM 2826 C C . ILE A 1 336 ? -4.036 -29.389 -4.168 1.00 85.75 336 ILE A C 1
ATOM 2828 O O . ILE A 1 336 ? -4.113 -28.169 -4.075 1.00 85.75 336 ILE A O 1
ATOM 2832 N N . GLU A 1 337 ? -4.967 -30.107 -4.798 1.00 76.19 337 GLU A N 1
ATOM 2833 C CA . GLU A 1 337 ? -6.109 -29.489 -5.497 1.00 76.19 337 GLU A CA 1
ATOM 2834 C C . GLU A 1 337 ? -7.355 -29.306 -4.608 1.00 76.19 337 GLU A C 1
ATOM 2836 O O . GLU A 1 337 ? -8.088 -28.329 -4.751 1.00 76.19 337 GLU A O 1
ATOM 2841 N N . ASP A 1 338 ? -7.615 -30.229 -3.676 1.00 85.38 338 ASP A N 1
ATOM 2842 C CA . ASP A 1 338 ? -8.807 -30.187 -2.817 1.00 85.38 338 ASP A CA 1
ATOM 2843 C C . ASP A 1 338 ? -8.585 -29.316 -1.573 1.00 85.38 338 ASP A C 1
ATOM 2845 O O . ASP A 1 338 ? -7.744 -29.627 -0.727 1.00 85.38 338 ASP A O 1
ATOM 2849 N N . PHE A 1 339 ? -9.385 -28.255 -1.427 1.00 80.12 339 PHE A N 1
ATOM 2850 C CA . PHE A 1 339 ? -9.251 -27.296 -0.324 1.00 80.12 339 PHE A CA 1
ATOM 2851 C C . PHE A 1 339 ? -9.474 -27.933 1.050 1.00 80.12 339 PHE A C 1
ATOM 2853 O O . PHE A 1 339 ? -8.748 -27.638 1.994 1.00 80.12 339 PHE A O 1
ATOM 2860 N N . GLN A 1 340 ? -10.436 -28.851 1.183 1.00 87.06 340 GLN A N 1
ATOM 2861 C CA . GLN A 1 340 ? -10.701 -29.512 2.463 1.00 87.06 340 GLN A CA 1
ATOM 2862 C C . GLN A 1 340 ? -9.509 -30.376 2.906 1.00 87.06 340 GLN A C 1
ATOM 2864 O O . GLN A 1 340 ? -9.145 -30.386 4.084 1.00 87.06 340 GLN A O 1
ATOM 2869 N N . ASN A 1 341 ? -8.877 -31.088 1.975 1.00 88.69 341 ASN A N 1
ATOM 2870 C CA . ASN A 1 341 ? -7.645 -31.826 2.223 1.00 88.69 341 ASN A CA 1
ATOM 2871 C C . ASN A 1 341 ? -6.460 -30.887 2.501 1.00 88.69 341 ASN A C 1
ATOM 2873 O O . ASN A 1 341 ? -5.690 -31.134 3.430 1.00 88.69 341 ASN A O 1
ATOM 2877 N N . GLY A 1 342 ? -6.356 -29.784 1.757 1.00 91.12 342 GLY A N 1
ATOM 2878 C CA . GLY A 1 342 ? -5.366 -28.731 1.976 1.00 91.12 342 GLY A CA 1
ATOM 2879 C C . GLY A 1 342 ? -5.410 -28.166 3.392 1.00 91.12 342 GLY A C 1
ATOM 2880 O O . GLY A 1 342 ? -4.387 -28.132 4.069 1.00 91.12 342 GLY A O 1
ATOM 2881 N N . VAL A 1 343 ? -6.607 -27.841 3.886 1.00 90.88 343 VAL A N 1
ATOM 2882 C CA . VAL A 1 343 ? -6.848 -27.392 5.266 1.00 90.88 343 VAL A CA 1
ATOM 2883 C C . VAL A 1 343 ? -6.330 -28.408 6.288 1.00 90.88 343 VAL A C 1
ATOM 2885 O O . VAL A 1 343 ? -5.662 -28.029 7.249 1.00 90.88 343 VAL A O 1
ATOM 2888 N N . LYS A 1 344 ? -6.627 -29.702 6.106 1.00 93.56 344 LYS A N 1
ATOM 2889 C CA . LYS A 1 344 ? -6.205 -30.760 7.044 1.00 93.56 344 LYS A CA 1
ATOM 2890 C C . LYS A 1 344 ? -4.690 -30.892 7.112 1.00 93.56 344 LYS A C 1
ATOM 2892 O O . LYS A 1 344 ? -4.134 -31.019 8.204 1.00 93.56 344 LYS A O 1
ATOM 2897 N N . LEU A 1 345 ? -4.045 -30.894 5.949 1.00 93.94 345 LEU A N 1
ATOM 2898 C CA . LEU A 1 345 ? -2.598 -31.033 5.833 1.00 93.94 345 LEU A CA 1
ATOM 2899 C C . LEU A 1 345 ? -1.890 -29.791 6.376 1.00 93.94 345 LEU A C 1
ATOM 2901 O O . LEU A 1 345 ? -1.026 -29.933 7.234 1.00 93.94 345 LEU A O 1
ATOM 2905 N N . TRP A 1 346 ? -2.342 -28.589 6.013 1.00 93.94 346 TRP A N 1
ATOM 2906 C CA . TRP A 1 346 ? -1.827 -27.340 6.579 1.00 93.94 346 TRP A CA 1
ATOM 2907 C C . TRP A 1 346 ? -1.967 -27.309 8.106 1.00 93.94 346 TRP A C 1
ATOM 2909 O O . TRP A 1 346 ? -1.010 -27.019 8.827 1.00 93.94 346 TRP A O 1
ATOM 2919 N N . TYR A 1 347 ? -3.139 -27.675 8.633 1.00 93.81 347 TYR A N 1
ATOM 2920 C CA . TYR A 1 347 ? -3.366 -27.677 10.077 1.00 93.81 347 TYR A CA 1
ATOM 2921 C C . TYR A 1 347 ? -2.388 -28.605 10.806 1.00 93.81 347 TYR A C 1
ATOM 2923 O O . TYR A 1 347 ? -1.860 -28.272 11.867 1.00 93.81 347 TYR A O 1
ATOM 2931 N N . LYS A 1 348 ? -2.122 -29.777 10.233 1.00 92.75 348 LYS A N 1
ATOM 2932 C CA . LYS A 1 348 ? -1.208 -30.756 10.815 1.00 92.75 348 LYS A CA 1
ATOM 2933 C C . LYS A 1 348 ? 0.257 -30.330 10.683 1.00 92.75 348 LYS A C 1
ATOM 2935 O O . LYS A 1 348 ? 0.978 -30.355 11.680 1.00 92.75 348 LYS A O 1
ATOM 2940 N N . ASP A 1 349 ? 0.679 -29.979 9.476 1.00 89.00 349 ASP A N 1
ATOM 2941 C CA . ASP A 1 349 ? 2.091 -29.893 9.105 1.00 89.00 349 ASP A CA 1
ATOM 2942 C C . ASP A 1 349 ? 2.674 -28.485 9.336 1.00 89.00 349 ASP A C 1
ATOM 2944 O O . ASP A 1 349 ? 3.869 -28.356 9.588 1.00 89.00 349 ASP A O 1
ATOM 2948 N N . GLU A 1 350 ? 1.835 -27.444 9.361 1.00 87.00 350 GLU A N 1
ATOM 2949 C CA . GLU A 1 350 ? 2.241 -26.058 9.641 1.00 87.00 350 GLU A CA 1
ATOM 2950 C C . GLU A 1 350 ? 1.717 -25.578 11.002 1.00 87.00 350 GLU A C 1
ATOM 2952 O O . GLU A 1 350 ? 2.485 -25.180 11.886 1.00 87.00 350 GLU A O 1
ATOM 2957 N N . PHE A 1 351 ? 0.395 -25.618 11.205 1.00 90.88 351 PHE A N 1
ATOM 2958 C CA . PHE A 1 351 ? -0.227 -25.004 12.383 1.00 90.88 351 PHE A CA 1
ATOM 2959 C C . PHE A 1 351 ? 0.125 -25.735 13.686 1.00 90.88 351 PHE A C 1
ATOM 2961 O O . PHE A 1 351 ? 0.530 -25.113 14.670 1.00 90.88 351 PHE A O 1
ATOM 2968 N N . MET A 1 352 ? 0.002 -27.063 13.716 1.00 91.94 352 MET A N 1
ATOM 2969 C CA . MET A 1 352 ? 0.273 -27.851 14.922 1.00 91.94 352 MET A CA 1
ATOM 2970 C C . MET A 1 352 ? 1.770 -28.029 15.199 1.00 91.94 352 MET A C 1
ATOM 2972 O O . MET A 1 352 ? 2.175 -28.023 16.370 1.00 91.94 352 MET A O 1
ATOM 2976 N N . GLU A 1 353 ? 2.603 -28.142 14.161 1.00 88.62 353 GLU A N 1
ATOM 2977 C CA . GLU A 1 353 ? 4.054 -28.276 14.338 1.00 88.62 353 GLU A CA 1
ATOM 2978 C C . GLU A 1 353 ? 4.664 -27.002 14.945 1.00 88.62 353 GLU A C 1
ATOM 2980 O O . GLU A 1 353 ? 5.540 -27.098 15.810 1.00 88.62 353 GLU A O 1
ATOM 2985 N N . PHE A 1 354 ? 4.114 -25.820 14.629 1.00 88.31 354 PHE A N 1
ATOM 2986 C CA . PHE A 1 354 ? 4.447 -24.575 15.325 1.00 88.31 354 PHE A CA 1
ATOM 2987 C C . PHE A 1 354 ? 4.298 -24.700 16.847 1.00 88.31 354 PHE A C 1
ATOM 2989 O O . PHE A 1 354 ? 5.264 -24.475 17.579 1.00 88.31 354 PHE A O 1
ATOM 2996 N N . PHE A 1 355 ? 3.117 -25.085 17.349 1.00 90.25 355 PHE A N 1
ATOM 2997 C CA . PHE A 1 355 ? 2.872 -25.150 18.796 1.00 90.25 355 PHE A CA 1
ATOM 2998 C C . PHE A 1 355 ? 3.749 -26.188 19.483 1.00 90.25 355 PHE A C 1
ATOM 3000 O O . PHE A 1 355 ? 4.207 -25.979 20.609 1.00 90.25 355 PHE A O 1
ATOM 3007 N N . LYS A 1 356 ? 4.000 -27.310 18.810 1.00 91.50 356 LYS A N 1
ATOM 3008 C CA . LYS A 1 356 ? 4.880 -28.363 19.309 1.00 91.50 356 LYS A CA 1
ATOM 3009 C C . LYS A 1 356 ? 6.324 -27.870 19.416 1.00 91.50 356 LYS A C 1
ATOM 3011 O O . LYS A 1 356 ? 6.949 -28.059 20.462 1.00 91.50 356 LYS A O 1
ATOM 3016 N N . CYS A 1 357 ? 6.832 -27.196 18.385 1.00 88.25 357 CYS A N 1
ATOM 3017 C CA . CYS A 1 357 ? 8.169 -26.613 18.389 1.00 88.25 357 CYS A CA 1
ATOM 3018 C C . CYS A 1 357 ? 8.298 -25.493 19.436 1.00 88.25 357 CYS A C 1
ATOM 3020 O O . CYS A 1 357 ? 9.258 -25.477 20.208 1.00 88.25 357 CYS A O 1
ATOM 3022 N N . PHE A 1 358 ? 7.307 -24.606 19.538 1.00 90.62 358 PHE A N 1
ATOM 3023 C CA . PHE A 1 358 ? 7.275 -23.537 20.539 1.00 90.62 358 PHE A CA 1
ATOM 3024 C C . PHE A 1 358 ? 7.296 -24.120 21.957 1.00 90.62 358 PHE A C 1
ATOM 3026 O O . PHE A 1 358 ? 8.177 -23.792 22.754 1.00 90.62 358 PHE A O 1
ATOM 3033 N N . LYS A 1 359 ? 6.411 -25.078 22.255 1.00 92.19 359 LYS A N 1
ATOM 3034 C CA . LYS A 1 359 ? 6.382 -25.759 23.555 1.00 92.19 359 LYS A CA 1
ATOM 3035 C C . LYS A 1 359 ? 7.722 -26.420 23.884 1.00 92.19 359 LYS A C 1
ATOM 3037 O O . LYS A 1 359 ? 8.197 -26.292 25.010 1.00 92.19 359 LYS A O 1
ATOM 3042 N N . LYS A 1 360 ? 8.342 -27.101 22.912 1.00 90.75 360 LYS A N 1
ATOM 3043 C CA . LYS A 1 360 ? 9.663 -27.731 23.071 1.00 90.75 360 LYS A CA 1
ATOM 3044 C C . LYS A 1 360 ? 10.733 -26.700 23.435 1.00 90.75 360 LYS A C 1
ATOM 3046 O O . LYS A 1 360 ? 11.539 -26.970 24.315 1.00 90.75 360 LYS A O 1
ATOM 3051 N N . LYS A 1 361 ? 10.729 -25.524 22.800 1.00 85.38 361 LYS A N 1
ATOM 3052 C CA . LYS A 1 361 ? 11.711 -24.458 23.057 1.00 85.38 361 LYS A CA 1
ATOM 3053 C C . LYS A 1 361 ? 11.474 -23.735 24.390 1.00 85.38 361 LYS A C 1
ATOM 3055 O O . LYS A 1 361 ? 12.438 -23.482 25.102 1.00 85.38 361 LYS A O 1
ATOM 3060 N N . ILE A 1 362 ? 10.222 -23.482 24.788 1.00 86.81 362 ILE A N 1
ATOM 3061 C CA . ILE A 1 362 ? 9.923 -22.919 26.121 1.00 86.81 362 ILE A CA 1
ATOM 3062 C C . ILE A 1 362 ? 10.259 -23.900 27.244 1.00 86.81 362 ILE A C 1
ATOM 3064 O O . ILE A 1 362 ? 10.601 -23.459 28.333 1.00 86.81 362 ILE A O 1
ATOM 3068 N N . ALA A 1 363 ? 10.183 -25.214 27.021 1.00 86.62 363 ALA A N 1
ATOM 3069 C CA . ALA A 1 363 ? 10.482 -26.196 28.066 1.00 86.62 363 ALA A CA 1
ATOM 3070 C C . ALA A 1 363 ? 11.925 -26.105 28.614 1.00 86.62 363 ALA A C 1
ATOM 3072 O O . ALA A 1 363 ? 12.199 -26.657 29.675 1.00 86.62 363 ALA A O 1
ATOM 3073 N N . PHE A 1 364 ? 12.830 -25.402 27.920 1.00 81.00 364 PHE A N 1
ATOM 3074 C CA . PHE A 1 364 ? 14.177 -25.076 28.405 1.00 81.00 364 PHE A CA 1
ATOM 3075 C C . PHE A 1 364 ? 14.227 -23.843 29.330 1.00 81.00 364 PHE A C 1
ATOM 3077 O O . PHE A 1 364 ? 15.273 -23.555 29.907 1.00 81.00 364 PHE A O 1
ATOM 3084 N N . LEU A 1 365 ? 13.125 -23.102 29.460 1.00 83.44 365 LEU A N 1
ATOM 3085 C CA . LEU A 1 365 ? 12.968 -21.935 30.329 1.00 83.44 365 LEU A CA 1
ATOM 3086 C C . LEU A 1 365 ? 12.313 -22.331 31.663 1.00 83.44 365 LEU A C 1
ATOM 3088 O O . LEU A 1 365 ? 11.907 -23.474 31.871 1.00 83.44 365 LEU A O 1
ATOM 3092 N N . SER A 1 366 ? 12.188 -21.376 32.589 1.00 85.44 366 SER A N 1
ATOM 3093 C CA . SER A 1 366 ? 11.524 -21.620 33.875 1.00 85.44 366 SER A CA 1
ATOM 3094 C C . SER A 1 366 ? 10.043 -21.996 33.706 1.00 85.44 366 SER A C 1
ATOM 3096 O O . SER A 1 366 ? 9.376 -21.571 32.758 1.00 85.44 366 SER A O 1
ATOM 3098 N N . ASN A 1 367 ? 9.494 -22.741 34.675 1.00 88.56 367 ASN A N 1
ATOM 3099 C CA . ASN A 1 367 ? 8.091 -23.184 34.663 1.00 88.56 367 ASN A CA 1
ATOM 3100 C C . ASN A 1 367 ? 7.083 -22.035 34.486 1.00 88.56 367 ASN A C 1
ATOM 3102 O O . ASN A 1 367 ? 6.027 -22.245 33.897 1.00 88.56 367 ASN A O 1
ATOM 3106 N N . MET A 1 368 ? 7.416 -20.819 34.931 1.00 91.12 368 MET A N 1
ATOM 3107 C CA . MET A 1 368 ? 6.583 -19.627 34.739 1.00 91.12 368 MET A CA 1
ATOM 3108 C C . MET A 1 368 ? 6.253 -19.393 33.256 1.00 91.12 368 MET A C 1
ATOM 3110 O O . MET A 1 368 ? 5.091 -19.195 32.905 1.00 91.12 368 MET A O 1
ATOM 3114 N N . TYR A 1 369 ? 7.254 -19.463 32.374 1.00 90.06 369 TYR A N 1
ATOM 3115 C CA . TYR A 1 369 ? 7.061 -19.270 30.936 1.00 90.06 369 TYR A CA 1
ATOM 3116 C C . TYR A 1 369 ? 6.222 -20.386 30.318 1.00 90.06 369 TYR A C 1
ATOM 3118 O O . TYR A 1 369 ? 5.450 -20.129 29.399 1.00 90.06 369 TYR A O 1
ATOM 3126 N N . LEU A 1 370 ? 6.329 -21.615 30.820 1.00 90.44 370 LEU A N 1
ATOM 3127 C CA . LEU A 1 370 ? 5.506 -22.724 30.344 1.00 90.44 370 LEU A CA 1
ATOM 3128 C C . LEU A 1 370 ? 4.037 -22.559 30.758 1.00 90.44 370 LEU A C 1
ATOM 3130 O O . LEU A 1 370 ? 3.145 -22.823 29.953 1.00 90.44 370 LEU A O 1
ATOM 3134 N N . GLU A 1 371 ? 3.774 -22.094 31.982 1.00 90.69 371 GLU A N 1
ATOM 3135 C CA . GLU A 1 371 ? 2.412 -21.811 32.447 1.00 90.69 371 GLU A CA 1
ATOM 3136 C C . GLU A 1 371 ? 1.774 -20.669 31.653 1.00 90.69 371 GLU A C 1
ATOM 3138 O O . GLU A 1 371 ? 0.660 -20.816 31.153 1.00 90.69 371 GLU A O 1
ATOM 3143 N N . LYS A 1 372 ? 2.494 -19.564 31.425 1.00 92.19 372 LYS A N 1
ATOM 3144 C CA . LYS A 1 372 ? 1.959 -18.463 30.609 1.00 92.19 372 LYS A CA 1
ATOM 3145 C C . LYS A 1 372 ? 1.728 -18.860 29.150 1.00 92.19 372 LYS A C 1
ATOM 3147 O O . LYS A 1 372 ? 0.767 -18.393 28.544 1.00 92.19 372 LYS A O 1
ATOM 3152 N N . PHE A 1 373 ? 2.514 -19.794 28.618 1.00 92.62 373 PHE A N 1
ATOM 3153 C CA . PHE A 1 373 ? 2.304 -20.328 27.275 1.00 92.62 373 PHE A CA 1
ATOM 3154 C C . PHE A 1 373 ? 0.985 -21.092 27.183 1.00 92.62 373 PHE A C 1
ATOM 3156 O O . PHE A 1 373 ? 0.223 -20.905 26.236 1.00 92.62 373 PHE A O 1
ATOM 3163 N N . LYS A 1 374 ? 0.664 -21.913 28.191 1.00 91.81 374 LYS A N 1
ATOM 3164 C CA . LYS A 1 374 ? -0.635 -22.603 28.258 1.00 91.81 374 LYS A CA 1
ATOM 3165 C C . LYS A 1 374 ? -1.803 -21.616 28.270 1.00 91.81 374 LYS A C 1
ATOM 3167 O O . LYS A 1 374 ? -2.833 -21.917 27.679 1.00 91.81 374 LYS A O 1
ATOM 3172 N N . ILE A 1 375 ? -1.636 -20.456 28.908 1.00 90.75 375 ILE A N 1
ATOM 3173 C CA . ILE A 1 375 ? -2.654 -19.400 28.950 1.00 90.75 375 ILE A CA 1
ATOM 3174 C C . ILE A 1 375 ? -2.819 -18.761 27.565 1.00 90.75 375 ILE A C 1
ATOM 3176 O O . ILE A 1 375 ? -3.914 -18.812 27.014 1.00 90.75 375 ILE A O 1
ATOM 3180 N N . ILE A 1 376 ? -1.748 -18.245 26.944 1.00 89.75 376 ILE A N 1
ATOM 3181 C CA . ILE A 1 376 ? -1.863 -17.575 25.631 1.00 89.75 376 ILE A CA 1
ATOM 3182 C C . ILE A 1 376 ? -2.343 -18.518 24.518 1.00 89.75 376 ILE A C 1
ATOM 3184 O O . ILE A 1 376 ? -3.043 -18.097 23.602 1.00 89.75 376 ILE A O 1
ATOM 3188 N N . THR A 1 377 ? -2.039 -19.815 24.623 1.00 89.56 377 THR A N 1
ATOM 3189 C CA . THR A 1 377 ? -2.472 -20.832 23.651 1.00 89.56 377 THR A CA 1
ATOM 3190 C C . THR A 1 377 ? -3.902 -21.332 23.858 1.00 89.56 377 THR A C 1
ATOM 3192 O O . THR A 1 377 ? -4.358 -22.178 23.087 1.00 89.56 377 THR A O 1
ATOM 3195 N N . LYS A 1 378 ? -4.653 -20.786 24.826 1.00 86.69 378 LYS A N 1
ATOM 3196 C CA . LYS A 1 378 ? -6.122 -20.905 24.839 1.00 86.69 378 LYS A CA 1
ATOM 3197 C C . LYS A 1 378 ? -6.752 -20.205 23.630 1.00 86.69 378 LYS A C 1
ATOM 3199 O O . LYS A 1 378 ? -7.803 -20.639 23.175 1.00 86.69 378 LYS A O 1
ATOM 3204 N N . ASN A 1 379 ? -6.076 -19.195 23.073 1.00 82.75 379 ASN A N 1
ATOM 3205 C CA . ASN A 1 379 ? -6.407 -18.558 21.799 1.00 82.75 379 ASN A CA 1
ATOM 3206 C C . ASN A 1 379 ? -5.313 -18.885 20.768 1.00 82.75 379 ASN A C 1
ATOM 3208 O O . ASN A 1 379 ? -4.375 -18.113 20.543 1.00 82.75 379 ASN A O 1
ATOM 3212 N N . ARG A 1 380 ? -5.392 -20.091 20.194 1.00 86.38 380 ARG A N 1
ATOM 3213 C CA . ARG A 1 380 ? -4.362 -20.607 19.277 1.00 86.38 380 ARG A CA 1
ATOM 3214 C C . ARG A 1 380 ? -4.273 -19.761 18.011 1.00 86.38 380 ARG A C 1
ATOM 3216 O O . ARG A 1 380 ? -3.185 -19.571 17.487 1.00 86.38 380 ARG A O 1
ATOM 3223 N N . GLU A 1 381 ? -5.389 -19.209 17.560 1.00 82.94 381 GLU A N 1
ATOM 3224 C CA . GLU A 1 381 ? -5.471 -18.349 16.388 1.00 82.94 381 GLU A CA 1
ATOM 3225 C C . GLU A 1 381 ? -4.564 -17.121 16.532 1.00 82.94 381 GLU A C 1
ATOM 3227 O O . GLU A 1 381 ? -3.688 -16.889 15.697 1.00 82.94 381 GLU A O 1
ATOM 3232 N N . ARG A 1 382 ? -4.700 -16.371 17.634 1.00 80.06 382 ARG A N 1
ATOM 3233 C CA . ARG A 1 382 ? -3.854 -15.196 17.899 1.00 80.06 382 ARG A CA 1
ATOM 3234 C C . ARG A 1 382 ? -2.399 -15.563 18.175 1.00 80.06 382 ARG A C 1
ATOM 3236 O O . ARG A 1 382 ? -1.502 -14.873 17.699 1.00 80.06 382 ARG A O 1
ATOM 3243 N N . ALA A 1 383 ? -2.155 -16.660 18.897 1.00 85.00 383 ALA A N 1
ATOM 3244 C CA . ALA A 1 383 ? -0.797 -17.140 19.158 1.00 85.00 383 ALA A CA 1
ATOM 3245 C C . ALA A 1 383 ? -0.049 -17.470 17.857 1.00 85.00 383 ALA A C 1
ATOM 3247 O O . ALA A 1 383 ? 1.119 -17.116 17.705 1.00 85.00 383 ALA A O 1
ATOM 3248 N N . TYR A 1 384 ? -0.738 -18.108 16.910 1.00 85.00 384 TYR A N 1
ATOM 3249 C CA . TYR A 1 384 ? -0.193 -18.417 15.594 1.00 85.00 384 TYR A CA 1
ATOM 3250 C C . TYR A 1 384 ? 0.101 -17.146 14.787 1.00 85.00 384 TYR A C 1
ATOM 3252 O O . TYR A 1 384 ? 1.212 -16.976 14.283 1.00 85.00 384 TYR A O 1
ATOM 3260 N N . TYR A 1 385 ? -0.852 -16.208 14.727 1.00 75.62 385 TYR A N 1
ATOM 3261 C CA . TYR A 1 385 ? -0.673 -14.944 14.006 1.00 75.62 385 TYR A CA 1
ATOM 3262 C C . TYR A 1 385 ? 0.471 -14.087 14.537 1.00 75.62 385 TYR A C 1
ATOM 3264 O O . TYR A 1 385 ? 1.183 -13.457 13.758 1.00 75.62 385 TYR A O 1
ATOM 3272 N N . SER A 1 386 ? 0.671 -14.080 15.850 1.00 77.62 386 SER A N 1
ATOM 3273 C CA . SER A 1 386 ? 1.744 -13.327 16.490 1.00 77.62 386 SER A CA 1
ATOM 3274 C C . SER A 1 386 ? 3.129 -13.758 15.979 1.00 77.62 386 SER A C 1
ATOM 3276 O O . SER A 1 386 ? 3.939 -12.921 15.572 1.00 77.62 386 SER A O 1
ATOM 3278 N N . LEU A 1 387 ? 3.369 -15.071 15.849 1.00 78.38 387 LEU A N 1
ATOM 3279 C CA . LEU A 1 387 ? 4.583 -15.572 15.199 1.00 78.38 387 LEU A CA 1
ATOM 3280 C C . LEU A 1 387 ? 4.665 -15.124 13.733 1.00 78.38 387 LEU A C 1
ATOM 3282 O O . LEU A 1 387 ? 5.730 -14.711 13.276 1.00 78.38 387 LEU A O 1
ATOM 3286 N N . LYS A 1 388 ? 3.572 -15.230 12.973 1.00 74.88 388 LYS A N 1
ATOM 3287 C CA . LYS A 1 388 ? 3.583 -14.885 11.542 1.00 74.88 388 LYS A CA 1
ATOM 3288 C C . LYS A 1 388 ? 3.899 -13.406 11.323 1.00 74.88 388 LYS A C 1
ATOM 3290 O O . LYS A 1 388 ? 4.729 -13.086 10.477 1.00 74.88 388 LYS A O 1
ATOM 3295 N N . ASN A 1 389 ? 3.337 -12.515 12.138 1.00 68.12 389 ASN A N 1
ATOM 3296 C CA . ASN A 1 389 ? 3.657 -11.086 12.122 1.00 68.12 389 ASN A CA 1
ATOM 3297 C C . ASN A 1 389 ? 5.142 -10.817 12.388 1.00 68.12 389 ASN A C 1
ATOM 3299 O O . ASN A 1 389 ? 5.745 -9.961 11.737 1.00 68.12 389 ASN A O 1
ATOM 3303 N N . TYR A 1 390 ? 5.739 -11.573 13.307 1.00 71.81 390 TYR A N 1
ATOM 3304 C CA . TYR A 1 390 ? 7.173 -11.531 13.564 1.00 71.81 390 TYR A CA 1
ATOM 3305 C C . TYR A 1 390 ? 7.999 -12.041 12.365 1.00 71.81 390 TYR A C 1
ATOM 3307 O O . TYR A 1 390 ? 8.983 -11.411 11.972 1.00 71.81 390 TYR A O 1
ATOM 3315 N N . ALA A 1 391 ? 7.560 -13.128 11.726 1.00 68.31 391 ALA A N 1
ATOM 3316 C CA . ALA A 1 391 ? 8.240 -13.768 10.599 1.00 68.31 391 ALA A CA 1
ATOM 3317 C C . ALA A 1 391 ? 8.352 -12.897 9.345 1.00 68.31 391 ALA A C 1
ATOM 3319 O O . ALA A 1 391 ? 9.348 -12.983 8.630 1.00 68.31 391 ALA A O 1
ATOM 3320 N N . ILE A 1 392 ? 7.373 -12.019 9.101 1.00 59.12 392 ILE A N 1
ATOM 3321 C CA . ILE A 1 392 ? 7.346 -11.116 7.937 1.00 59.12 392 ILE A CA 1
ATOM 3322 C C . ILE A 1 392 ? 8.624 -10.261 7.833 1.00 59.12 392 ILE A C 1
ATOM 3324 O O . ILE A 1 392 ? 9.044 -9.921 6.730 1.00 59.12 392 ILE A O 1
ATOM 3328 N N . LYS A 1 393 ? 9.271 -9.926 8.959 1.00 56.50 393 LYS A N 1
ATOM 3329 C CA . LYS A 1 393 ? 10.496 -9.104 8.984 1.00 56.50 393 LYS A CA 1
ATOM 3330 C C . LYS A 1 393 ? 11.799 -9.909 8.844 1.00 56.50 393 LYS A C 1
ATOM 3332 O O . LYS A 1 393 ? 12.862 -9.307 8.742 1.00 56.50 393 LYS A O 1
ATOM 3337 N N . GLN A 1 394 ? 11.737 -11.239 8.864 1.00 59.56 394 GLN A N 1
ATOM 3338 C CA . GLN A 1 394 ? 12.883 -12.120 9.110 1.00 59.56 394 GLN A CA 1
ATOM 3339 C C . GLN A 1 394 ? 13.085 -13.129 7.964 1.00 59.56 394 GLN A C 1
ATOM 3341 O O . GLN A 1 394 ? 13.188 -14.335 8.184 1.00 59.56 394 GLN A O 1
ATOM 3346 N N . SER A 1 395 ? 13.112 -12.627 6.725 1.00 48.41 395 SER A N 1
ATOM 3347 C CA . SER A 1 395 ? 12.872 -13.359 5.468 1.00 48.41 395 SER A CA 1
ATOM 3348 C C . SER A 1 395 ? 13.871 -14.461 5.061 1.00 48.41 395 SER A C 1
ATOM 3350 O O . SER A 1 395 ? 13.858 -14.860 3.904 1.00 48.41 395 SER A O 1
ATOM 3352 N N . ASN A 1 396 ? 14.698 -14.997 5.967 1.00 52.00 396 ASN A N 1
ATOM 3353 C CA . ASN A 1 396 ? 15.731 -15.996 5.647 1.00 52.00 396 ASN A CA 1
ATOM 3354 C C . ASN A 1 396 ? 15.987 -17.070 6.732 1.00 52.00 396 ASN A C 1
ATOM 3356 O O . ASN A 1 396 ? 17.021 -17.734 6.681 1.00 52.00 396 ASN A O 1
ATOM 3360 N N . PHE A 1 397 ? 15.103 -17.267 7.718 1.00 51.25 397 PHE A N 1
ATOM 3361 C CA . PHE A 1 397 ? 15.338 -18.260 8.782 1.00 51.25 397 PHE A CA 1
ATOM 3362 C C . PHE A 1 397 ? 14.453 -19.505 8.673 1.00 51.25 397 PHE A C 1
ATOM 3364 O O . PHE A 1 397 ? 13.267 -19.418 8.369 1.00 51.25 397 PHE A O 1
ATOM 3371 N N . GLU A 1 398 ? 15.032 -20.666 8.989 1.00 64.44 398 GLU A N 1
ATOM 3372 C CA . GLU A 1 398 ? 14.298 -21.923 9.168 1.00 64.44 398 GLU A CA 1
ATOM 3373 C C . GLU A 1 398 ? 13.249 -21.801 10.290 1.00 64.44 398 GLU A C 1
ATOM 3375 O O . GLU A 1 398 ? 13.469 -21.104 11.286 1.00 64.44 398 GLU A O 1
ATOM 3380 N N . SER A 1 399 ? 12.125 -22.518 10.172 1.00 68.12 399 SER A N 1
ATOM 3381 C CA . SER A 1 399 ? 10.968 -22.414 11.080 1.00 68.12 399 SER A CA 1
ATOM 3382 C C . SER A 1 399 ? 11.326 -22.594 12.561 1.00 68.12 399 SER A C 1
ATOM 3384 O O . SER A 1 399 ? 10.801 -21.895 13.428 1.00 68.12 399 SER A O 1
ATOM 3386 N N . GLU A 1 400 ? 12.266 -23.488 12.879 1.00 71.00 400 GLU A N 1
ATOM 3387 C CA . GLU A 1 400 ? 12.740 -23.672 14.252 1.00 71.00 400 GLU A CA 1
ATOM 3388 C C . GLU A 1 400 ? 13.502 -22.454 14.796 1.00 71.00 400 GLU A C 1
ATOM 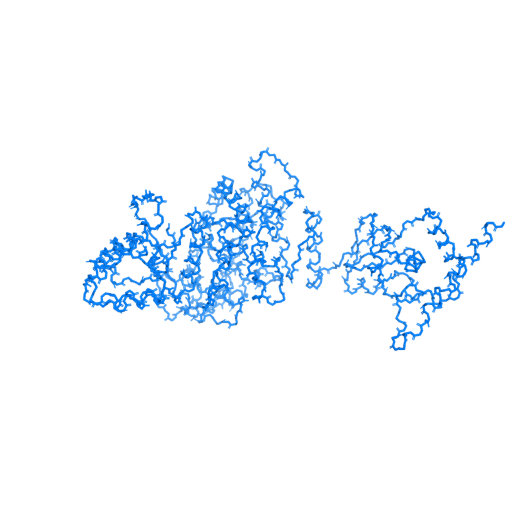3390 O O . GLU A 1 400 ? 13.374 -22.113 15.978 1.00 71.00 400 GLU A O 1
ATOM 3395 N N . LEU A 1 401 ? 14.324 -21.815 13.966 1.00 67.25 401 LEU A N 1
ATOM 3396 C CA . LEU A 1 401 ? 15.109 -20.649 14.355 1.00 67.25 401 LEU A CA 1
ATOM 3397 C C . LEU A 1 401 ? 14.207 -19.422 14.498 1.00 67.25 401 LEU A C 1
ATOM 3399 O O . LEU A 1 401 ? 14.325 -18.682 15.470 1.00 67.25 401 LEU A O 1
ATOM 3403 N N . LEU A 1 402 ? 13.226 -19.284 13.607 1.00 73.38 402 LEU A N 1
ATOM 3404 C CA . LEU A 1 402 ? 12.188 -18.265 13.698 1.00 73.38 402 LEU A CA 1
ATOM 3405 C C . LEU A 1 402 ? 11.424 -18.339 15.031 1.00 73.38 402 LEU A C 1
ATOM 3407 O O . LEU A 1 402 ? 11.250 -17.322 15.699 1.00 73.38 402 LEU A O 1
ATOM 3411 N N . ILE A 1 403 ? 11.007 -19.539 15.447 1.00 80.00 403 ILE A N 1
ATOM 3412 C CA . ILE A 1 403 ? 10.313 -19.736 16.728 1.00 80.00 403 ILE A CA 1
ATOM 3413 C C . ILE A 1 403 ? 11.240 -19.419 17.907 1.00 80.00 403 ILE A C 1
ATOM 3415 O O . ILE A 1 403 ? 10.799 -18.819 18.884 1.00 80.00 403 ILE A O 1
ATOM 3419 N N . ALA A 1 404 ? 12.520 -19.794 17.833 1.00 72.12 404 ALA A N 1
ATOM 3420 C CA . ALA A 1 404 ? 13.489 -19.455 18.877 1.00 72.12 404 ALA A CA 1
ATOM 3421 C C . ALA A 1 404 ? 13.663 -17.935 19.016 1.00 72.12 404 ALA A C 1
ATOM 3423 O O . ALA A 1 404 ? 13.609 -17.415 20.129 1.00 72.12 404 ALA A O 1
ATOM 3424 N N . ASN A 1 405 ? 13.802 -17.223 17.898 1.00 73.75 405 ASN A N 1
ATOM 3425 C CA . ASN A 1 405 ? 13.969 -15.775 17.912 1.00 73.75 405 ASN A CA 1
ATOM 3426 C C . ASN A 1 405 ? 12.691 -15.073 18.379 1.00 73.75 405 ASN A C 1
ATOM 3428 O O . ASN A 1 405 ? 12.765 -14.178 19.211 1.00 73.75 405 ASN A O 1
ATOM 3432 N N . TYR A 1 406 ? 11.511 -15.544 17.966 1.00 83.75 406 TYR A N 1
ATOM 3433 C CA . TYR A 1 406 ? 10.244 -15.051 18.510 1.00 83.75 406 TYR A CA 1
ATOM 3434 C C . TYR A 1 406 ? 10.171 -15.231 20.031 1.00 83.75 406 TYR A C 1
ATOM 3436 O O . TYR A 1 406 ? 9.755 -14.323 20.752 1.00 83.75 406 TYR A O 1
ATOM 3444 N N . ILE A 1 407 ? 10.610 -16.382 20.549 1.00 80.69 407 ILE A N 1
ATOM 3445 C CA . ILE A 1 407 ? 10.628 -16.621 21.995 1.00 80.69 407 ILE A CA 1
ATOM 3446 C C . ILE A 1 407 ? 11.499 -15.584 22.709 1.00 80.69 407 ILE A C 1
ATOM 3448 O O . ILE A 1 407 ? 11.075 -15.008 23.711 1.00 80.69 407 ILE A O 1
ATOM 3452 N N . LEU A 1 408 ? 12.701 -15.345 22.189 1.00 71.69 408 LEU A N 1
ATOM 3453 C CA . LEU A 1 408 ? 13.681 -14.447 22.794 1.00 71.69 408 LEU A CA 1
ATOM 3454 C C . LEU A 1 408 ? 13.295 -12.969 22.657 1.00 71.69 408 LEU A C 1
ATOM 3456 O O . LEU A 1 408 ? 13.450 -12.204 23.603 1.00 71.69 408 LEU A O 1
ATOM 3460 N N . GLU A 1 409 ? 12.782 -12.569 21.497 1.00 74.56 409 GLU A N 1
ATOM 3461 C CA . GLU A 1 409 ? 12.571 -11.164 21.134 1.00 74.56 409 GLU A CA 1
ATOM 3462 C C . GLU A 1 409 ? 11.141 -10.671 21.365 1.00 74.56 409 GLU A C 1
ATOM 3464 O O . GLU A 1 409 ? 10.910 -9.462 21.376 1.00 74.56 409 GLU A O 1
ATOM 3469 N N . ARG A 1 410 ? 10.165 -11.577 21.502 1.00 83.62 410 ARG A N 1
ATOM 3470 C CA . ARG A 1 410 ? 8.748 -11.240 21.716 1.00 83.62 410 ARG A CA 1
ATOM 3471 C C . ARG A 1 410 ? 8.217 -11.847 22.993 1.00 83.62 410 ARG A C 1
ATOM 3473 O O . ARG A 1 410 ? 7.797 -11.132 23.897 1.00 83.62 410 ARG A O 1
ATOM 3480 N N . TYR A 1 411 ? 8.242 -13.171 23.072 1.00 87.50 411 TYR A N 1
ATOM 3481 C CA . TYR A 1 411 ? 7.558 -13.891 24.134 1.00 87.50 411 TYR A CA 1
ATOM 3482 C C . TYR A 1 411 ? 8.125 -13.556 25.516 1.00 87.50 411 TYR A C 1
ATOM 3484 O O . TYR A 1 411 ? 7.387 -13.054 26.358 1.00 87.50 411 TYR A O 1
ATOM 3492 N N . ILE A 1 412 ? 9.424 -13.765 25.742 1.00 84.06 412 ILE A N 1
ATOM 3493 C CA . ILE A 1 412 ? 10.056 -13.512 27.044 1.00 84.06 412 ILE A CA 1
ATOM 3494 C C . ILE A 1 412 ? 9.870 -12.052 27.494 1.00 84.06 412 ILE A C 1
ATOM 3496 O O . ILE A 1 412 ? 9.332 -11.860 28.587 1.00 84.06 412 ILE A O 1
ATOM 3500 N N . PRO A 1 413 ? 10.206 -11.029 26.677 1.00 80.56 413 PRO A N 1
ATOM 3501 C CA . PRO A 1 413 ? 10.065 -9.636 27.090 1.00 80.56 413 PRO A CA 1
ATOM 3502 C C . PRO A 1 413 ? 8.641 -9.252 27.497 1.00 80.56 413 PRO A C 1
ATOM 3504 O O . PRO A 1 413 ? 8.460 -8.567 28.499 1.00 80.56 413 PRO A O 1
ATOM 3507 N N . ILE A 1 414 ? 7.620 -9.701 26.761 1.00 82.00 414 ILE A N 1
ATOM 3508 C CA . ILE A 1 414 ? 6.222 -9.375 27.082 1.00 82.00 414 ILE A CA 1
ATOM 3509 C C . ILE A 1 414 ? 5.786 -10.078 28.370 1.00 82.00 414 ILE A C 1
ATOM 3511 O O . ILE A 1 414 ? 5.158 -9.458 29.229 1.00 82.00 414 ILE A O 1
ATOM 3515 N N . ILE A 1 415 ? 6.146 -11.353 28.544 1.00 88.38 415 ILE A N 1
ATOM 3516 C CA . ILE A 1 415 ? 5.842 -12.091 29.776 1.00 88.38 415 ILE A CA 1
ATOM 3517 C C . ILE A 1 415 ? 6.508 -11.424 30.983 1.00 88.38 415 ILE A C 1
ATOM 3519 O O . ILE A 1 415 ? 5.856 -11.246 32.010 1.00 88.38 415 ILE A O 1
ATOM 3523 N N . ASP A 1 416 ? 7.762 -10.988 30.854 1.00 82.69 416 ASP A N 1
ATOM 3524 C CA . ASP A 1 416 ? 8.474 -10.268 31.911 1.00 82.69 416 ASP A CA 1
ATOM 3525 C C . ASP A 1 416 ? 7.833 -8.920 32.263 1.00 82.69 416 ASP A C 1
ATOM 3527 O O . ASP A 1 416 ? 7.927 -8.475 33.404 1.00 82.69 416 ASP A O 1
ATOM 3531 N N . GLN A 1 417 ? 7.148 -8.280 31.316 1.00 78.56 417 GLN A N 1
ATOM 3532 C CA . GLN A 1 417 ? 6.404 -7.044 31.559 1.00 78.56 417 GLN A CA 1
ATOM 3533 C C . GLN A 1 417 ? 5.037 -7.266 32.213 1.00 78.56 417 GLN A C 1
ATOM 3535 O O . GLN A 1 417 ? 4.524 -6.352 32.868 1.00 78.56 417 GLN A O 1
ATOM 3540 N N . LEU A 1 418 ? 4.440 -8.442 32.007 1.00 77.88 418 LEU A N 1
ATOM 3541 C CA . LEU A 1 418 ? 3.122 -8.806 32.525 1.00 77.88 418 LEU A CA 1
ATOM 3542 C C . LEU A 1 418 ? 3.181 -9.600 33.834 1.00 77.88 418 LEU A C 1
ATOM 3544 O O . LEU A 1 418 ? 2.182 -9.648 34.540 1.00 77.88 418 LEU A O 1
ATOM 3548 N N . LYS A 1 419 ? 4.317 -10.217 34.183 1.00 75.94 419 LYS A N 1
ATOM 3549 C CA . LYS A 1 419 ? 4.443 -11.030 35.410 1.00 75.94 419 LYS A CA 1
ATOM 3550 C C . LYS A 1 419 ? 4.267 -10.227 36.704 1.00 75.94 419 LYS A C 1
ATOM 3552 O O . LYS A 1 419 ? 3.885 -10.806 37.710 1.00 75.94 419 LYS A O 1
ATOM 3557 N N . GLU A 1 420 ? 4.536 -8.923 36.659 1.00 69.56 420 GLU A N 1
ATOM 3558 C CA . GLU A 1 420 ? 4.397 -7.998 37.794 1.00 69.56 420 GLU A CA 1
ATOM 3559 C C . GLU A 1 420 ? 2.950 -7.499 37.977 1.00 69.56 420 GLU A C 1
ATOM 3561 O O . GLU A 1 420 ? 2.662 -6.778 38.928 1.00 69.56 420 GLU A O 1
ATOM 3566 N N . VAL A 1 421 ? 2.039 -7.845 37.058 1.00 68.88 421 VAL A N 1
ATOM 3567 C CA . VAL A 1 421 ? 0.629 -7.436 37.089 1.00 68.88 421 VAL A CA 1
ATOM 3568 C C . VAL A 1 421 ? -0.234 -8.668 37.360 1.00 68.88 421 VAL A C 1
ATOM 3570 O O . VAL A 1 421 ? -0.194 -9.647 36.611 1.00 68.88 421 VAL A O 1
ATOM 3573 N N . GLU A 1 422 ? -1.034 -8.630 38.426 1.00 73.38 422 GLU A N 1
ATOM 3574 C CA . GLU A 1 422 ? -2.027 -9.672 38.697 1.00 73.38 422 GLU A CA 1
ATOM 3575 C C . GLU A 1 422 ? -3.198 -9.535 37.717 1.00 73.38 422 GLU A C 1
ATOM 3577 O O . GLU A 1 422 ? -4.104 -8.733 37.919 1.00 73.38 422 GLU A O 1
ATOM 3582 N N . LEU A 1 423 ? -3.151 -10.308 36.631 1.00 76.62 423 LEU A N 1
ATOM 3583 C CA . LEU A 1 423 ? -4.197 -10.365 35.609 1.00 76.62 423 LEU A CA 1
ATOM 3584 C C . LEU A 1 423 ? -4.897 -11.723 35.631 1.00 76.62 423 LEU A C 1
ATOM 3586 O O . LEU A 1 423 ? -4.241 -12.766 35.761 1.00 76.62 423 LEU A O 1
ATOM 3590 N N . GLY A 1 424 ? -6.216 -11.712 35.424 1.00 80.69 424 GLY A N 1
ATOM 3591 C CA . GLY A 1 424 ? -6.961 -12.926 35.087 1.00 80.69 424 GLY A CA 1
ATOM 3592 C C . GLY A 1 424 ? -6.476 -13.535 33.765 1.00 80.69 424 GLY A C 1
ATOM 3593 O O . GLY A 1 424 ? -5.783 -12.885 32.985 1.00 80.69 424 GLY A O 1
ATOM 3594 N N . GLU A 1 425 ? -6.825 -14.791 33.476 1.00 82.69 425 GLU A N 1
ATOM 3595 C CA . GLU A 1 425 ? -6.346 -15.463 32.255 1.00 82.69 425 GLU A CA 1
ATOM 3596 C C . GLU A 1 425 ? -6.768 -14.740 30.967 1.00 82.69 425 GLU A C 1
ATOM 3598 O O . GLU A 1 425 ? -5.936 -14.546 30.084 1.00 82.69 425 GLU A O 1
ATOM 3603 N N . ASP A 1 426 ? -8.025 -14.298 30.874 1.00 74.44 426 ASP A N 1
ATOM 3604 C CA . ASP A 1 426 ? -8.536 -13.589 29.694 1.00 74.44 426 ASP A CA 1
ATOM 3605 C C . ASP A 1 426 ? -7.892 -12.204 29.539 1.00 74.44 426 ASP A C 1
ATOM 3607 O O . ASP A 1 426 ? -7.460 -11.828 28.450 1.00 74.44 426 ASP A O 1
ATOM 3611 N N . GLU A 1 427 ? -7.742 -11.468 30.643 1.00 72.19 427 GLU A N 1
ATOM 3612 C CA . GLU A 1 427 ? -7.053 -10.173 30.666 1.00 72.19 427 GLU A CA 1
ATOM 3613 C C . GLU A 1 427 ? -5.578 -10.317 30.289 1.00 72.19 427 GLU A C 1
ATOM 3615 O O . GLU A 1 427 ? -5.035 -9.480 29.570 1.00 72.19 427 GLU A O 1
ATOM 3620 N N . PHE A 1 428 ? -4.931 -11.400 30.722 1.00 82.31 428 PHE A N 1
ATOM 3621 C CA . PHE A 1 428 ? -3.559 -11.719 30.358 1.00 82.31 428 PHE A CA 1
ATOM 3622 C C . PHE A 1 428 ? -3.425 -12.002 28.860 1.00 82.31 428 PHE A C 1
ATOM 3624 O O . PHE A 1 428 ? -2.479 -11.527 28.235 1.00 82.31 428 PHE A O 1
ATOM 3631 N N . ILE A 1 429 ? -4.367 -12.749 28.274 1.00 77.88 429 ILE A N 1
ATOM 3632 C CA . ILE A 1 429 ? -4.403 -13.041 26.834 1.00 77.88 429 ILE A CA 1
ATOM 3633 C C . ILE A 1 429 ? -4.550 -11.749 26.029 1.00 77.88 429 ILE A C 1
ATOM 3635 O O . ILE A 1 429 ? -3.754 -11.512 25.118 1.00 77.88 429 ILE A O 1
ATOM 3639 N N . GLU A 1 430 ? -5.537 -10.911 26.357 1.00 74.62 430 GLU A N 1
ATOM 3640 C CA . GLU A 1 430 ? -5.742 -9.636 25.660 1.00 74.62 430 GLU A CA 1
ATOM 3641 C C . GLU A 1 430 ? -4.513 -8.736 25.816 1.00 74.62 430 GLU A C 1
ATOM 3643 O O . GLU A 1 430 ? -4.003 -8.211 24.829 1.00 74.62 430 GLU A O 1
ATOM 3648 N N . SER A 1 431 ? -3.967 -8.643 27.030 1.00 73.44 431 SER A N 1
ATOM 3649 C CA . SER A 1 431 ? -2.787 -7.824 27.304 1.00 73.44 431 SER A CA 1
ATOM 3650 C C . SER A 1 431 ? -1.550 -8.289 26.557 1.00 73.44 431 SER A C 1
ATOM 3652 O O . SER A 1 431 ? -0.846 -7.476 25.970 1.00 73.44 431 SER A O 1
ATOM 3654 N N . TYR A 1 432 ? -1.294 -9.594 26.521 1.00 85.56 432 TYR A N 1
ATOM 3655 C CA . TYR A 1 432 ? -0.160 -10.147 25.793 1.00 85.56 432 TYR A CA 1
ATOM 3656 C C . TYR A 1 432 ? -0.215 -9.779 24.305 1.00 85.56 432 TYR A C 1
ATOM 3658 O O . TYR A 1 432 ? 0.734 -9.196 23.777 1.00 85.56 432 TYR A O 1
ATOM 3666 N N . PHE A 1 433 ? -1.333 -10.079 23.635 1.00 78.94 433 PHE A N 1
ATOM 3667 C CA . PHE A 1 433 ? -1.465 -9.842 22.194 1.00 78.94 433 PHE A CA 1
ATOM 3668 C C . PHE A 1 433 ? -1.592 -8.361 21.842 1.00 78.94 433 PHE A C 1
ATOM 3670 O O . PHE A 1 433 ? -1.117 -7.934 20.793 1.00 78.94 433 PHE A O 1
ATOM 3677 N N . GLY A 1 434 ? -2.180 -7.568 22.729 1.00 68.06 434 GLY A N 1
ATOM 3678 C CA . GLY A 1 434 ? -2.262 -6.127 22.593 1.00 68.06 434 GLY A CA 1
ATOM 3679 C C . GLY A 1 434 ? -0.904 -5.433 22.593 1.00 68.06 434 GLY A C 1
ATOM 3680 O O . GLY A 1 434 ? -0.587 -4.673 21.679 1.00 68.06 434 GLY A O 1
ATOM 3681 N N . ILE A 1 435 ? -0.067 -5.756 23.582 1.00 68.12 435 ILE A N 1
ATOM 3682 C CA . ILE A 1 435 ? 1.307 -5.244 23.684 1.00 68.12 435 ILE A CA 1
ATOM 3683 C C . ILE A 1 435 ? 2.130 -5.676 22.471 1.00 68.12 435 ILE A C 1
ATOM 3685 O O . ILE A 1 435 ? 2.888 -4.883 21.915 1.00 68.12 435 ILE A O 1
ATOM 3689 N N . GLU A 1 436 ? 1.994 -6.937 22.064 1.00 78.44 436 GLU A N 1
ATOM 3690 C CA . GLU A 1 436 ? 2.720 -7.494 20.925 1.00 78.44 436 GLU A CA 1
ATOM 3691 C C . GLU A 1 436 ? 2.356 -6.797 19.609 1.00 78.44 436 GLU A C 1
ATOM 3693 O O . GLU A 1 436 ? 3.248 -6.445 18.831 1.00 78.44 436 GLU A O 1
ATOM 3698 N N . SER A 1 437 ? 1.063 -6.535 19.398 1.00 64.12 437 SER A N 1
ATOM 3699 C CA . SER A 1 437 ? 0.550 -5.786 18.251 1.00 64.12 437 SER A CA 1
ATOM 3700 C C . SER A 1 437 ? 1.104 -4.362 18.216 1.00 64.12 437 SER A C 1
ATOM 3702 O O . SER A 1 437 ? 1.681 -3.960 17.202 1.00 64.12 437 SER A O 1
ATOM 3704 N N . GLU A 1 438 ? 1.012 -3.621 19.325 1.00 60.97 438 GLU A N 1
ATOM 3705 C CA . GLU A 1 438 ? 1.501 -2.237 19.374 1.00 60.97 438 GLU A CA 1
ATOM 3706 C C . GLU A 1 438 ? 3.005 -2.145 19.231 1.00 60.97 438 GLU A C 1
ATOM 3708 O O . GLU A 1 438 ? 3.511 -1.292 18.498 1.00 60.97 438 GLU A O 1
ATOM 3713 N N . TYR A 1 439 ? 3.734 -3.076 19.838 1.00 67.31 439 TYR A N 1
ATOM 3714 C CA . TYR A 1 439 ? 5.163 -3.161 19.623 1.00 67.31 439 TYR A CA 1
ATOM 3715 C C . TYR A 1 439 ? 5.482 -3.403 18.143 1.00 67.31 439 TYR A C 1
ATOM 3717 O O . TYR A 1 439 ? 6.306 -2.700 17.559 1.00 67.31 439 TYR A O 1
ATOM 3725 N N . ASN A 1 440 ? 4.832 -4.371 17.494 1.00 65.81 440 ASN A N 1
ATOM 3726 C CA . ASN A 1 440 ? 5.078 -4.677 16.084 1.00 65.81 440 ASN A CA 1
ATOM 3727 C C . ASN A 1 440 ? 4.704 -3.533 15.139 1.00 65.81 440 ASN A C 1
ATOM 3729 O O . ASN A 1 440 ? 5.362 -3.375 14.106 1.00 65.81 440 ASN A O 1
ATOM 3733 N N . TYR A 1 441 ? 3.659 -2.771 15.461 1.00 58.50 441 TYR A N 1
ATOM 3734 C CA . TYR A 1 441 ? 3.234 -1.612 14.690 1.00 58.50 441 TYR A CA 1
ATOM 3735 C C . TYR A 1 441 ? 4.229 -0.457 14.836 1.00 58.50 441 TYR A C 1
ATOM 3737 O O . TYR A 1 441 ? 4.756 0.022 13.835 1.00 58.50 441 TYR A O 1
ATOM 3745 N N . ILE A 1 442 ? 4.556 -0.060 16.066 1.00 54.50 442 ILE A N 1
ATOM 3746 C CA . ILE A 1 442 ? 5.336 1.154 16.341 1.00 54.50 442 ILE A CA 1
ATOM 3747 C C . ILE A 1 442 ? 6.834 0.935 16.101 1.00 54.50 442 ILE A C 1
ATOM 3749 O O . ILE A 1 442 ? 7.481 1.804 15.523 1.00 54.50 442 ILE A O 1
ATOM 3753 N N . SER A 1 443 ? 7.372 -0.254 16.412 1.00 62.22 443 SER A N 1
ATOM 3754 C CA . SER A 1 443 ? 8.783 -0.602 16.132 1.00 62.22 443 SER A CA 1
ATOM 3755 C C . SER A 1 443 ? 9.153 -0.570 14.641 1.00 62.22 443 SER A C 1
ATOM 3757 O O . SER A 1 443 ? 10.309 -0.767 14.276 1.00 62.22 443 SER A O 1
ATOM 3759 N N . LYS A 1 444 ? 8.175 -0.395 13.737 1.00 53.72 444 LYS A N 1
ATOM 3760 C CA . LYS A 1 444 ? 8.421 -0.156 12.304 1.00 53.72 444 LYS A CA 1
ATOM 3761 C C . LYS A 1 444 ? 8.815 1.288 12.000 1.00 53.72 444 LYS A C 1
ATOM 3763 O O . LYS A 1 444 ? 9.412 1.519 10.954 1.00 53.72 444 LYS A O 1
ATOM 3768 N N . TYR A 1 445 ? 8.451 2.225 12.866 1.00 47.41 445 TYR A N 1
ATOM 3769 C CA . TYR A 1 445 ? 8.565 3.660 12.623 1.00 47.41 445 TYR A CA 1
ATOM 3770 C C . TYR A 1 445 ? 9.515 4.340 13.612 1.00 47.41 445 TYR A C 1
ATOM 3772 O O . TYR A 1 445 ? 10.143 5.330 13.254 1.00 47.41 445 TYR A O 1
ATOM 3780 N N . GLU A 1 446 ? 9.663 3.792 14.820 1.00 55.03 446 GLU A N 1
ATOM 3781 C CA . GLU A 1 446 ? 10.516 4.332 15.883 1.00 55.03 446 GLU A CA 1
ATOM 3782 C C . GLU A 1 446 ? 11.135 3.194 16.708 1.00 55.03 446 GLU A C 1
ATOM 3784 O O . GLU A 1 446 ? 10.557 2.112 16.811 1.00 55.03 446 GLU A O 1
ATOM 3789 N N . ASP A 1 447 ? 12.302 3.430 17.313 1.00 66.56 447 ASP A N 1
ATOM 3790 C CA . ASP A 1 447 ? 12.894 2.484 18.264 1.00 66.56 447 ASP A CA 1
ATOM 3791 C C . ASP A 1 447 ? 12.179 2.627 19.614 1.00 66.56 447 ASP A C 1
ATOM 3793 O O . ASP A 1 447 ? 12.293 3.652 20.288 1.00 66.56 447 ASP A O 1
ATOM 3797 N N . ILE A 1 448 ? 11.370 1.630 19.970 1.00 60.94 448 ILE A N 1
ATOM 3798 C CA . ILE A 1 448 ? 10.529 1.649 21.170 1.00 60.94 448 ILE A CA 1
ATOM 3799 C C . ILE A 1 448 ? 10.706 0.369 21.981 1.00 60.94 448 ILE A C 1
ATOM 3801 O O . ILE A 1 448 ? 10.958 -0.704 21.430 1.00 60.94 448 ILE A O 1
ATOM 3805 N N . SER A 1 449 ? 10.542 0.453 23.302 1.00 74.19 449 SER A N 1
ATOM 3806 C CA . SER A 1 449 ? 10.634 -0.719 24.174 1.00 74.19 449 SER A CA 1
ATOM 3807 C C . SER A 1 449 ? 9.276 -1.417 24.353 1.00 74.19 449 SER A C 1
ATOM 3809 O O . SER A 1 449 ? 8.211 -0.826 24.168 1.00 74.19 449 SER A O 1
ATOM 3811 N N . PHE A 1 450 ? 9.284 -2.681 24.794 1.00 67.25 450 PHE A N 1
ATOM 3812 C CA . PHE A 1 450 ? 8.052 -3.385 25.194 1.00 67.25 450 PHE A CA 1
ATOM 3813 C C . PHE A 1 450 ? 7.333 -2.723 26.370 1.00 67.25 450 PHE A C 1
ATOM 3815 O O . PHE A 1 450 ? 6.121 -2.877 26.515 1.00 67.25 450 PHE A O 1
ATOM 3822 N N . LYS A 1 451 ? 8.064 -1.977 27.204 1.00 67.56 451 LYS A N 1
ATOM 3823 C CA . LYS A 1 451 ? 7.475 -1.192 28.286 1.00 67.56 451 LYS A CA 1
ATOM 3824 C C . LYS A 1 451 ? 6.624 -0.050 27.719 1.00 67.56 451 LYS A C 1
ATOM 3826 O O . LYS A 1 451 ? 5.481 0.101 28.136 1.00 67.56 451 LYS A O 1
ATOM 3831 N N . ASP A 1 452 ? 7.138 0.668 26.720 1.00 62.62 452 ASP A N 1
ATOM 3832 C CA . ASP A 1 452 ? 6.426 1.781 26.075 1.00 62.62 452 ASP A CA 1
ATOM 3833 C C . ASP A 1 452 ? 5.218 1.282 25.269 1.00 62.62 452 ASP A C 1
ATOM 3835 O O . ASP A 1 452 ? 4.138 1.868 25.324 1.00 62.62 452 ASP A O 1
ATOM 3839 N N . ALA A 1 453 ? 5.366 0.151 24.567 1.00 56.03 453 ALA A N 1
ATOM 3840 C CA . ALA A 1 453 ? 4.252 -0.508 23.885 1.00 56.03 453 ALA A CA 1
ATOM 3841 C C . ALA A 1 453 ? 3.146 -0.933 24.867 1.00 56.03 453 ALA A C 1
ATOM 3843 O O . ALA A 1 453 ? 1.963 -0.780 24.568 1.00 56.03 453 ALA A O 1
ATOM 3844 N N . LYS A 1 454 ? 3.521 -1.411 26.062 1.00 60.50 454 LYS A N 1
ATOM 3845 C CA . LYS A 1 454 ? 2.576 -1.770 27.125 1.00 60.50 454 LYS A CA 1
ATOM 3846 C C . LYS A 1 454 ? 1.799 -0.588 27.666 1.00 60.50 454 LYS A C 1
ATOM 3848 O O . LYS A 1 454 ? 0.578 -0.673 27.773 1.00 60.50 454 LYS A O 1
ATOM 3853 N N . GLU A 1 455 ? 2.492 0.496 27.993 1.00 56.94 455 GLU A N 1
ATOM 3854 C CA . GLU A 1 455 ? 1.843 1.716 28.473 1.00 56.94 455 GLU A CA 1
ATOM 3855 C C . GLU A 1 455 ? 0.856 2.262 27.433 1.00 56.94 455 GLU A C 1
ATOM 3857 O O . GLU A 1 455 ? -0.234 2.695 27.791 1.00 56.94 455 GLU A O 1
ATOM 3862 N N . ARG A 1 456 ? 1.180 2.168 26.139 1.00 54.78 456 ARG A N 1
ATOM 3863 C CA . ARG A 1 456 ? 0.271 2.573 25.057 1.00 54.78 456 ARG A CA 1
ATOM 3864 C C . ARG A 1 456 ? -0.929 1.639 24.900 1.00 54.78 456 ARG A C 1
ATOM 3866 O O . ARG A 1 456 ? -2.048 2.132 24.794 1.00 54.78 456 ARG A O 1
ATOM 3873 N N . TYR A 1 457 ? -0.716 0.323 24.928 1.00 48.22 457 TYR A N 1
ATOM 3874 C CA . TYR A 1 457 ? -1.789 -0.661 24.768 1.00 48.22 457 TYR A CA 1
ATOM 3875 C C . TYR A 1 457 ? -2.886 -0.514 25.835 1.00 48.22 457 TYR A C 1
ATOM 3877 O O . TYR A 1 457 ? -4.066 -0.407 25.498 1.00 48.22 457 TYR A O 1
ATOM 3885 N N . PHE A 1 458 ? -2.510 -0.446 27.117 1.00 47.72 458 PHE A N 1
ATOM 3886 C CA . PHE A 1 458 ? -3.478 -0.354 28.219 1.00 47.72 458 PHE A CA 1
ATOM 3887 C C . PHE A 1 458 ? -4.289 0.952 28.234 1.00 47.72 458 PHE A C 1
ATOM 3889 O O . PHE A 1 458 ? -5.287 1.039 28.943 1.00 47.72 458 PHE A O 1
ATOM 3896 N N . ASN A 1 459 ? -3.913 1.938 27.417 1.00 52.91 459 ASN A N 1
ATOM 3897 C CA . ASN A 1 459 ? -4.659 3.180 27.236 1.00 52.91 459 ASN A CA 1
ATOM 3898 C C . ASN A 1 459 ? -5.712 3.105 26.102 1.00 52.91 459 ASN A C 1
ATOM 3900 O O . ASN A 1 459 ? -6.279 4.136 25.739 1.00 52.91 459 ASN A O 1
ATOM 3904 N N . SER A 1 460 ? -5.984 1.922 25.528 1.00 40.75 460 SER A N 1
ATOM 3905 C CA . SER A 1 460 ? -6.935 1.726 24.417 1.00 40.75 460 SER A CA 1
ATOM 3906 C C . SER A 1 460 ? -7.938 0.588 24.704 1.00 40.75 460 SER A C 1
ATOM 3908 O O . SER A 1 460 ? -7.538 -0.566 24.818 1.00 40.75 460 SER A O 1
ATOM 3910 N N . ILE A 1 461 ? -9.248 0.865 24.846 1.00 41.03 461 ILE A N 1
ATOM 3911 C CA . ILE A 1 461 ? -10.264 -0.156 25.208 1.00 41.03 461 ILE A CA 1
ATOM 3912 C C . ILE A 1 461 ? -11.467 -0.142 24.261 1.00 41.03 461 ILE A C 1
ATOM 3914 O O . ILE A 1 461 ? -11.971 0.906 23.871 1.00 41.03 461 ILE A O 1
ATOM 3918 N N . ASN A 1 462 ? -11.941 -1.343 23.909 1.00 33.19 462 ASN A N 1
ATOM 3919 C CA . ASN A 1 462 ? -13.041 -1.594 22.984 1.00 33.19 462 ASN A CA 1
ATOM 3920 C C . ASN A 1 462 ? -13.856 -2.843 23.396 1.00 33.19 462 ASN A C 1
ATOM 3922 O O . ASN A 1 462 ? -13.285 -3.935 23.419 1.00 33.19 462 ASN A O 1
ATOM 3926 N N . LYS A 1 463 ? -15.178 -2.714 23.640 1.00 34.88 463 LYS A N 1
ATOM 3927 C CA . LYS A 1 463 ? -16.235 -3.659 23.181 1.00 34.88 463 LYS A CA 1
ATOM 3928 C C . LYS A 1 463 ? -17.685 -3.200 23.492 1.00 34.88 463 LYS A C 1
ATOM 3930 O O . LYS A 1 463 ? -18.021 -2.844 24.609 1.00 34.88 463 LYS A O 1
ATOM 3935 N N . SER A 1 464 ? -18.491 -3.322 22.435 1.00 30.38 464 SER A N 1
ATOM 3936 C CA . SER A 1 464 ? -19.906 -3.047 22.062 1.00 30.38 464 SER A CA 1
ATOM 3937 C C . SER A 1 464 ? -21.018 -3.966 22.657 1.00 30.38 464 SER A C 1
ATOM 3939 O O . SER A 1 464 ? -20.660 -5.015 23.183 1.00 30.38 464 SER A O 1
ATOM 3941 N N . TYR A 1 465 ? -22.358 -3.791 22.497 1.00 25.11 465 TYR A N 1
ATOM 3942 C CA . TYR A 1 465 ? -23.144 -3.651 21.237 1.00 25.11 465 TYR A CA 1
ATOM 3943 C C . TYR A 1 465 ? -24.680 -3.395 21.460 1.00 25.11 465 TYR A C 1
ATOM 3945 O O . TYR A 1 465 ? -25.289 -4.012 22.331 1.00 25.11 465 TYR A O 1
ATOM 3953 N N . LEU A 1 466 ? -25.300 -2.606 20.554 1.00 24.34 466 LEU A N 1
ATOM 3954 C CA . LEU A 1 466 ? -26.743 -2.429 20.197 1.00 24.34 466 LEU A CA 1
ATOM 3955 C C . LEU A 1 466 ? -27.768 -1.775 21.165 1.00 24.34 466 LEU A C 1
ATOM 3957 O O . LEU A 1 466 ? -28.270 -2.423 22.077 1.00 24.34 466 LEU A O 1
ATOM 3961 N N . GLN A 1 467 ? -28.330 -0.621 20.749 1.00 23.06 467 GLN A N 1
ATOM 3962 C CA . GLN A 1 467 ? -29.779 -0.505 20.459 1.00 23.06 467 GLN A CA 1
ATOM 3963 C C . GLN A 1 467 ? -30.184 0.745 19.632 1.00 23.06 467 GLN A C 1
ATOM 3965 O O . GLN A 1 467 ? -30.060 1.890 20.047 1.00 23.06 467 GLN A O 1
ATOM 3970 N N . SER A 1 468 ? -30.721 0.460 18.439 1.00 23.59 468 SER A N 1
ATOM 3971 C CA . SER A 1 468 ? -31.951 1.003 17.830 1.00 23.59 468 SER A CA 1
ATOM 3972 C C . SER A 1 468 ? -32.297 2.508 17.841 1.00 23.59 468 SER A C 1
ATOM 3974 O O . SER A 1 468 ? -32.697 3.068 18.851 1.00 23.59 468 SER A O 1
ATOM 3976 N N . HIS A 1 469 ? -32.433 3.013 16.605 1.00 24.23 469 HIS A N 1
ATOM 3977 C CA . HIS A 1 469 ? -33.531 3.841 16.071 1.00 24.23 469 HIS A CA 1
ATOM 3978 C C . HIS A 1 469 ? -33.746 5.280 16.573 1.00 24.23 469 HIS A C 1
ATOM 3980 O O . HIS A 1 469 ? -33.911 5.568 17.748 1.00 24.23 469 HIS A O 1
ATOM 3986 N N . GLY A 1 470 ? -33.931 6.182 15.603 1.00 23.20 470 GLY A N 1
ATOM 3987 C CA . GLY A 1 470 ? -34.501 7.503 15.849 1.00 23.20 470 GLY A CA 1
ATOM 3988 C C . GLY A 1 470 ? -34.606 8.355 14.589 1.00 23.20 470 GLY A C 1
ATOM 3989 O O . GLY A 1 470 ? -33.767 9.216 14.364 1.00 23.20 470 GLY A O 1
ATOM 3990 N N . TRP A 1 471 ? -35.593 8.043 13.742 1.00 26.53 471 TRP A N 1
ATOM 3991 C CA . TRP A 1 471 ? -36.529 8.996 13.122 1.00 26.53 471 TRP A CA 1
ATOM 3992 C C . TRP A 1 471 ? -36.042 10.457 12.924 1.00 26.53 471 TRP A C 1
ATOM 3994 O O . TRP A 1 471 ? -35.735 11.145 13.890 1.00 26.53 471 TRP A O 1
ATOM 4004 N N . LEU A 1 472 ? -36.111 10.952 11.671 1.00 26.55 472 LEU A N 1
ATOM 4005 C CA . LEU A 1 472 ? -36.027 12.364 11.209 1.00 26.55 472 LEU A CA 1
ATOM 4006 C C . LEU A 1 472 ? -34.779 12.750 10.399 1.00 26.55 472 LEU A C 1
ATOM 4008 O O . LEU A 1 472 ? -34.054 13.699 10.688 1.00 26.55 472 LEU A O 1
ATOM 4012 N N . LEU A 1 473 ? -34.662 12.108 9.239 1.00 27.05 473 LEU A N 1
ATOM 4013 C CA . LEU A 1 473 ? -34.503 12.845 7.985 1.00 27.05 473 LEU A CA 1
ATOM 4014 C C . LEU A 1 473 ? -35.674 13.844 7.827 1.00 27.05 473 LEU A C 1
ATOM 4016 O O . LEU A 1 473 ? -36.683 13.514 7.214 1.00 27.05 473 LEU A O 1
ATOM 4020 N N . LEU A 1 474 ? -35.558 15.062 8.362 1.00 31.16 474 LEU A N 1
ATOM 4021 C CA . LEU A 1 474 ? -36.379 16.197 7.920 1.00 31.16 474 LEU A CA 1
ATOM 4022 C C . LEU A 1 474 ? -35.554 17.032 6.939 1.00 31.16 474 LEU A C 1
ATOM 4024 O O . LEU A 1 474 ? -34.557 17.654 7.304 1.00 31.16 474 LEU A O 1
ATOM 4028 N N . ARG A 1 475 ? -35.945 16.991 5.663 1.00 36.47 475 ARG A N 1
ATOM 4029 C CA . ARG A 1 475 ? -35.363 17.808 4.593 1.00 36.47 475 ARG A CA 1
ATOM 4030 C C . ARG A 1 475 ? -35.986 19.205 4.637 1.00 36.47 475 ARG A C 1
ATOM 4032 O O . ARG A 1 475 ? -37.095 19.393 4.148 1.00 36.47 475 ARG A O 1
ATOM 4039 N N . PHE A 1 476 ? -35.261 20.181 5.172 1.00 40.62 476 PHE A N 1
ATOM 4040 C CA . PHE A 1 476 ? -35.485 21.591 4.847 1.00 40.62 476 PHE A CA 1
ATOM 4041 C C . PHE A 1 476 ? -34.733 21.900 3.542 1.00 40.62 476 PHE A C 1
ATOM 4043 O O . PHE A 1 476 ? -33.592 21.471 3.390 1.00 40.62 476 PHE A O 1
ATOM 4050 N N . LYS A 1 477 ? -35.385 22.564 2.577 1.00 43.91 477 LYS A N 1
ATOM 4051 C CA . LYS A 1 477 ? -34.801 22.900 1.259 1.00 43.91 477 LYS A CA 1
ATOM 4052 C C . LYS A 1 477 ? -33.979 24.200 1.255 1.00 43.91 477 LYS A C 1
ATOM 4054 O O . LYS A 1 477 ? -33.321 24.474 0.261 1.00 43.91 477 LYS A O 1
ATOM 4059 N N . ASP A 1 478 ? -34.037 24.977 2.332 1.00 58.84 478 ASP A N 1
ATOM 4060 C CA . ASP A 1 478 ? -33.476 26.326 2.437 1.00 58.84 478 ASP A CA 1
ATOM 4061 C C . ASP A 1 478 ? -32.373 26.348 3.511 1.00 58.84 478 ASP A C 1
ATOM 4063 O O . ASP A 1 478 ? -32.639 26.079 4.688 1.00 58.84 478 ASP A O 1
ATOM 4067 N N . GLU A 1 479 ? -31.128 26.589 3.089 1.00 58.78 479 GLU A N 1
ATOM 4068 C CA . GLU A 1 479 ? -29.954 26.600 3.973 1.00 58.78 479 GLU A CA 1
ATOM 4069 C C . GLU A 1 479 ? -29.892 27.857 4.859 1.00 58.78 479 GLU A C 1
ATOM 4071 O O . GLU A 1 479 ? -29.415 27.752 5.990 1.00 58.78 479 GLU A O 1
ATOM 4076 N N . GLU A 1 480 ? -30.435 29.005 4.429 1.00 63.09 480 GLU A N 1
ATOM 4077 C CA . GLU A 1 480 ? -30.515 30.210 5.275 1.00 63.09 480 GLU A CA 1
ATOM 4078 C C . GLU A 1 480 ? -31.484 29.972 6.430 1.00 63.09 480 GLU A C 1
ATOM 4080 O O . GLU A 1 480 ? -31.119 30.085 7.601 1.00 63.09 480 GLU A O 1
ATOM 4085 N N . ARG A 1 481 ? -32.685 29.475 6.120 1.00 60.53 481 ARG A N 1
ATOM 4086 C CA . ARG A 1 481 ? -33.690 29.159 7.144 1.00 60.53 481 ARG A CA 1
ATOM 4087 C C . ARG A 1 481 ? -33.210 28.103 8.145 1.00 60.53 481 ARG A C 1
ATOM 4089 O O . ARG A 1 481 ? -33.587 28.125 9.316 1.00 60.53 481 ARG A O 1
ATOM 4096 N N . LYS A 1 482 ? -32.392 27.147 7.702 1.00 59.22 482 LYS A N 1
ATOM 4097 C CA . LYS A 1 482 ? -31.787 26.118 8.563 1.00 59.22 482 LYS A CA 1
ATOM 4098 C C . LYS A 1 482 ? -30.745 26.715 9.509 1.00 59.22 482 LYS A C 1
ATOM 4100 O O . LYS A 1 482 ? -30.682 26.277 10.658 1.00 59.22 482 LYS A O 1
ATOM 4105 N N . LYS A 1 483 ? -29.965 27.695 9.045 1.00 66.88 483 LYS A N 1
ATOM 4106 C CA . LYS A 1 483 ? -29.022 28.445 9.876 1.00 66.88 483 LYS A CA 1
ATOM 4107 C C . LYS A 1 483 ? -29.762 29.265 10.932 1.00 66.88 483 LYS A C 1
ATOM 4109 O O . LYS A 1 483 ? -29.456 29.109 12.106 1.00 66.88 483 LYS A O 1
ATOM 4114 N N . ASP A 1 484 ? -30.809 29.994 10.551 1.00 67.19 484 ASP A N 1
ATOM 4115 C CA . ASP A 1 484 ? -31.612 30.791 11.490 1.00 67.19 484 ASP A CA 1
ATOM 4116 C C . ASP A 1 484 ? -32.245 29.932 12.595 1.00 67.19 484 ASP A C 1
ATOM 4118 O O . ASP A 1 484 ? -32.215 30.279 13.776 1.00 67.19 484 ASP A O 1
ATOM 4122 N N . ILE A 1 485 ? -32.798 28.768 12.228 1.00 63.16 485 ILE A N 1
ATOM 4123 C CA . ILE A 1 485 ? -33.362 27.814 13.193 1.00 63.16 485 ILE A CA 1
ATOM 4124 C C . ILE A 1 485 ? -32.269 27.261 14.112 1.00 63.16 485 ILE A C 1
ATOM 4126 O O . ILE A 1 485 ? -32.494 27.116 15.314 1.00 63.16 485 ILE A O 1
ATOM 4130 N N . LEU A 1 486 ? -31.098 26.930 13.563 1.00 66.00 486 LEU A N 1
ATOM 4131 C CA . LEU A 1 486 ? -29.974 26.426 14.344 1.00 66.00 486 LEU A CA 1
ATOM 4132 C C . LEU A 1 486 ? -29.479 27.479 15.341 1.00 66.00 486 LEU A C 1
ATOM 4134 O O . LEU A 1 486 ? -29.334 27.160 16.520 1.00 66.00 486 LEU A O 1
ATOM 4138 N N . ASP A 1 487 ? -29.310 28.722 14.896 1.00 75.12 487 ASP A N 1
ATOM 4139 C CA . ASP A 1 487 ? -28.894 29.853 15.725 1.00 75.12 487 ASP A CA 1
ATOM 4140 C C . ASP A 1 487 ? -29.926 30.132 16.828 1.00 75.12 487 ASP A C 1
ATOM 4142 O O . ASP A 1 487 ? -29.564 30.280 17.997 1.00 75.12 487 ASP A O 1
ATOM 4146 N N . TYR A 1 488 ? -31.224 30.102 16.502 1.00 72.25 488 TYR A N 1
ATOM 4147 C CA . TYR A 1 488 ? -32.302 30.212 17.489 1.00 72.25 488 TYR A CA 1
ATOM 4148 C C . TYR A 1 488 ? -32.237 29.104 18.555 1.00 72.25 488 TYR A C 1
ATOM 4150 O O . TYR A 1 488 ? -32.314 29.385 19.753 1.00 72.25 488 TYR A O 1
ATOM 4158 N N . ILE A 1 489 ? -32.068 27.842 18.141 1.00 69.31 489 ILE A N 1
ATOM 4159 C CA . ILE A 1 489 ? -31.983 26.695 19.058 1.00 69.31 489 ILE A CA 1
ATOM 4160 C C . ILE A 1 489 ? -30.730 26.795 19.941 1.00 69.31 489 ILE A C 1
ATOM 4162 O O . ILE A 1 489 ? -30.817 26.554 21.145 1.00 69.31 489 ILE A O 1
ATOM 4166 N N . ILE A 1 490 ? -29.583 27.180 19.372 1.00 76.44 490 ILE A N 1
ATOM 4167 C CA . ILE A 1 490 ? -28.335 27.384 20.119 1.00 76.44 490 ILE A CA 1
ATOM 4168 C C . ILE A 1 490 ? -28.505 28.506 21.144 1.00 76.44 490 ILE A C 1
ATOM 4170 O O . ILE A 1 490 ? -28.132 28.324 22.300 1.00 76.44 490 ILE A O 1
ATOM 4174 N N . ASN A 1 491 ? -29.106 29.637 20.768 1.00 81.38 491 ASN A N 1
ATOM 4175 C CA . ASN A 1 491 ? -29.346 30.751 21.689 1.00 81.38 491 ASN A CA 1
ATOM 4176 C C . ASN A 1 491 ? -30.254 30.338 22.854 1.00 81.38 491 ASN A C 1
ATOM 4178 O O . ASN A 1 491 ? -29.922 30.589 24.012 1.00 81.38 491 ASN A O 1
ATOM 4182 N N . LYS A 1 492 ? -31.336 29.604 22.572 1.00 76.25 492 LYS A N 1
ATOM 4183 C CA . LYS A 1 492 ? -32.226 29.057 23.606 1.00 76.25 492 LYS A CA 1
ATOM 4184 C C . LYS A 1 492 ? -31.527 28.045 24.520 1.00 76.25 492 LYS A C 1
ATOM 4186 O O . LYS A 1 492 ? -31.843 27.952 25.702 1.00 76.25 492 LYS A O 1
ATOM 4191 N N . PHE A 1 493 ? -30.582 27.271 23.992 1.00 80.69 493 PHE A N 1
ATOM 4192 C CA . PHE A 1 493 ? -29.762 26.373 24.801 1.00 80.69 493 PHE A CA 1
ATOM 4193 C C . PHE A 1 493 ? -28.777 27.141 25.685 1.00 80.69 493 PHE A C 1
ATOM 4195 O O . PHE A 1 493 ? -28.684 26.852 26.875 1.00 80.69 493 PHE A O 1
ATOM 4202 N N . LYS A 1 494 ? -28.114 28.175 25.148 1.00 82.50 494 LYS A N 1
ATOM 4203 C CA . LYS A 1 494 ? -27.224 29.061 25.915 1.00 82.50 494 LYS A CA 1
ATOM 4204 C C . LYS A 1 494 ? -27.929 29.701 27.107 1.00 82.50 494 LYS A C 1
ATOM 4206 O O . LYS A 1 494 ? -27.305 29.871 28.146 1.00 82.50 494 LYS A O 1
ATOM 4211 N N . GLU A 1 495 ? -29.210 30.051 26.988 1.00 82.56 495 GLU A N 1
ATOM 4212 C CA . GLU A 1 495 ? -30.008 30.587 28.104 1.00 82.56 495 GLU A CA 1
ATOM 4213 C C . GLU A 1 495 ? -30.109 29.638 29.305 1.00 82.56 495 GLU A C 1
ATOM 4215 O O . GLU A 1 495 ? -30.279 30.114 30.424 1.00 82.56 495 GLU A O 1
ATOM 4220 N N . LYS A 1 496 ? -29.965 28.326 29.091 1.00 78.06 496 LYS A N 1
ATOM 4221 C CA . LYS A 1 496 ? -30.010 27.303 30.146 1.00 78.06 496 LYS A CA 1
ATOM 4222 C C . LYS A 1 496 ? -28.650 27.050 30.800 1.00 78.06 496 LYS A C 1
ATOM 4224 O O . LYS A 1 496 ? -28.601 26.442 31.860 1.00 78.06 496 LYS A O 1
ATOM 4229 N N . LEU A 1 497 ? -27.554 27.492 30.179 1.00 77.88 497 LEU A N 1
ATOM 4230 C CA . LEU A 1 497 ? -26.199 27.277 30.682 1.00 77.88 497 LEU A CA 1
ATOM 4231 C C . LEU A 1 497 ? -25.810 28.366 31.684 1.00 77.88 497 LEU A C 1
ATOM 4233 O O . LEU A 1 497 ? -25.957 29.559 31.413 1.00 77.88 497 LEU A O 1
ATOM 4237 N N . LEU A 1 498 ? -25.215 27.957 32.805 1.00 73.38 498 LEU A N 1
ATOM 4238 C CA . LEU A 1 498 ? -24.693 28.884 33.815 1.00 73.38 498 LEU A CA 1
ATOM 4239 C C . LEU A 1 498 ? -23.480 29.690 33.317 1.00 73.38 498 LEU A C 1
ATOM 4241 O O . LEU A 1 498 ? -23.302 30.835 33.723 1.00 73.38 498 LEU A O 1
ATOM 4245 N N . ASN A 1 499 ? -22.666 29.130 32.411 1.00 79.38 499 ASN A N 1
ATOM 4246 C CA . ASN A 1 499 ? -21.467 29.782 31.873 1.00 79.38 499 ASN A CA 1
ATOM 4247 C C . ASN A 1 499 ? -21.509 29.889 30.336 1.00 79.38 499 ASN A C 1
ATOM 4249 O O . ASN A 1 499 ? -21.040 29.005 29.619 1.00 79.38 499 ASN A O 1
ATOM 4253 N N . LYS A 1 500 ? -22.079 30.992 29.831 1.00 81.31 500 LYS A N 1
ATOM 4254 C CA . LYS A 1 500 ? -22.219 31.266 28.386 1.00 81.31 500 LYS A CA 1
ATOM 4255 C C . LYS A 1 500 ? -20.880 31.561 27.700 1.00 81.31 500 LYS A C 1
ATOM 4257 O O . LYS A 1 500 ? -20.663 31.093 26.588 1.00 81.31 500 LYS A O 1
ATOM 4262 N N . ASN A 1 501 ? -19.981 32.278 28.377 1.00 85.31 501 ASN A N 1
ATOM 4263 C CA . ASN A 1 501 ? -18.678 32.658 27.820 1.00 85.31 501 ASN A CA 1
ATOM 4264 C C . ASN A 1 501 ? -17.815 31.423 27.536 1.00 85.31 501 ASN A C 1
ATOM 4266 O O . ASN A 1 501 ? -17.252 31.302 26.452 1.00 85.31 501 ASN A O 1
ATOM 4270 N N . LEU A 1 502 ? -17.790 30.460 28.465 1.00 85.12 502 LEU A N 1
ATOM 4271 C CA . LEU A 1 502 ? -17.056 29.208 28.277 1.00 85.12 502 LEU A CA 1
ATOM 4272 C C . LEU A 1 502 ? -17.608 28.376 27.110 1.00 85.12 502 LEU A C 1
ATOM 4274 O O . LEU A 1 502 ? -16.847 27.745 26.382 1.00 85.12 502 LEU A O 1
ATOM 4278 N N . PHE A 1 503 ? -18.929 28.374 26.901 1.00 85.94 503 PHE A N 1
ATOM 4279 C CA . PHE A 1 503 ? -19.524 27.680 25.758 1.00 85.94 503 PHE A CA 1
ATOM 4280 C C . PHE A 1 503 ? -19.033 28.260 24.425 1.00 85.94 503 PHE A C 1
ATOM 4282 O O . PHE A 1 503 ? -18.708 27.504 23.509 1.00 85.94 503 PHE A O 1
ATOM 4289 N N . ASP A 1 504 ? -18.932 29.587 24.330 1.00 87.50 504 ASP A N 1
ATOM 4290 C CA . ASP A 1 504 ? -18.416 30.261 23.137 1.00 87.50 504 ASP A CA 1
ATOM 4291 C C . ASP A 1 504 ? -16.923 29.982 22.908 1.00 87.50 504 ASP A C 1
ATOM 4293 O O . ASP A 1 504 ? -16.508 29.780 21.765 1.00 87.50 504 ASP A O 1
ATOM 4297 N N . GLU A 1 505 ? -16.122 29.867 23.970 1.00 88.38 505 GLU A N 1
ATOM 4298 C CA . GLU A 1 505 ? -14.719 29.435 23.881 1.00 88.38 505 GLU A CA 1
ATOM 4299 C C . GLU A 1 505 ? -14.582 27.992 23.374 1.00 88.38 505 GLU A C 1
ATOM 4301 O O . GLU A 1 505 ? -13.777 27.726 22.480 1.00 88.38 505 GLU A O 1
ATOM 4306 N N . ILE A 1 506 ? -15.400 27.065 23.887 1.00 86.94 506 ILE A N 1
ATOM 4307 C CA . ILE A 1 506 ? -15.434 25.664 23.437 1.00 86.94 506 ILE A CA 1
ATOM 4308 C C . ILE A 1 506 ? -15.817 25.591 21.955 1.00 86.94 506 ILE A C 1
ATOM 4310 O O . ILE A 1 506 ? -15.141 24.920 21.177 1.00 86.94 506 ILE A O 1
ATOM 4314 N N . VAL A 1 507 ? -16.868 26.308 21.548 1.00 86.81 507 VAL A N 1
ATOM 4315 C CA . VAL A 1 507 ? -17.310 26.402 20.148 1.00 86.81 507 VAL A CA 1
ATOM 4316 C C . VAL A 1 507 ? -16.215 26.971 19.252 1.00 86.81 507 VAL A C 1
ATOM 4318 O O . VAL A 1 507 ? -15.978 26.451 18.160 1.00 86.81 507 VAL A O 1
ATOM 4321 N N . LYS A 1 508 ? -15.514 28.008 19.711 1.00 87.00 508 LYS A N 1
ATOM 4322 C CA . LYS A 1 508 ? -14.400 28.602 18.972 1.00 87.00 508 LYS A CA 1
ATOM 4323 C C . LYS A 1 508 ? -13.234 27.623 18.816 1.00 87.00 508 LYS A C 1
ATOM 4325 O O . LYS A 1 508 ? -12.640 27.577 17.745 1.00 87.00 508 LYS A O 1
ATOM 4330 N N . LYS A 1 509 ? -12.917 26.844 19.857 1.00 86.75 509 LYS A N 1
ATOM 4331 C CA . LYS A 1 509 ? -11.785 25.905 19.866 1.00 86.75 509 LYS A CA 1
ATOM 4332 C C . LYS A 1 509 ? -12.063 24.616 19.084 1.00 86.75 509 LYS A C 1
ATOM 4334 O O . LYS A 1 509 ? -11.213 24.176 18.324 1.00 86.75 509 LYS A O 1
ATOM 4339 N N . TYR A 1 510 ? -13.240 24.015 19.254 1.00 85.56 510 TYR A N 1
ATOM 4340 C CA . TYR A 1 510 ? -13.567 22.677 18.728 1.00 85.56 510 TYR A CA 1
ATOM 4341 C C . TYR A 1 510 ? -14.524 22.696 17.521 1.00 85.56 510 TYR A C 1
ATOM 4343 O O . TYR A 1 510 ? -14.938 21.647 17.010 1.00 85.56 510 TYR A O 1
ATOM 4351 N N . GLY A 1 511 ? -14.856 23.896 17.046 1.00 83.62 511 GLY A N 1
ATOM 4352 C CA . GLY A 1 511 ? -15.708 24.152 15.892 1.00 83.62 511 GLY A CA 1
ATOM 4353 C C . GLY A 1 511 ? -17.189 24.337 16.254 1.00 83.62 511 GLY A C 1
ATOM 4354 O O . GLY A 1 511 ? -17.682 23.756 17.222 1.00 83.62 511 GLY A O 1
ATOM 4355 N N . PRO A 1 512 ? -17.939 25.118 15.454 1.00 84.06 512 PRO A N 1
ATOM 4356 C CA . PRO A 1 512 ? -19.341 25.415 15.726 1.00 84.06 512 PRO A CA 1
ATOM 4357 C C . PRO A 1 512 ? -20.232 24.186 15.602 1.00 84.06 512 PRO A C 1
ATOM 4359 O O . PRO A 1 512 ? -19.928 23.247 14.867 1.00 84.06 512 PRO A O 1
ATOM 4362 N N . ILE A 1 513 ? -21.370 24.202 16.293 1.00 81.06 513 ILE A N 1
ATOM 4363 C CA . ILE A 1 513 ? -22.416 23.195 16.104 1.00 81.06 513 ILE A CA 1
ATOM 4364 C C . ILE A 1 513 ? -22.925 23.314 14.666 1.00 81.06 513 ILE A C 1
ATOM 4366 O O . ILE A 1 513 ? -23.446 24.359 14.285 1.00 81.06 513 ILE A O 1
ATOM 4370 N N . LYS A 1 514 ? -22.790 22.251 13.866 1.00 76.62 514 LYS A N 1
ATOM 4371 C CA . LYS A 1 514 ? -23.259 22.224 12.469 1.00 76.62 514 LYS A CA 1
ATOM 4372 C C . LYS A 1 514 ? -24.543 21.413 12.301 1.00 76.62 514 LYS A C 1
ATOM 4374 O O . LYS A 1 514 ? -25.107 21.358 11.206 1.00 76.62 514 LYS A O 1
ATOM 4379 N N . ARG A 1 515 ? -25.032 20.767 13.369 1.00 72.75 515 ARG A N 1
ATOM 4380 C CA . ARG A 1 515 ? -26.240 19.926 13.334 1.00 72.75 515 ARG A CA 1
ATOM 4381 C C . ARG A 1 515 ? -27.266 20.340 14.387 1.00 72.75 515 ARG A C 1
ATOM 4383 O O . ARG A 1 515 ? -26.990 20.324 15.578 1.00 72.75 515 ARG A O 1
ATOM 4390 N N . TYR A 1 516 ? -28.511 20.570 13.958 1.00 66.56 516 TYR A N 1
ATOM 4391 C CA . TYR A 1 516 ? -29.642 20.884 14.853 1.00 66.56 516 TYR A CA 1
ATOM 4392 C C . TYR A 1 516 ? -29.820 19.845 15.967 1.00 66.56 516 TYR A C 1
ATOM 4394 O O . TYR A 1 516 ? -30.046 20.179 17.126 1.00 66.56 516 TYR A O 1
ATOM 4402 N N . GLY A 1 517 ? -29.656 18.566 15.620 1.00 65.75 517 GLY A N 1
ATOM 4403 C CA . GLY A 1 517 ? -29.796 17.452 16.547 1.00 65.75 517 GLY A CA 1
ATOM 4404 C C . GLY A 1 517 ? -28.726 17.402 17.638 1.00 65.75 517 GLY A C 1
ATOM 4405 O O . GLY A 1 517 ? -28.858 16.573 18.530 1.00 65.75 517 GLY A O 1
ATOM 4406 N N . THR A 1 518 ? -27.661 18.201 17.552 1.00 79.00 518 THR A N 1
ATOM 4407 C CA . THR A 1 518 ? -26.578 18.252 18.544 1.00 79.00 518 THR A CA 1
ATOM 4408 C C . THR A 1 518 ? -27.065 18.890 19.834 1.00 79.00 518 THR A C 1
ATOM 4410 O O . THR A 1 518 ? -26.886 18.307 20.897 1.00 79.00 518 THR A O 1
ATOM 4413 N N . VAL A 1 519 ? -27.775 20.017 19.744 1.00 75.12 519 VAL A N 1
ATOM 4414 C CA . VAL A 1 519 ? -28.287 20.726 20.925 1.00 75.12 519 VAL A CA 1
ATOM 4415 C C . VAL A 1 519 ? -29.232 19.838 21.736 1.00 75.12 519 VAL A C 1
ATOM 4417 O O . VAL A 1 519 ? -29.052 19.696 22.938 1.00 75.12 519 VAL A O 1
ATOM 4420 N N . PHE A 1 520 ? -30.167 19.142 21.085 1.00 73.12 520 PHE A N 1
ATOM 4421 C CA . PHE A 1 520 ? -31.083 18.221 21.773 1.00 73.12 520 PHE A CA 1
ATOM 4422 C C . PHE A 1 520 ? -30.362 17.058 22.475 1.00 73.12 520 PHE A C 1
ATOM 4424 O O . PHE A 1 520 ? -30.775 16.633 23.555 1.00 73.12 520 PHE A O 1
ATOM 4431 N N . LYS A 1 521 ? -29.274 16.544 21.885 1.00 81.56 521 LYS A N 1
ATOM 4432 C CA . LYS A 1 521 ? -28.447 15.497 22.507 1.00 81.56 521 LYS A CA 1
ATOM 4433 C C . LYS A 1 521 ? -27.716 16.027 23.736 1.00 81.56 521 LYS A C 1
ATOM 4435 O O . LYS A 1 521 ? -27.717 15.365 24.768 1.00 81.56 521 LYS 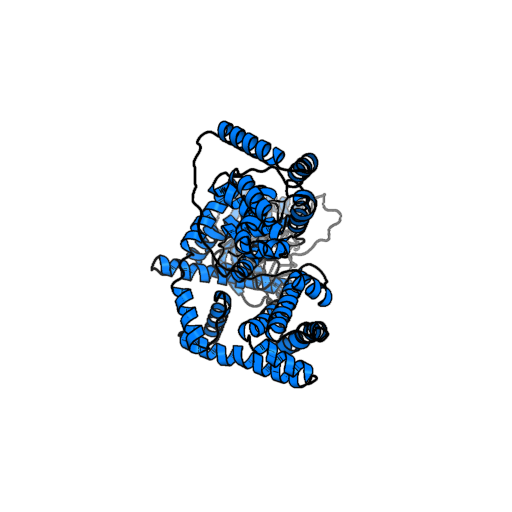A O 1
ATOM 4440 N N . LEU A 1 522 ? -27.159 17.235 23.641 1.00 83.88 522 LEU A N 1
ATOM 4441 C CA . LEU A 1 522 ? -26.516 17.910 24.767 1.00 83.88 522 LEU A CA 1
ATOM 4442 C C . LEU A 1 522 ? -27.518 18.201 25.890 1.00 83.88 522 LEU A C 1
ATOM 4444 O O . LEU A 1 522 ? -27.223 17.908 27.039 1.00 83.88 522 LEU A O 1
ATOM 4448 N N . GLU A 1 523 ? -28.728 18.672 25.578 1.00 77.38 523 GLU A N 1
ATOM 4449 C CA . GLU A 1 523 ? -29.797 18.854 26.573 1.00 77.38 523 GLU A CA 1
ATOM 4450 C C . GLU A 1 523 ? -30.199 17.543 27.255 1.00 77.38 523 GLU A C 1
ATOM 4452 O O . GLU A 1 523 ? -30.489 17.523 28.451 1.00 77.38 523 GLU A O 1
ATOM 4457 N N . THR A 1 524 ? -30.236 16.443 26.501 1.00 78.69 524 THR A N 1
ATOM 4458 C CA . THR A 1 524 ? -30.561 15.118 27.042 1.00 78.69 524 THR A CA 1
ATOM 4459 C C . THR A 1 524 ? -29.469 14.646 27.994 1.00 78.69 524 THR A C 1
ATOM 4461 O O . THR A 1 524 ? -29.781 14.224 29.104 1.00 78.69 524 THR A O 1
ATOM 4464 N N . ALA A 1 525 ? -28.199 14.791 27.607 1.00 80.75 525 ALA A N 1
ATOM 4465 C CA . ALA A 1 525 ? -27.071 14.496 28.481 1.00 80.75 525 ALA A CA 1
ATOM 4466 C C . ALA A 1 525 ? -27.088 15.388 29.733 1.00 80.75 525 ALA A C 1
ATOM 4468 O O . ALA A 1 525 ? -27.023 14.881 30.843 1.00 80.75 525 ALA A O 1
ATOM 4469 N N . MET A 1 526 ? -27.294 16.698 29.600 1.00 80.25 526 MET A N 1
ATOM 4470 C CA . MET A 1 526 ? -27.342 17.634 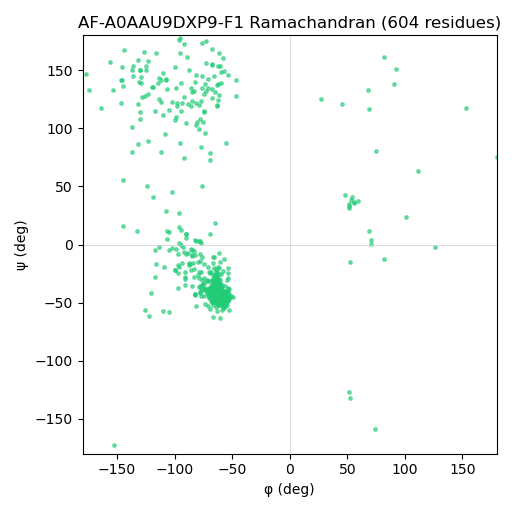30.731 1.00 80.25 526 MET A CA 1
ATOM 4471 C C . MET A 1 526 ? -28.329 17.196 31.830 1.00 80.25 526 MET A C 1
ATOM 4473 O O . MET A 1 526 ? -27.988 17.194 33.013 1.00 80.25 526 MET A O 1
ATOM 4477 N N . LYS A 1 527 ? -29.519 16.711 31.440 1.00 77.50 527 LYS A N 1
ATOM 4478 C CA . LYS A 1 527 ? -30.527 16.165 32.371 1.00 77.50 527 LYS A CA 1
ATOM 4479 C C . LYS A 1 527 ? -30.054 14.920 33.128 1.00 77.50 527 LYS A C 1
ATOM 4481 O O . LYS A 1 527 ? -30.519 14.674 34.237 1.00 77.50 527 LYS A O 1
ATOM 4486 N N . VAL A 1 528 ? -29.167 14.128 32.530 1.00 74.62 528 VAL A N 1
ATOM 4487 C CA . VAL A 1 528 ? -28.590 12.919 33.130 1.00 74.62 528 VAL A CA 1
ATOM 4488 C C . VAL A 1 528 ? -27.486 13.264 34.143 1.00 74.62 528 VAL A C 1
ATOM 4490 O O . VAL A 1 528 ? -27.386 12.597 35.173 1.00 74.62 528 VAL A O 1
ATOM 4493 N N . TYR A 1 529 ? -26.696 14.316 33.890 1.00 72.25 529 TYR A N 1
ATOM 4494 C CA . TYR A 1 529 ? -25.509 14.670 34.687 1.00 72.25 529 TYR A CA 1
ATOM 4495 C C . TYR A 1 529 ? -25.764 15.642 35.857 1.00 72.25 529 TYR A C 1
ATOM 4497 O O . TYR A 1 529 ? -25.055 15.558 36.859 1.00 72.25 529 TYR A O 1
ATOM 4505 N N . GLY A 1 530 ? -26.771 16.519 35.778 1.00 66.50 530 GLY A N 1
ATOM 4506 C CA . GLY A 1 530 ? -27.051 17.530 36.811 1.00 66.50 530 GLY A CA 1
ATOM 4507 C C . GLY A 1 530 ? -26.328 18.864 36.564 1.00 66.50 530 GLY A C 1
ATOM 4508 O O . GLY A 1 530 ? -25.176 18.905 36.143 1.00 66.50 530 GLY A O 1
ATOM 4509 N N . ASP A 1 531 ? -27.042 19.968 36.787 1.00 66.44 531 ASP A N 1
ATOM 4510 C CA . ASP A 1 531 ? -26.902 21.199 35.991 1.00 66.44 531 ASP A CA 1
ATOM 4511 C C . ASP A 1 531 ? -25.775 22.179 36.387 1.00 66.44 531 ASP A C 1
ATOM 4513 O O . ASP A 1 531 ? -25.444 23.059 35.599 1.00 66.44 531 ASP A O 1
ATOM 4517 N N . SER A 1 532 ? -25.161 22.103 37.575 1.00 62.22 532 SER A N 1
ATOM 4518 C CA . SER A 1 532 ? -24.397 23.272 38.055 1.00 62.22 532 SER A CA 1
ATOM 4519 C C . SER A 1 532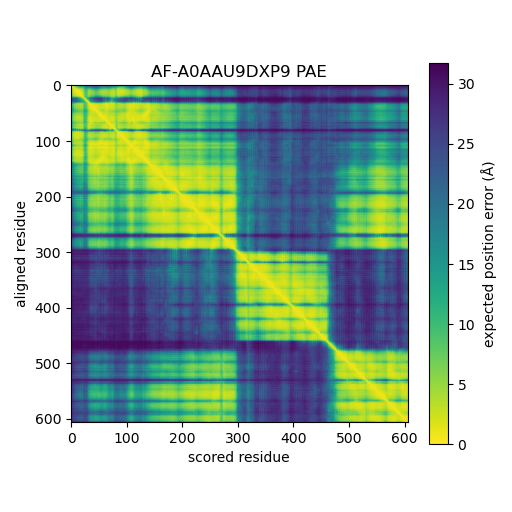 ? -23.020 23.484 37.402 1.00 62.22 532 SER A C 1
ATOM 4521 O O . SER A 1 532 ? -22.672 24.625 37.115 1.00 62.22 532 SER A O 1
ATOM 4523 N N . ASN A 1 533 ? -22.257 22.424 37.102 1.00 70.44 533 ASN A N 1
ATOM 4524 C CA . ASN A 1 533 ? -20.878 22.541 36.579 1.00 70.44 533 ASN A CA 1
ATOM 4525 C C . ASN A 1 533 ? -20.580 21.657 35.350 1.00 70.44 533 ASN A C 1
ATOM 4527 O O . ASN A 1 533 ? -19.424 21.512 34.945 1.00 70.44 533 ASN A O 1
ATOM 4531 N N . TRP A 1 534 ? -21.601 21.061 34.725 1.00 80.88 534 TRP A N 1
ATOM 4532 C CA . TRP A 1 534 ? -21.424 20.055 33.668 1.00 80.88 534 TRP A CA 1
ATOM 4533 C C . TRP A 1 534 ? -20.567 20.541 32.483 1.00 80.88 534 TRP A C 1
ATOM 4535 O O . TRP A 1 534 ? -19.700 19.810 32.000 1.00 80.88 534 TRP A O 1
ATOM 4545 N N . LEU A 1 535 ? -20.749 21.792 32.046 1.00 81.62 535 LEU A N 1
ATOM 4546 C CA . LEU A 1 535 ? -20.014 22.341 30.903 1.00 81.62 535 LEU A CA 1
ATOM 4547 C C . LEU A 1 535 ? -18.507 22.496 31.185 1.00 81.62 535 LEU A C 1
ATOM 4549 O O . LEU A 1 535 ? -17.682 22.114 30.355 1.00 81.62 535 LEU A O 1
ATOM 4553 N N . SER A 1 536 ? -18.151 23.035 32.354 1.00 75.88 536 SER A N 1
ATOM 4554 C CA . SER A 1 536 ? -16.758 23.289 32.743 1.00 75.88 536 SER A CA 1
ATOM 4555 C C . SER A 1 536 ? -16.021 22.041 33.215 1.00 75.88 536 SER A C 1
ATOM 4557 O O . SER A 1 536 ? -14.807 21.959 33.061 1.00 75.88 536 SER A O 1
ATOM 4559 N N . GLU A 1 537 ? -16.729 21.064 33.783 1.00 78.25 537 GLU A N 1
ATOM 4560 C CA . GLU A 1 537 ? -16.098 19.865 34.339 1.00 78.25 537 GLU A CA 1
ATOM 4561 C C . GLU A 1 537 ? -16.097 18.673 33.385 1.00 78.25 537 GLU A C 1
ATOM 4563 O O . GLU A 1 537 ? -15.117 17.930 33.379 1.00 78.25 537 GLU A O 1
ATOM 4568 N N . LYS A 1 538 ? -17.163 18.468 32.600 1.00 84.44 538 LYS A N 1
ATOM 4569 C CA . LYS A 1 538 ? -17.321 17.277 31.753 1.00 84.44 538 LYS A CA 1
ATOM 4570 C C . LYS A 1 538 ? -17.076 17.590 30.284 1.00 84.44 538 LYS A C 1
ATOM 4572 O O . LYS A 1 538 ? -16.163 17.015 29.709 1.00 84.44 538 LYS A O 1
ATOM 4577 N N . VAL A 1 539 ? -17.824 18.527 29.696 1.00 88.69 539 VAL A N 1
ATOM 4578 C CA . VAL A 1 539 ? -17.766 18.794 28.243 1.00 88.69 539 VAL A CA 1
ATOM 4579 C C . VAL A 1 539 ? -16.374 19.230 27.797 1.00 88.69 539 VAL A C 1
ATOM 4581 O O . VAL A 1 539 ? -15.841 18.675 26.840 1.00 88.69 539 VAL A O 1
ATOM 4584 N N . LEU A 1 540 ? -15.765 20.190 28.500 1.00 88.75 540 LEU A N 1
ATOM 4585 C CA . LEU A 1 540 ? -14.419 20.660 28.171 1.00 88.75 540 LEU A CA 1
ATOM 4586 C C . LEU A 1 540 ? -13.377 19.534 28.274 1.00 88.75 540 LEU A C 1
ATOM 4588 O O . LEU A 1 540 ? -12.629 19.317 27.324 1.00 88.75 540 LEU A O 1
ATOM 4592 N N . LYS A 1 541 ? -13.365 18.795 29.394 1.00 88.81 541 LYS A N 1
ATOM 4593 C CA . LYS A 1 541 ? -12.424 17.683 29.613 1.00 88.81 541 LYS A CA 1
ATOM 4594 C C . LYS A 1 541 ? -12.616 16.569 28.595 1.00 88.81 541 LYS A C 1
ATOM 4596 O O . LYS A 1 541 ? -11.644 16.006 28.109 1.00 88.81 541 LYS A O 1
ATOM 4601 N N . ASP A 1 542 ? -13.862 16.246 28.273 1.00 92.12 542 ASP A N 1
ATOM 4602 C CA . ASP A 1 542 ? -14.170 15.213 27.298 1.00 92.12 542 ASP A CA 1
ATOM 4603 C C . ASP A 1 542 ? -13.703 15.618 25.895 1.00 92.12 542 ASP A C 1
ATOM 4605 O O . ASP A 1 542 ? -13.064 14.827 25.211 1.00 92.12 542 ASP A O 1
ATOM 4609 N N . LEU A 1 543 ? -13.984 16.853 25.467 1.00 91.81 543 LEU A N 1
ATOM 4610 C CA . LEU A 1 543 ? -13.534 17.360 24.168 1.00 91.81 543 LEU A CA 1
ATOM 4611 C C . LEU A 1 543 ? -12.009 17.429 24.076 1.00 91.81 543 LEU A C 1
ATOM 4613 O O . LEU A 1 543 ? -11.464 17.104 23.027 1.00 91.81 543 LEU A O 1
ATOM 4617 N N . GLU A 1 544 ? -11.328 17.798 25.162 1.00 90.44 544 GLU A N 1
ATOM 4618 C CA . GLU A 1 544 ? -9.867 17.765 25.255 1.00 90.44 544 GLU A CA 1
ATOM 4619 C C . GLU A 1 544 ? -9.313 16.337 25.156 1.00 90.44 544 GLU A C 1
ATOM 4621 O O . GLU A 1 544 ? -8.386 16.085 24.387 1.00 90.44 544 GLU A O 1
ATOM 4626 N N . LYS A 1 545 ? -9.916 15.373 25.862 1.00 90.56 545 LYS A N 1
ATOM 4627 C CA . LYS A 1 545 ? -9.558 13.953 25.737 1.00 90.56 545 LYS A CA 1
ATOM 4628 C C . LYS A 1 545 ? -9.734 13.453 24.303 1.00 90.56 545 LYS A C 1
ATOM 4630 O O . LYS A 1 545 ? -8.829 12.828 23.759 1.00 90.56 545 LYS A O 1
ATOM 4635 N N . LEU A 1 546 ? -10.878 13.747 23.682 1.00 89.00 546 LEU A N 1
ATOM 4636 C CA . LEU A 1 546 ? -11.172 13.333 22.309 1.00 89.00 546 LEU A CA 1
ATOM 4637 C C . LEU A 1 546 ? -10.223 13.986 21.300 1.00 89.00 546 LEU A C 1
ATOM 4639 O O . LEU A 1 546 ? -9.778 13.308 20.378 1.00 89.00 546 LEU A O 1
ATOM 4643 N N . SER A 1 547 ? -9.895 15.272 21.469 1.00 87.38 547 SER A N 1
ATOM 4644 C CA . SER A 1 547 ? -8.962 15.971 20.580 1.00 87.38 547 SER A CA 1
ATOM 4645 C C . SER A 1 547 ? -7.522 15.496 20.728 1.00 87.38 547 SER A C 1
ATOM 4647 O O . SER A 1 547 ? -6.752 15.631 19.792 1.00 87.38 547 SER A O 1
ATOM 4649 N N . ASN A 1 548 ? -7.150 14.928 21.873 1.00 85.62 548 ASN A N 1
ATOM 4650 C CA . ASN A 1 548 ? -5.795 14.427 22.103 1.00 85.62 548 ASN A CA 1
ATOM 4651 C C . ASN A 1 548 ? -5.658 12.924 21.790 1.00 85.62 548 ASN A C 1
ATOM 4653 O O . ASN A 1 548 ? -4.573 12.363 21.928 1.00 85.62 548 ASN A O 1
ATOM 4657 N N . ASN A 1 549 ? -6.740 12.256 21.370 1.00 86.56 549 ASN A N 1
ATOM 4658 C CA . ASN A 1 549 ? -6.725 10.844 21.000 1.00 86.56 549 ASN A CA 1
ATOM 4659 C C . ASN A 1 549 ? -6.647 10.676 19.471 1.00 86.56 549 ASN A C 1
ATOM 4661 O O . ASN A 1 549 ? -7.624 10.885 18.749 1.00 86.56 549 ASN A O 1
ATOM 4665 N N . ASN A 1 550 ? -5.478 10.252 18.984 1.00 82.00 550 ASN A N 1
ATOM 4666 C CA . ASN A 1 550 ? -5.185 10.123 17.553 1.00 82.00 550 ASN A CA 1
ATOM 4667 C C . ASN A 1 550 ? -6.105 9.143 16.816 1.00 82.00 550 ASN A C 1
ATOM 4669 O O . ASN A 1 550 ? -6.470 9.393 15.664 1.00 82.00 550 ASN A O 1
ATOM 4673 N N . GLU A 1 551 ? -6.497 8.039 17.454 1.00 80.75 551 GLU A N 1
ATOM 4674 C CA . GLU A 1 551 ? -7.390 7.057 16.838 1.00 80.75 551 GLU A CA 1
ATOM 4675 C C . GLU A 1 551 ? -8.780 7.662 16.612 1.00 80.75 551 GLU A C 1
ATOM 4677 O O . GLU A 1 551 ? -9.319 7.622 15.502 1.00 80.75 551 GLU A O 1
ATOM 4682 N N . ILE A 1 552 ? -9.335 8.279 17.655 1.00 84.06 552 ILE A N 1
ATOM 4683 C CA . ILE A 1 552 ? -10.646 8.925 17.601 1.00 84.06 552 ILE A CA 1
ATOM 4684 C C . ILE A 1 552 ? -10.631 10.067 16.596 1.00 84.06 552 ILE A C 1
ATOM 4686 O O . ILE A 1 552 ? -11.560 10.177 15.796 1.00 84.06 552 ILE A O 1
ATOM 4690 N N . LEU A 1 553 ? -9.582 10.893 16.594 1.00 84.62 553 LEU A N 1
ATOM 4691 C CA . LEU A 1 553 ? -9.435 11.958 15.611 1.00 84.62 553 LEU A CA 1
ATOM 4692 C C . LEU A 1 553 ? -9.385 11.408 14.188 1.00 84.62 553 LEU A C 1
ATOM 4694 O O . LEU A 1 553 ? -10.094 11.916 13.323 1.00 84.62 553 LEU A O 1
ATOM 4698 N N . THR A 1 554 ? -8.601 10.362 13.936 1.00 85.19 554 THR A N 1
ATOM 4699 C CA . THR A 1 554 ? -8.507 9.723 12.614 1.00 85.19 554 THR A CA 1
ATOM 4700 C C . THR A 1 554 ? -9.874 9.237 12.140 1.00 85.19 554 THR A C 1
ATOM 4702 O O . THR A 1 554 ? -10.298 9.513 11.012 1.00 85.19 554 THR A O 1
ATOM 4705 N N . GLU A 1 555 ? -10.608 8.547 13.007 1.00 86.75 555 GLU A N 1
ATOM 4706 C CA . GLU A 1 555 ? -11.932 8.017 12.704 1.00 86.75 555 GLU A CA 1
ATOM 4707 C C . GLU A 1 555 ? -12.974 9.134 12.525 1.00 86.75 555 GLU A C 1
ATOM 4709 O O . GLU A 1 555 ? -13.765 9.103 11.577 1.00 86.75 555 GLU A O 1
ATOM 4714 N N . PHE A 1 556 ? -12.949 10.160 13.378 1.00 86.69 556 PHE A N 1
ATOM 4715 C CA . PHE A 1 556 ? -13.778 11.356 13.249 1.00 86.69 556 PHE A CA 1
ATOM 4716 C C . PHE A 1 556 ? -13.535 12.037 11.899 1.00 86.69 556 PHE A C 1
ATOM 4718 O O . PHE A 1 556 ? -14.480 12.185 11.119 1.00 86.69 556 PHE A O 1
ATOM 4725 N N . LYS A 1 557 ? -12.274 12.364 11.582 1.00 87.50 557 LYS A N 1
ATOM 4726 C CA . LYS A 1 557 ? -11.843 12.971 10.312 1.00 87.50 557 LYS A CA 1
ATOM 4727 C C . LYS A 1 557 ? -12.289 12.134 9.108 1.00 87.50 557 LYS A C 1
ATOM 4729 O O . LYS A 1 557 ? -12.796 12.655 8.118 1.00 87.50 557 LYS A O 1
ATOM 4734 N N . THR A 1 558 ? -12.205 10.813 9.219 1.00 89.38 558 THR A N 1
ATOM 4735 C CA . THR A 1 558 ? -12.661 9.887 8.173 1.00 89.38 558 THR A CA 1
ATOM 4736 C C . THR A 1 558 ? -14.166 9.956 7.965 1.00 89.38 558 THR A C 1
ATOM 4738 O O . THR A 1 558 ? -14.645 10.097 6.837 1.00 89.38 558 THR A O 1
ATOM 4741 N N . ARG A 1 559 ? -14.937 9.908 9.053 1.00 83.12 559 ARG A N 1
ATOM 4742 C CA . ARG A 1 559 ? -16.397 9.964 8.989 1.00 83.12 559 ARG A CA 1
ATOM 4743 C C . ARG A 1 559 ? -16.882 11.306 8.456 1.00 83.12 559 ARG A C 1
ATOM 4745 O O . ARG A 1 559 ? -17.799 11.305 7.638 1.00 83.12 559 ARG A O 1
ATOM 4752 N N . ILE A 1 560 ? -16.290 12.432 8.856 1.00 84.12 560 ILE A N 1
ATOM 4753 C CA . ILE A 1 560 ? -16.691 13.743 8.321 1.00 84.12 560 ILE A CA 1
ATOM 4754 C C . ILE A 1 560 ? -16.414 13.857 6.821 1.00 84.12 560 ILE A C 1
ATOM 4756 O O . ILE A 1 560 ? -17.283 14.354 6.106 1.00 84.12 560 ILE A O 1
ATOM 4760 N N . THR A 1 561 ? -15.295 13.318 6.320 1.00 86.94 561 THR A N 1
ATOM 4761 C CA . THR A 1 561 ? -15.023 13.267 4.876 1.00 86.94 561 THR A CA 1
ATOM 4762 C C . THR A 1 561 ? -16.092 12.453 4.155 1.00 86.94 561 THR A C 1
ATOM 4764 O O . THR A 1 561 ? -16.682 12.921 3.182 1.00 86.94 561 THR A O 1
ATOM 4767 N N . LEU A 1 562 ? -16.417 11.264 4.666 1.00 83.19 562 LEU A N 1
ATOM 4768 C CA . LEU A 1 562 ? -17.454 10.409 4.086 1.00 83.19 562 LEU A CA 1
ATOM 4769 C C . LEU A 1 562 ? -18.846 11.066 4.120 1.00 83.19 562 LEU A C 1
ATOM 4771 O O . LEU A 1 562 ? -19.595 10.966 3.149 1.00 83.19 562 LEU A O 1
ATOM 4775 N N . TYR A 1 563 ? -19.200 11.769 5.203 1.00 75.56 563 TYR A N 1
ATOM 4776 C CA . TYR A 1 563 ? -20.455 12.528 5.287 1.00 75.56 563 TYR A CA 1
ATOM 4777 C C . TYR A 1 563 ? -20.494 13.697 4.304 1.00 75.56 563 TYR A C 1
ATOM 4779 O O . TYR A 1 563 ? -21.547 13.948 3.712 1.00 75.56 563 TYR A O 1
ATOM 4787 N N . LYS A 1 564 ? -19.372 14.397 4.114 1.00 78.44 564 LYS A N 1
ATOM 4788 C CA . LYS A 1 564 ? -19.265 15.489 3.145 1.00 78.44 564 LYS A CA 1
ATOM 4789 C C . LYS A 1 564 ? -19.492 14.969 1.726 1.00 78.44 564 LYS A C 1
ATOM 4791 O O . LYS A 1 564 ? -20.320 15.530 1.018 1.00 78.44 564 LYS A O 1
ATOM 4796 N N . LEU A 1 565 ? -18.855 13.855 1.367 1.00 79.94 565 LEU A N 1
ATOM 4797 C CA . LEU A 1 565 ? -19.024 13.200 0.066 1.00 79.94 565 LEU A CA 1
ATOM 4798 C C . LEU A 1 565 ? -20.461 12.702 -0.160 1.00 79.94 565 LEU A C 1
ATOM 4800 O O . LEU A 1 565 ? -21.029 12.896 -1.226 1.00 79.94 565 LEU A O 1
ATOM 4804 N N . LYS A 1 566 ? -21.075 12.064 0.845 1.00 71.38 566 LYS A N 1
ATOM 4805 C CA . LYS A 1 566 ? -22.392 11.424 0.685 1.00 71.38 566 LYS A CA 1
ATOM 4806 C C . LYS A 1 566 ? -23.574 12.385 0.814 1.00 71.38 566 LYS A C 1
ATOM 4808 O O . LYS A 1 566 ? -24.566 12.250 0.106 1.00 71.38 566 LYS A O 1
ATOM 4813 N N . GLU A 1 567 ? -23.523 13.295 1.783 1.00 62.28 567 GLU A N 1
ATOM 4814 C CA . GLU A 1 567 ? -24.672 14.122 2.175 1.00 62.28 567 GLU A CA 1
ATOM 4815 C C . GLU A 1 567 ? -24.439 15.619 1.944 1.00 62.28 567 GLU A C 1
ATOM 4817 O O . GLU A 1 567 ? -25.360 16.398 2.187 1.00 62.28 567 GLU A O 1
ATOM 4822 N N . LYS A 1 568 ? -23.235 16.037 1.516 1.00 65.75 568 LYS A N 1
ATOM 4823 C CA . LYS A 1 568 ? -22.802 17.449 1.491 1.00 65.75 568 LYS A CA 1
ATOM 4824 C C . LYS A 1 568 ? -23.012 18.141 2.841 1.00 65.75 568 LYS A C 1
ATOM 4826 O O . LYS A 1 568 ? -23.362 19.315 2.915 1.00 65.75 568 LYS A O 1
ATOM 4831 N N . ARG A 1 569 ? -22.839 17.386 3.932 1.00 64.62 569 ARG A N 1
ATOM 4832 C CA . ARG A 1 569 ? -23.041 17.863 5.304 1.00 64.62 569 ARG A CA 1
ATOM 4833 C C . ARG A 1 569 ? -21.743 17.871 6.077 1.00 64.62 569 ARG A C 1
ATOM 4835 O O . ARG A 1 569 ? -20.987 16.905 6.053 1.00 64.62 569 ARG A O 1
ATOM 4842 N N . GLU A 1 570 ? -21.571 18.925 6.854 1.00 69.62 570 GLU A N 1
ATOM 4843 C CA . GLU A 1 570 ? -20.434 19.091 7.744 1.00 69.62 570 GLU A CA 1
ATOM 4844 C C . GLU A 1 570 ? -20.767 18.623 9.172 1.00 69.62 570 GLU A C 1
ATOM 4846 O O . GLU A 1 570 ? -21.924 18.368 9.536 1.00 69.62 570 GLU A O 1
ATOM 4851 N N . MET A 1 571 ? -19.728 18.434 9.979 1.00 79.31 571 MET A N 1
ATOM 4852 C CA . MET A 1 571 ? -19.824 18.030 11.380 1.00 79.31 571 MET A CA 1
ATOM 4853 C C . MET A 1 571 ? -18.587 18.553 12.112 1.00 79.31 571 MET A C 1
ATOM 4855 O O . MET A 1 571 ? -17.480 18.394 11.602 1.00 79.31 571 MET A O 1
ATOM 4859 N N . SER A 1 572 ? -18.772 19.181 13.271 1.00 85.69 572 SER A N 1
ATOM 4860 C CA . SER A 1 572 ? -17.672 19.571 14.164 1.00 85.69 572 SER A CA 1
ATOM 4861 C C . SER A 1 572 ? -17.364 18.495 15.205 1.00 85.69 572 SER A C 1
ATOM 4863 O O . SER A 1 572 ? -18.107 17.518 15.347 1.00 85.69 572 SER A O 1
ATOM 4865 N N . LEU A 1 573 ? -16.286 18.684 15.972 1.00 87.12 573 LEU A N 1
ATOM 4866 C CA . LEU A 1 573 ? -15.965 17.779 17.075 1.00 87.12 573 LEU A CA 1
ATOM 4867 C C . LEU A 1 573 ? -17.049 17.825 18.167 1.00 87.12 573 LEU A C 1
ATOM 4869 O O . LEU A 1 573 ? -17.361 16.796 18.757 1.00 87.12 573 LEU A O 1
ATOM 4873 N N . ILE A 1 574 ? -17.706 18.975 18.367 1.00 88.62 574 ILE A N 1
ATOM 4874 C CA . ILE A 1 574 ? -18.852 19.106 19.285 1.00 88.62 574 ILE A CA 1
ATOM 4875 C C . ILE A 1 574 ? -20.043 18.265 18.807 1.00 88.62 574 ILE A C 1
ATOM 4877 O O . ILE A 1 574 ? -20.687 17.583 19.606 1.00 88.62 574 ILE A O 1
ATOM 4881 N N . ASP A 1 575 ? -20.332 18.268 17.502 1.00 85.00 575 ASP A N 1
ATOM 4882 C CA . ASP A 1 575 ? -21.391 17.425 16.937 1.00 85.00 575 ASP A CA 1
ATOM 4883 C C . ASP A 1 575 ? -21.079 15.925 17.103 1.00 85.00 575 ASP A C 1
ATOM 4885 O O . ASP A 1 575 ? -21.988 15.123 17.344 1.00 85.00 575 ASP A O 1
ATOM 4889 N N . PHE A 1 576 ? -19.806 15.540 16.962 1.00 87.81 576 PHE A N 1
ATOM 4890 C CA . PHE A 1 576 ? -19.338 14.175 17.200 1.00 87.81 576 PHE A CA 1
ATOM 4891 C C . PHE A 1 576 ? -19.465 13.789 18.676 1.00 87.81 576 PHE A C 1
ATOM 4893 O O . PHE A 1 576 ? -20.097 12.779 18.985 1.00 87.81 576 PHE A O 1
ATOM 4900 N N . TYR A 1 577 ? -18.975 14.632 19.584 1.00 91.38 577 TYR A N 1
ATOM 4901 C CA . TYR A 1 577 ? -19.098 14.449 21.027 1.00 91.38 577 TYR A CA 1
ATOM 4902 C C . TYR A 1 577 ? -20.554 14.247 21.458 1.00 91.38 577 TYR A C 1
ATOM 4904 O O . TYR A 1 577 ? -20.875 13.280 22.145 1.00 91.38 577 TYR A O 1
ATOM 4912 N N . ALA A 1 578 ? -21.474 15.086 20.978 1.00 85.56 578 ALA A N 1
ATOM 4913 C CA . ALA A 1 578 ? -22.889 14.950 21.308 1.00 85.56 578 ALA A CA 1
ATOM 4914 C C . ALA A 1 578 ? -23.493 13.621 20.822 1.00 85.56 578 ALA A C 1
ATOM 4916 O O . ALA A 1 578 ? -24.414 13.096 21.447 1.00 85.56 578 ALA A O 1
ATOM 4917 N N . ARG A 1 579 ? -23.000 13.058 19.709 1.00 86.19 579 ARG A N 1
ATOM 4918 C CA . ARG A 1 579 ? -23.414 11.729 19.227 1.00 86.19 579 ARG A CA 1
ATOM 4919 C C . ARG A 1 579 ? -22.897 10.612 20.123 1.00 86.19 579 ARG A C 1
ATOM 4921 O O . ARG A 1 579 ? -23.689 9.731 20.443 1.00 86.19 579 ARG A O 1
ATOM 4928 N N . VAL A 1 580 ? -21.634 10.685 20.542 1.00 86.19 580 VAL A N 1
ATOM 4929 C CA . VAL A 1 580 ? -21.042 9.746 21.505 1.00 86.19 580 VAL A CA 1
ATOM 4930 C C . VAL A 1 580 ? -21.818 9.784 22.822 1.00 86.19 580 VAL A C 1
ATOM 4932 O O . VAL A 1 580 ? -22.262 8.748 23.306 1.00 86.19 580 VAL A O 1
ATOM 4935 N N . LEU A 1 581 ? -22.097 10.980 23.349 1.00 85.44 581 LEU A N 1
ATOM 4936 C CA . LEU A 1 581 ? -22.914 11.123 24.553 1.00 85.44 581 LEU A CA 1
ATOM 4937 C C . LEU A 1 581 ? -24.301 10.500 24.382 1.00 85.44 581 LEU A C 1
ATOM 4939 O O . LEU A 1 581 ? -24.763 9.755 25.237 1.00 85.44 581 LEU A O 1
ATOM 4943 N N . ASN A 1 582 ? -24.973 10.788 23.267 1.00 81.50 582 ASN A N 1
ATOM 4944 C CA . ASN A 1 582 ? -26.294 10.229 23.015 1.00 81.50 582 ASN A CA 1
ATOM 4945 C C . ASN A 1 582 ? -26.269 8.700 22.924 1.00 81.50 582 ASN A C 1
ATOM 4947 O O . ASN A 1 582 ? -27.212 8.063 23.384 1.00 81.50 582 ASN A O 1
ATOM 4951 N N . TYR A 1 583 ? -25.214 8.122 22.342 1.00 81.12 583 TYR A N 1
ATOM 4952 C CA . TYR A 1 583 ? -25.016 6.676 22.317 1.00 81.12 583 TYR A CA 1
ATOM 4953 C C . TYR A 1 583 ? -24.977 6.105 23.740 1.00 81.12 583 TYR A C 1
ATOM 4955 O O . TYR A 1 583 ? -25.685 5.146 23.992 1.00 81.12 583 TYR A O 1
ATOM 4963 N N . GLY A 1 584 ? -24.294 6.752 24.690 1.00 72.56 584 GLY A N 1
ATOM 4964 C CA . GLY A 1 584 ? -24.215 6.309 26.092 1.00 72.56 584 GLY A CA 1
ATOM 4965 C C . GLY A 1 584 ? -25.442 6.573 26.972 1.00 72.56 584 GLY A C 1
ATOM 4966 O O . GLY A 1 584 ? -25.414 6.251 28.157 1.00 72.56 584 GLY A O 1
ATOM 4967 N N . THR A 1 585 ? -26.528 7.151 26.447 1.00 71.06 585 THR A N 1
ATOM 4968 C CA . THR A 1 585 ? -27.695 7.524 27.279 1.00 71.06 585 THR A CA 1
ATOM 4969 C C . THR A 1 585 ? -28.409 6.336 27.928 1.00 71.06 585 THR A C 1
ATOM 4971 O O . THR A 1 585 ? -29.061 6.522 28.957 1.00 71.06 585 THR A O 1
ATOM 4974 N N . TYR A 1 586 ? -28.248 5.116 27.400 1.00 72.44 586 TYR A N 1
ATOM 4975 C CA . TYR A 1 586 ? -28.777 3.889 28.016 1.00 72.44 586 TYR A CA 1
ATOM 4976 C C . TYR A 1 586 ? -28.187 3.609 29.407 1.00 72.44 586 TYR A C 1
ATOM 4978 O O . TYR A 1 586 ? -28.806 2.904 30.197 1.00 72.44 586 TYR A O 1
ATOM 4986 N N . LEU A 1 587 ? -27.027 4.192 29.728 1.00 68.62 587 LEU A N 1
ATOM 4987 C CA . LEU A 1 587 ? -26.363 4.060 31.026 1.00 68.62 587 LEU A CA 1
ATOM 4988 C C . LEU A 1 587 ? -27.017 4.910 32.127 1.00 68.62 587 LEU A C 1
ATOM 4990 O O . LEU A 1 587 ? -26.674 4.778 33.301 1.00 68.62 587 LEU A O 1
ATOM 4994 N N . GLY A 1 588 ? -27.935 5.820 31.778 1.00 73.88 588 GLY A N 1
ATOM 4995 C CA . GLY A 1 588 ? -28.559 6.720 32.745 1.00 73.88 588 GLY A CA 1
ATOM 4996 C C . GLY A 1 588 ? -27.516 7.463 33.590 1.00 73.88 588 GLY A C 1
ATOM 4997 O O . GLY A 1 588 ? -26.546 8.002 33.066 1.00 73.88 588 GLY A O 1
ATOM 4998 N N . LYS A 1 589 ? -27.691 7.487 34.916 1.00 72.81 589 LYS A N 1
ATOM 4999 C CA . LYS A 1 589 ? -26.802 8.232 35.829 1.00 72.81 589 LYS A CA 1
ATOM 5000 C C . LYS A 1 589 ? -25.367 7.699 35.885 1.00 72.81 589 LYS A C 1
ATOM 5002 O O . LYS A 1 589 ? -24.486 8.458 36.293 1.00 72.81 589 LYS A O 1
ATOM 5007 N N . ASP A 1 590 ? -25.121 6.454 35.481 1.00 74.38 590 ASP A N 1
ATOM 5008 C CA . ASP A 1 590 ? -23.784 5.847 35.527 1.00 74.38 590 ASP A CA 1
ATOM 5009 C C . ASP A 1 590 ? -22.864 6.387 34.431 1.00 74.38 590 ASP A C 1
ATOM 5011 O O . ASP A 1 590 ? -21.642 6.347 34.559 1.00 74.38 590 ASP A O 1
ATOM 5015 N N . MET A 1 591 ? -23.441 7.028 33.412 1.00 73.69 591 MET A N 1
ATOM 5016 C CA . MET A 1 591 ? -22.726 7.712 32.337 1.00 73.69 591 MET A CA 1
ATOM 5017 C C . MET A 1 591 ? -21.700 8.743 32.849 1.00 73.69 591 MET A C 1
ATOM 5019 O O . MET A 1 591 ? -20.722 9.057 32.169 1.00 73.69 591 MET A O 1
ATOM 5023 N N . LYS A 1 592 ? -21.879 9.273 34.067 1.00 71.75 592 LYS A N 1
ATOM 5024 C CA . LYS A 1 592 ? -20.917 10.198 34.687 1.00 71.75 592 LYS A CA 1
ATOM 5025 C C . LYS A 1 592 ? -19.601 9.565 35.123 1.00 71.75 592 LYS A C 1
ATOM 5027 O O . LYS A 1 592 ? -18.628 10.292 35.296 1.00 71.75 592 LYS A O 1
ATOM 5032 N N . TYR A 1 593 ? -19.577 8.247 35.276 1.00 74.06 593 TYR A N 1
ATOM 5033 C CA . TYR A 1 593 ? -18.390 7.482 35.643 1.00 74.06 593 TYR A CA 1
ATOM 5034 C C . TYR A 1 593 ? -17.678 6.874 34.431 1.00 74.06 593 TYR A C 1
ATOM 5036 O O . TYR A 1 593 ? -16.582 6.347 34.581 1.00 74.06 593 TYR A O 1
ATOM 5044 N N . VAL A 1 594 ? -18.278 6.962 33.241 1.00 75.56 594 VAL A N 1
ATOM 5045 C CA . VAL A 1 594 ? -17.717 6.404 32.009 1.00 75.56 594 VAL A CA 1
ATOM 5046 C C . VAL A 1 594 ? -16.742 7.388 31.366 1.00 75.56 594 VAL A C 1
ATOM 5048 O O . VAL A 1 594 ? -17.043 8.582 31.204 1.00 75.56 594 VAL A O 1
ATOM 5051 N N . ASP A 1 595 ? -15.561 6.882 31.002 1.00 84.12 595 ASP A N 1
ATOM 5052 C CA . ASP A 1 595 ? -14.602 7.644 30.213 1.00 84.12 595 ASP A CA 1
ATOM 5053 C C . ASP A 1 595 ? -15.166 7.874 28.806 1.00 84.12 595 ASP A C 1
ATOM 5055 O O . ASP A 1 595 ? -15.709 6.976 28.160 1.00 84.12 595 ASP A O 1
ATOM 5059 N N . ILE A 1 596 ? -15.057 9.110 28.319 1.00 88.50 596 ILE A N 1
ATOM 5060 C CA . ILE A 1 596 ? -15.540 9.449 26.985 1.00 88.50 596 ILE A CA 1
ATOM 5061 C C . ILE A 1 596 ? -14.761 8.717 25.890 1.00 88.50 596 ILE A C 1
ATOM 5063 O O . ILE A 1 596 ? -15.317 8.493 24.820 1.00 88.50 596 ILE A O 1
ATOM 5067 N N . ILE A 1 597 ? -13.499 8.352 26.143 1.00 84.81 597 ILE A N 1
ATOM 5068 C CA . ILE A 1 597 ? -12.670 7.606 25.195 1.00 84.81 597 ILE A CA 1
ATOM 5069 C C . ILE A 1 597 ? -13.271 6.223 24.962 1.00 84.81 597 ILE A C 1
ATOM 5071 O O . ILE A 1 597 ? -13.532 5.874 23.813 1.00 84.81 597 ILE A O 1
ATOM 5075 N N . ASP A 1 598 ? -13.586 5.495 26.033 1.00 78.62 598 ASP A N 1
ATOM 5076 C CA . ASP A 1 598 ? -14.188 4.161 25.948 1.00 78.62 598 ASP A CA 1
ATOM 5077 C C . ASP A 1 598 ? -15.535 4.220 25.222 1.00 78.62 598 ASP A C 1
ATOM 5079 O O . ASP A 1 598 ? -15.785 3.463 24.283 1.00 78.62 598 ASP A O 1
ATOM 5083 N N . LEU A 1 599 ? -16.373 5.197 25.585 1.00 78.75 599 LEU A N 1
ATOM 5084 C CA . LEU A 1 599 ? -17.679 5.388 24.959 1.00 78.75 599 LEU A CA 1
ATOM 5085 C C . LEU A 1 599 ? -17.568 5.783 23.478 1.00 78.75 599 LEU A C 1
ATOM 5087 O O . LEU A 1 599 ? -18.382 5.365 22.652 1.00 78.75 599 LEU A O 1
ATOM 5091 N N . ALA A 1 600 ? -16.573 6.598 23.120 1.00 80.62 600 ALA A N 1
ATOM 5092 C CA . ALA A 1 600 ? -16.317 6.988 21.740 1.00 80.62 600 ALA A CA 1
ATOM 5093 C C . ALA A 1 600 ? -15.817 5.804 20.913 1.00 80.62 600 ALA A C 1
ATOM 5095 O O . ALA A 1 600 ? -16.308 5.607 19.804 1.00 80.62 600 ALA A O 1
ATOM 5096 N N . ILE A 1 601 ? -14.891 5.001 21.441 1.00 74.44 601 ILE A N 1
ATOM 5097 C CA . ILE A 1 601 ? -14.416 3.786 20.777 1.00 74.44 601 ILE A CA 1
ATOM 5098 C C . ILE A 1 601 ? -15.589 2.820 20.575 1.00 74.44 601 ILE A C 1
ATOM 5100 O O . ILE A 1 601 ? -15.786 2.318 19.468 1.00 74.44 601 ILE A O 1
ATOM 5104 N N . GLU A 1 602 ? -16.429 2.620 21.589 1.00 73.38 602 GLU A N 1
ATOM 5105 C CA . GLU A 1 602 ? -17.620 1.782 21.469 1.00 73.38 602 GLU A CA 1
ATOM 5106 C C . GLU A 1 602 ? -18.575 2.299 20.376 1.00 73.38 602 GLU A C 1
ATOM 5108 O O . GLU A 1 602 ? -18.979 1.544 19.489 1.00 73.38 602 GLU A O 1
ATOM 5113 N N . TYR A 1 603 ? -18.880 3.600 20.372 1.00 80.50 603 TYR A N 1
ATOM 5114 C CA . TYR A 1 603 ? -19.711 4.238 19.345 1.00 80.50 603 TYR A CA 1
ATOM 5115 C C . TYR A 1 603 ? -19.119 4.117 17.932 1.00 80.50 603 TYR A C 1
ATOM 5117 O O . TYR A 1 603 ? -19.858 4.014 16.957 1.00 80.50 603 TYR A O 1
ATOM 5125 N N . LEU A 1 604 ? -17.793 4.163 17.795 1.00 75.31 604 LEU A N 1
ATOM 5126 C CA . LEU A 1 604 ? -17.110 4.101 16.504 1.00 75.31 604 LEU A CA 1
ATOM 5127 C C . LEU A 1 604 ? -17.048 2.687 15.914 1.00 75.31 604 LEU A C 1
ATOM 5129 O O . LEU A 1 604 ? -16.916 2.556 14.691 1.00 75.31 604 LEU A O 1
ATOM 5133 N N . ASN A 1 605 ? -17.148 1.662 16.760 1.00 66.19 605 ASN A N 1
ATOM 5134 C CA . ASN A 1 605 ? -17.155 0.258 16.356 1.00 66.19 605 ASN A CA 1
ATOM 5135 C C . ASN A 1 605 ? -18.562 -0.320 16.145 1.00 66.19 605 ASN A C 1
ATOM 5137 O O . ASN A 1 605 ? -18.690 -1.354 15.487 1.00 66.19 605 ASN A O 1
ATOM 5141 N N . ASN A 1 606 ? -19.601 0.361 16.637 1.00 57.28 606 ASN A N 1
ATOM 5142 C CA . ASN A 1 606 ? -20.995 0.146 16.233 1.00 57.28 606 ASN A CA 1
ATOM 5143 C C . ASN A 1 606 ? -21.344 0.944 14.958 1.00 57.28 606 ASN A C 1
ATOM 5145 O O . ASN A 1 606 ? -22.242 0.480 14.219 1.00 57.28 606 ASN A O 1
#

Solvent-accessible surface area (backbone atoms only — not comparable to full-atom values): 34052 Å² total; per-residue (Å²): 108,73,75,58,55,58,52,51,53,30,51,54,50,51,52,48,51,56,48,64,76,68,56,92,82,69,89,83,71,79,91,48,50,23,43,48,40,65,59,56,32,60,78,38,52,28,81,53,71,47,79,72,47,77,43,79,40,49,50,86,40,53,51,27,12,58,77,58,17,83,49,18,33,61,79,44,46,73,72,64,101,73,57,63,68,58,46,28,52,50,44,50,28,60,78,66,70,44,91,68,82,63,30,36,31,37,27,47,87,85,39,27,19,32,67,41,51,62,62,56,52,24,44,38,56,76,70,64,48,65,58,46,57,21,39,34,38,38,27,48,44,40,67,82,44,72,69,32,34,35,49,49,43,45,54,56,41,28,75,57,28,71,60,81,91,72,64,68,91,53,70,69,50,50,63,53,50,50,48,57,41,48,58,48,38,56,54,50,26,66,73,68,74,46,92,71,58,58,38,62,42,36,50,50,45,35,69,45,51,48,50,33,50,45,51,43,41,58,78,54,56,55,62,83,81,42,84,96,64,46,67,54,46,48,50,55,52,48,52,51,48,33,47,56,54,13,52,76,55,77,44,87,63,41,60,41,49,29,56,45,33,54,47,16,59,73,27,72,60,100,52,98,71,31,49,71,68,77,51,73,69,39,50,56,30,39,49,48,22,41,57,49,36,66,68,60,79,69,59,70,65,58,55,51,52,48,52,46,45,29,69,75,67,71,51,82,65,81,73,50,66,63,59,52,44,51,31,52,51,50,14,60,77,66,76,48,85,52,63,69,60,23,45,51,48,39,44,54,70,51,58,46,43,48,55,52,53,46,52,60,60,40,68,80,50,59,69,68,61,47,53,52,46,60,52,43,51,73,43,50,63,61,52,51,48,53,54,51,65,58,46,74,80,50,89,82,60,56,73,71,56,46,48,51,47,43,41,66,74,44,48,50,58,52,49,66,69,45,71,84,49,97,59,55,71,68,58,41,38,54,49,52,55,42,24,51,49,43,33,64,58,45,56,73,79,45,97,70,52,70,67,58,18,37,62,54,35,81,73,60,61,80,84,74,87,90,83,83,90,80,88,77,94,73,85,74,94,49,70,66,63,50,47,54,52,38,52,52,52,49,52,60,51,44,73,74,46,89,57,52,70,59,51,53,51,49,30,69,73,46,36,55,79,61,49,71,70,29,59,61,30,44,54,53,48,46,71,52,71,48,79,86,54,44,64,78,64,45,52,50,52,44,53,52,52,47,74,72,31,66,69,56,40,18,52,50,49,30,50,42,51,52,36,34,74,75,68,74,39,76,67,24,55,52,33,50,50,24,50,33,54,50,67,47,53,89,50,47,68,57,47,78,77,53,57,60,65,46,46,38,43,26,57,74,64,105